Protein AF-0000000082218510 (afdb_homodimer)

InterPro domains:
  IPR004146 DC1 [PF03107] (7-48)
  IPR004146 DC1 [PF03107] (116-158)
  IPR046349 C1-like domain superfamily [SSF57889] (5-49)
  IPR046349 C1-like domain superfamily [SSF57889] (80-171)
  IPR053192 Vacuole Formation Regulator [PTHR32410] (44-247)

Radius of gyration: 34.08 Å; Cα contacts (8 Å, |Δi|>4): 1035; chains: 2; bounding box: 58×159×92 Å

Organism: NCBI:txid1240361

Sequence (516 aa):
MTEKKFPFHDHPLAYEKLDRFSCILCKKKGGFGYFCDKCYFWGHKECIKRSLLHPSPCKHSLKIYTLEALGYAGDHCHFCRDYLLDDFFHCLICNINMDLKCLKDPPPSSIYHPKNHMHMLTLLPRVVTFTCNACGVEGKRNPYVCLECNLMFHKDCIYLPRVISINCHDHRISRIFHLGFGDWKCGICRQKISCSHGAFTCLHCPSLAFHLKCAMKDDVWDGKEFEAEPKEELEDELEDDSEGEIEDDSTEEEIEEPMTEKKFPFHDHPLAYEKLDRFSCILCKKKGGFGYFCDKCYFWGHKECIKRSLLHPSPCKHSLKIYTLEALGYAGDHCHFCRDYLLDDFFHCLICNINMDLKCLKDPPPSSIYHPKNHMHMLTLLPRVVTFTCNACGVEGKRNPYVCLECNLMFHKDCIYLPRVISINCHDHRISRIFHLGFGDWKCGICRQKISCSHGAFTCLHCPSLAFHLKCAMKDDVWDGKEFEAEPKEELEDELEDDSEGEIEDDSTEEEIEEP

Nearest PDB structures (foldseek):
  1v5n-assembly1_A  TM=7.839E-01  e=4.353E-02  Arabidopsis thaliana
  6xi7-assembly1_B  TM=6.692E-01  e=8.159E-01  Homo sapiens
  8gxq-assembly1_HG  TM=3.943E-01  e=1.014E-01  Homo sapiens
  7egb-assembly1_2  TM=3.943E-01  e=1.344E-01  Homo sapiens
  8ebt-assembly1_E  TM=4.459E-01  e=3.706E-01  Homo sapiens

Foldseek 3Di:
DDWDDDPQEDATWDWDWFFPDAAPQPRHGTDTWTADPVQGHTHRPVRCVVQQFQPAPVGAGKHKDFPVVCPPQDQAAQQPGDGDPGIWIAGPVQSGIHDSVCSVPPPDQWDCDCLQPNDIWGKDAHFDWDAALAQRDIDGGIWTADPVVGGTHDPVSSPDAAWFDWDLDDFIKGKDSFDPDDFAAAPAPRDTDHRRHMWIGGPVDRRHIHHPCRCPDVNITVPDHDRDGPPPPPPPVVVDDPPPPPPCPVPPPPPDDD/DDWDDDPQEDATWDWDWFFPDAAPQPRHGTDTWTADPVQGHTHRPVRCVVQQFQPAPVGAGKHKDFPVVCPPQDQAAQQPGDGDPGIWIAGPVQSGIHDSVCSVPNDDQWDCDCLQPNDIWGKDAHFDWDAALAQRDIDGGIWTADPVVGGTHDPVSSPDAAWFDWDLDDFIKGKDSFDPDDFAAAPQPRDTDHRRHMWIDGPVDRRHIHHPCRCPDVNITVPDHDRDGPPPPPPPPPPPVCVPPPVPPPPPPPPDDD

pLDDT: mean 82.69, std 19.83, range [25.19, 97.06]

Secondary structure (DSSP, 8-state):
--EE--TTSSS-EEEEE-SSSB-TTT--B-SEEEE-TTT--EEEHHHHHTTSB-SSTT--BEEEE-GGGTTSS-SB-TTT--B--S-EEEETTTTEEE-HHHHHSPPPSEE--TTT-SSPEEE--S--BEE-TTT--EE-S--EEETTTTEEE-TGGGG--SEEEETT-SS-EEEES-PPSS-EEBTTT-PEEPTTS-EEEESS-TT-EE-HHHHTSTTTEEEEEESS-------GGGGSS-----------------/--EE--TTSSS-EEEEE-SSSB-TTT--B-SEEEE-TTT--EEEHHHHHTTSB-SSTT--BEEEE-GGGTTTT-SB-TTT--B--S-EEEETTTTEEE-HHHHHSPPPSEE--TTT-SSPEEE--S--BEE-TTT--EE-S--EEETTTTEEE-TGGGG--SEEEETT-SS-EEEES-PPSS-EEBTTT-PEEPTTS-EEEESS-TT-EE-HHHHTSTTTEEEEEESS-------GGG--------------------

Solvent-accessible surface area (backbone atoms only — not comparable to full-atom values): 29514 Å² total; per-residue (Å²): 128,75,62,45,78,47,86,39,37,94,56,51,27,29,74,44,74,45,65,88,51,52,16,74,76,82,62,46,59,47,57,59,20,40,34,26,85,88,76,68,44,39,31,35,52,69,57,47,65,72,58,32,45,40,83,53,89,49,50,45,62,28,29,55,39,53,59,86,57,50,81,71,66,62,60,39,17,54,82,83,58,44,71,60,84,49,56,31,34,34,29,47,72,37,58,37,30,31,37,63,66,45,58,78,56,53,78,69,58,58,48,81,48,61,91,71,35,84,59,63,26,34,50,42,80,31,55,28,36,36,56,18,31,51,71,50,49,76,40,68,38,49,33,30,33,26,80,68,64,56,43,37,29,47,72,74,56,60,70,54,74,53,24,37,54,38,77,90,47,93,58,60,29,35,56,40,56,54,44,70,83,69,91,40,41,17,77,77,82,62,44,79,46,71,38,41,14,20,31,27,33,28,87,89,43,77,86,43,32,28,46,52,71,64,50,63,28,76,92,36,20,86,81,62,69,49,91,64,75,76,71,69,73,68,70,70,63,74,72,59,76,82,73,71,75,74,73,78,74,74,74,77,74,76,76,70,83,122,130,75,60,43,77,47,86,41,36,95,56,52,27,29,74,44,74,44,66,88,52,51,17,75,76,80,63,46,59,48,55,58,20,39,36,26,85,88,77,67,44,40,31,34,52,70,56,49,65,70,59,32,44,40,84,53,90,49,50,44,63,29,31,53,36,52,58,85,58,48,81,72,64,60,58,40,18,54,82,83,60,44,70,60,83,50,58,31,36,34,30,4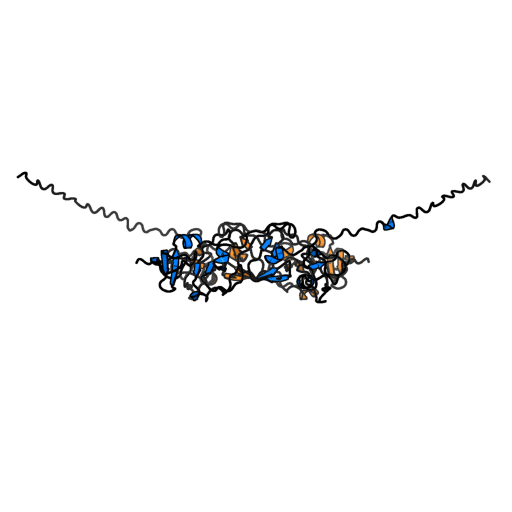5,74,36,58,38,30,32,37,61,67,45,59,78,57,53,79,70,59,58,47,81,49,61,93,71,36,84,58,64,27,33,50,43,78,29,55,29,36,36,55,18,32,51,73,51,49,75,39,69,37,50,34,30,34,27,80,65,66,55,42,37,28,47,70,76,57,60,69,55,71,53,25,35,54,37,77,90,46,91,59,58,28,36,58,41,56,52,44,69,84,70,91,42,42,17,76,79,81,61,44,78,46,69,39,42,13,20,30,29,34,28,88,89,42,77,88,42,36,28,45,50,72,64,50,64,29,76,93,35,19,84,82,60,69,48,92,65,75,75,72,69,74,70,70,74,60,74,70,62,75,78,75,72,76,75,75,78,75,74,73,76,74,77,79,72,82,124

Structure (mmCIF, N/CA/C/O backbone):
data_AF-0000000082218510-model_v1
#
loop_
_entity.id
_entity.type
_entity.pdbx_description
1 polymer DC1
#
loop_
_atom_site.group_PDB
_atom_site.id
_atom_site.type_symbol
_atom_site.label_atom_id
_atom_site.label_alt_id
_atom_site.label_comp_id
_atom_site.label_asym_id
_atom_site.label_entity_id
_atom_site.label_seq_id
_atom_site.pdbx_PDB_ins_code
_atom_site.Cartn_x
_atom_site.Cartn_y
_atom_site.Cartn_z
_atom_site.occupancy
_atom_site.B_iso_or_equiv
_atom_site.auth_seq_id
_atom_site.auth_comp_id
_atom_site.auth_asym_id
_atom_site.auth_atom_id
_atom_site.pdbx_PDB_model_num
ATOM 1 N N . MET A 1 1 ? 14.469 -38.969 -23.719 1 59.34 1 MET A N 1
ATOM 2 C CA . MET A 1 1 ? 14.688 -38.219 -22.484 1 59.34 1 MET A CA 1
ATOM 3 C C . MET A 1 1 ? 13.367 -37.75 -21.891 1 59.34 1 MET A C 1
ATOM 5 O O . MET A 1 1 ? 12.5 -37.281 -22.609 1 59.34 1 MET A O 1
ATOM 9 N N . THR A 1 2 ? 12.969 -38.219 -20.734 1 79.56 2 THR A N 1
ATOM 10 C CA . THR A 1 2 ? 11.656 -38 -20.109 1 79.56 2 THR A CA 1
ATOM 11 C C . THR A 1 2 ? 11.484 -36.531 -19.703 1 79.56 2 THR A C 1
ATOM 13 O O . THR A 1 2 ? 12.344 -35.969 -19.031 1 79.56 2 THR A O 1
ATOM 16 N N . GLU A 1 3 ? 10.664 -35.906 -20.531 1 88.62 3 GLU A N 1
ATOM 17 C CA . GLU A 1 3 ? 10.328 -34.531 -20.219 1 88.62 3 GLU A CA 1
ATOM 18 C C . GLU A 1 3 ? 9.203 -34.438 -19.188 1 88.62 3 GLU A C 1
ATOM 20 O O . GLU A 1 3 ? 8.305 -35.281 -19.172 1 88.62 3 GLU A O 1
ATOM 25 N N . LYS A 1 4 ? 9.43 -33.594 -18.266 1 91.69 4 LYS A N 1
ATOM 26 C CA . LYS A 1 4 ? 8.438 -33.375 -17.219 1 91.69 4 LYS A CA 1
ATOM 27 C C . LYS A 1 4 ? 8.047 -31.906 -17.141 1 91.69 4 LYS A C 1
ATOM 29 O O . LYS A 1 4 ? 8.875 -31.016 -17.375 1 91.69 4 LYS A O 1
ATOM 34 N N . LYS A 1 5 ? 6.785 -31.703 -16.875 1 89.19 5 LYS A N 1
ATOM 35 C CA . LYS A 1 5 ? 6.277 -30.344 -16.688 1 89.19 5 LYS A CA 1
ATOM 36 C C . LYS A 1 5 ? 6.449 -29.891 -15.234 1 89.19 5 LYS A C 1
ATOM 38 O O . LYS A 1 5 ? 6.188 -30.641 -14.305 1 89.19 5 LYS A O 1
ATOM 43 N N . PHE A 1 6 ? 7.004 -28.703 -15.102 1 88.62 6 PHE A N 1
ATOM 44 C CA . PHE A 1 6 ? 7.172 -28.094 -13.781 1 88.62 6 PHE A CA 1
ATOM 45 C C . PHE A 1 6 ? 6.387 -26.797 -13.672 1 88.62 6 PHE A C 1
ATOM 47 O O . PHE A 1 6 ? 6.227 -26.078 -14.656 1 88.62 6 PHE A O 1
ATOM 54 N N . PRO A 1 7 ? 5.953 -26.438 -12.469 1 82.25 7 PRO A N 1
ATOM 55 C CA . PRO A 1 7 ? 5.176 -25.219 -12.281 1 82.25 7 PRO A CA 1
ATOM 56 C C . PRO A 1 7 ? 5.996 -23.953 -12.523 1 82.25 7 PRO A C 1
ATOM 58 O O . PRO A 1 7 ? 5.438 -22.906 -12.875 1 82.25 7 PRO A O 1
ATOM 61 N N . PHE A 1 8 ? 7.332 -24.047 -12.477 1 88.69 8 PHE A N 1
ATOM 62 C CA . PHE A 1 8 ? 8.156 -22.844 -12.523 1 88.69 8 PHE A CA 1
ATOM 63 C C . PHE A 1 8 ? 8.516 -22.5 -13.969 1 88.69 8 PHE A C 1
ATOM 65 O O . PHE A 1 8 ? 9.164 -21.484 -14.227 1 88.69 8 PHE A O 1
ATOM 72 N N . HIS A 1 9 ? 8.094 -23.281 -14.875 1 87.75 9 HIS A N 1
ATOM 73 C CA . HIS A 1 9 ? 8.383 -23.031 -16.281 1 87.75 9 HIS A CA 1
ATOM 74 C C . HIS A 1 9 ? 7.215 -23.469 -17.172 1 87.75 9 HIS A C 1
ATOM 76 O O . HIS A 1 9 ? 6.57 -24.484 -16.906 1 87.75 9 HIS A O 1
ATOM 82 N N . ASP A 1 10 ? 7.008 -22.859 -18.25 1 81.62 10 ASP A N 1
ATOM 83 C CA . ASP A 1 10 ? 5.816 -23.062 -19.078 1 81.62 10 ASP A CA 1
ATOM 84 C C . ASP A 1 10 ? 5.973 -24.297 -19.953 1 81.62 10 ASP A C 1
ATOM 86 O O . ASP A 1 10 ? 4.984 -24.938 -20.312 1 81.62 10 ASP A O 1
ATOM 90 N N . HIS A 1 11 ? 7.168 -24.688 -20.297 1 86.75 11 HIS A N 1
ATOM 91 C CA . HIS A 1 11 ? 7.422 -25.812 -21.188 1 86.75 11 HIS A CA 1
ATOM 92 C C . HIS A 1 11 ? 7.949 -27.016 -20.422 1 86.75 11 HIS A C 1
ATOM 94 O O . HIS A 1 11 ? 8.578 -26.859 -19.375 1 86.75 11 HIS A O 1
ATOM 100 N N . PRO A 1 12 ? 7.668 -28.156 -20.938 1 92 12 PRO A N 1
ATOM 101 C CA . PRO A 1 12 ? 8.289 -29.328 -20.312 1 92 12 PRO A CA 1
ATOM 102 C C . PRO A 1 12 ? 9.812 -29.266 -20.344 1 92 12 PRO A C 1
ATOM 104 O O . PRO A 1 12 ? 10.398 -28.781 -21.312 1 92 12 PRO A O 1
ATOM 107 N N . LEU A 1 13 ? 10.391 -29.781 -19.359 1 93.94 13 LEU A N 1
ATOM 108 C CA . LEU A 1 13 ? 11.844 -29.734 -19.219 1 93.94 13 LEU A CA 1
ATOM 109 C C . LEU A 1 13 ? 12.438 -31.141 -19.203 1 93.94 13 LEU A C 1
ATOM 111 O O . LEU A 1 13 ? 11.812 -32.062 -18.703 1 93.94 13 LEU A O 1
ATOM 115 N N . ALA A 1 14 ? 13.57 -31.203 -19.797 1 95.62 14 ALA A N 1
ATOM 116 C CA . ALA A 1 14 ? 14.312 -32.438 -19.781 1 95.62 14 ALA A CA 1
ATOM 117 C C . ALA A 1 14 ? 15.5 -32.375 -18.812 1 95.62 14 ALA A C 1
ATOM 119 O O . ALA A 1 14 ? 16.188 -31.344 -18.766 1 95.62 14 ALA A O 1
ATOM 120 N N . TYR A 1 15 ? 15.602 -33.406 -18 1 95 15 TYR A N 1
ATOM 121 C CA . TYR A 1 15 ? 16.766 -33.5 -17.125 1 95 15 TYR A CA 1
ATOM 122 C C . TYR A 1 15 ? 17.938 -34.156 -17.844 1 95 15 TYR A C 1
ATOM 124 O O . TYR A 1 15 ? 17.891 -35.344 -18.188 1 95 15 TYR A O 1
ATOM 132 N N . GLU A 1 16 ? 18.953 -33.344 -18.094 1 92.88 16 GLU A N 1
ATOM 133 C CA . GLU A 1 16 ? 20.078 -33.875 -18.875 1 92.88 16 GLU A CA 1
ATOM 134 C C . GLU A 1 16 ? 21.375 -33.188 -18.516 1 92.88 16 GLU A C 1
ATOM 136 O O . GLU A 1 16 ? 21.375 -32.125 -17.859 1 92.88 16 GLU A O 1
ATOM 141 N N . LYS A 1 17 ? 22.406 -33.875 -18.859 1 91.94 17 LYS A N 1
ATOM 142 C CA . LYS A 1 17 ? 23.734 -33.281 -18.719 1 91.94 17 LYS A CA 1
ATOM 143 C C . LYS A 1 17 ? 24.125 -32.5 -19.984 1 91.94 17 LYS A C 1
ATOM 145 O O . LYS A 1 17 ? 24.141 -33.094 -21.078 1 91.94 17 LYS A O 1
ATOM 150 N N . LEU A 1 18 ? 24.281 -31.266 -19.828 1 87.75 18 LEU A N 1
ATOM 151 C CA . LEU A 1 18 ? 24.656 -30.453 -20.969 1 87.75 18 LEU A CA 1
ATOM 152 C C . LEU A 1 18 ? 25.922 -29.641 -20.672 1 87.75 18 LEU A C 1
ATOM 154 O O . LEU A 1 18 ? 26.016 -29.016 -19.609 1 87.75 18 LEU A O 1
ATOM 158 N N . ASP A 1 19 ? 26.859 -29.625 -21.578 1 87.69 19 ASP A N 1
ATOM 159 C CA . ASP A 1 19 ? 28.125 -28.953 -21.359 1 87.69 19 ASP A CA 1
ATOM 160 C C . ASP A 1 19 ? 28.203 -27.641 -22.156 1 87.69 19 ASP A C 1
ATOM 162 O O . ASP A 1 19 ? 29.016 -26.766 -21.859 1 87.69 19 ASP A O 1
ATOM 166 N N . ARG A 1 20 ? 27.359 -27.453 -23.094 1 88.5 20 ARG A N 1
ATOM 167 C CA . ARG A 1 20 ? 27.453 -26.328 -24 1 88.5 20 ARG A CA 1
ATOM 168 C C . ARG A 1 20 ? 26.688 -25.125 -23.469 1 88.5 20 ARG A C 1
ATOM 170 O O . ARG A 1 20 ? 26.922 -23.984 -23.891 1 88.5 20 ARG A O 1
ATOM 177 N N . PHE A 1 21 ? 25.781 -25.344 -22.578 1 88.88 21 PHE A N 1
ATOM 178 C CA . PHE A 1 21 ? 24.922 -24.25 -22.125 1 88.88 21 PHE A CA 1
ATOM 179 C C . PHE A 1 21 ? 25.344 -23.781 -20.734 1 88.88 21 PHE A C 1
ATOM 181 O O . PHE A 1 21 ? 25.812 -24.578 -19.922 1 88.88 21 PHE A O 1
ATOM 188 N N . SER A 1 22 ? 25.188 -22.5 -20.531 1 91.62 22 SER A N 1
ATOM 189 C CA . SER A 1 22 ? 25.469 -21.922 -19.219 1 91.62 22 SER A CA 1
ATOM 190 C C . SER A 1 22 ? 24.188 -21.844 -18.391 1 91.62 22 SER A C 1
ATOM 192 O O . SER A 1 22 ? 23.125 -21.5 -18.891 1 91.62 22 SER A O 1
ATOM 194 N N . CYS A 1 23 ? 24.375 -22.234 -17.125 1 93.75 23 CYS A N 1
ATOM 195 C CA . CYS A 1 23 ? 23.266 -22.109 -16.188 1 93.75 23 CYS A CA 1
ATOM 196 C C . CYS A 1 23 ? 22.812 -20.656 -16.062 1 93.75 23 CYS A C 1
ATOM 198 O O . CYS A 1 23 ? 23.641 -19.766 -15.898 1 93.75 23 CYS A O 1
ATOM 200 N N . ILE A 1 24 ? 21.562 -20.438 -16.125 1 88.69 24 ILE A N 1
ATOM 201 C CA . ILE A 1 24 ? 21.062 -19.078 -16.109 1 88.69 24 ILE A CA 1
ATOM 202 C C . ILE A 1 24 ? 21.266 -18.469 -14.727 1 88.69 24 ILE A C 1
ATOM 204 O O . ILE A 1 24 ? 21.203 -17.234 -14.57 1 88.69 24 ILE A O 1
ATOM 208 N N . LEU A 1 25 ? 21.531 -19.281 -13.719 1 91.69 25 LEU A N 1
ATOM 209 C CA . LEU A 1 25 ? 21.594 -18.812 -12.336 1 91.69 25 LEU A CA 1
ATOM 210 C C . LEU A 1 25 ? 23.047 -18.641 -11.891 1 91.69 25 LEU A C 1
ATOM 212 O O . LEU A 1 25 ? 23.422 -17.562 -11.43 1 91.69 25 LEU A O 1
ATOM 216 N N . CYS A 1 26 ? 23.844 -19.656 -12.039 1 93.5 26 CYS A N 1
ATOM 217 C CA . CYS A 1 26 ? 25.219 -19.562 -11.562 1 93.5 26 CYS A CA 1
ATOM 218 C C . CYS A 1 26 ? 26.156 -19.203 -12.695 1 93.5 26 CYS A C 1
ATOM 220 O O . CYS A 1 26 ? 27.328 -18.859 -12.453 1 93.5 26 CYS A O 1
ATOM 222 N N . LYS A 1 27 ? 25.75 -19.281 -13.953 1 91 27 LYS A N 1
ATOM 223 C CA . LYS A 1 27 ? 26.484 -18.891 -15.156 1 91 27 LYS A CA 1
ATOM 224 C C . LYS A 1 27 ? 27.641 -19.844 -15.422 1 91 27 LYS A C 1
ATOM 226 O O . LYS A 1 27 ? 28.531 -19.547 -16.234 1 91 27 LYS A O 1
ATOM 231 N N . LYS A 1 28 ? 27.641 -20.953 -14.781 1 93.38 28 LYS A N 1
ATOM 232 C CA . LYS A 1 28 ? 28.641 -22 -15.023 1 93.38 28 LYS A CA 1
ATOM 233 C C . LYS A 1 28 ? 28.125 -23.031 -16.031 1 93.38 28 LYS A C 1
ATOM 235 O O . LYS A 1 28 ? 26.922 -23.203 -16.188 1 93.38 28 LYS A O 1
ATOM 240 N N . LYS A 1 29 ? 29.078 -23.703 -16.688 1 91.81 29 LYS A N 1
ATOM 241 C CA . LYS A 1 29 ? 28.75 -24.734 -17.656 1 91.81 29 LYS A CA 1
ATOM 242 C C . LYS A 1 29 ? 28.938 -26.125 -17.062 1 91.81 29 LYS A C 1
ATOM 244 O O . LYS A 1 29 ? 29.609 -26.281 -16.031 1 91.81 29 LYS A O 1
ATOM 249 N N . GLY A 1 30 ? 28.25 -27.016 -17.641 1 88.69 30 GLY A N 1
ATOM 250 C CA . GLY A 1 30 ? 28.469 -28.406 -17.281 1 88.69 30 GLY A CA 1
ATOM 251 C C . GLY A 1 30 ? 27.609 -28.859 -16.125 1 88.69 30 GLY A C 1
ATOM 252 O O . GLY A 1 30 ? 27.047 -28.016 -15.398 1 88.69 30 GLY A O 1
ATOM 253 N N . GLY A 1 31 ? 27.391 -30.125 -16.016 1 89.94 31 GLY A N 1
ATOM 254 C CA . GLY A 1 31 ? 26.594 -30.719 -14.953 1 89.94 31 GLY A CA 1
ATOM 255 C C . GLY A 1 31 ? 25.188 -31.109 -15.406 1 89.94 31 GLY A C 1
ATOM 256 O O . GLY A 1 31 ? 24.875 -31.031 -16.594 1 89.94 31 GLY A O 1
ATOM 257 N N . PHE A 1 32 ? 24.422 -31.578 -14.391 1 93.94 32 PHE A N 1
ATOM 258 C CA . PHE A 1 32 ? 23.047 -31.984 -14.664 1 93.94 32 PHE A CA 1
ATOM 259 C C . PHE A 1 32 ? 22.078 -30.859 -14.344 1 93.94 32 PHE A C 1
ATOM 261 O O . PHE A 1 32 ? 22.297 -30.094 -13.398 1 93.94 32 PHE A O 1
ATOM 268 N N . GLY A 1 33 ? 21.125 -30.766 -15.227 1 95 33 GLY A N 1
ATOM 269 C CA . GLY A 1 33 ? 20.109 -29.75 -14.992 1 95 33 GLY A CA 1
ATOM 270 C C . GLY A 1 33 ? 18.906 -29.906 -15.898 1 95 33 GLY A C 1
ATOM 271 O O . GLY A 1 33 ? 18.703 -30.953 -16.516 1 95 33 GLY A O 1
ATOM 272 N N . TYR A 1 34 ? 18.047 -28.906 -15.773 1 95.12 34 TYR A N 1
ATOM 273 C CA . TYR A 1 34 ? 16.828 -28.891 -16.578 1 95.12 34 TYR A CA 1
ATOM 274 C C . TYR A 1 34 ? 17.016 -28.047 -17.828 1 95.12 34 TYR A C 1
ATOM 276 O O . TYR A 1 34 ? 17.547 -26.922 -17.766 1 95.12 34 TYR A O 1
ATOM 284 N N . PHE A 1 35 ? 16.578 -28.609 -18.984 1 94 35 PHE A N 1
ATOM 285 C CA . PHE A 1 35 ? 16.719 -27.938 -20.281 1 94 35 PHE A CA 1
ATOM 286 C C . PHE A 1 35 ? 15.375 -27.844 -20.984 1 94 35 PHE A C 1
ATOM 288 O O . PHE A 1 35 ? 14.594 -28.797 -20.984 1 94 35 PHE A O 1
ATOM 295 N N . CYS A 1 36 ? 15.086 -26.656 -21.422 1 91.5 36 CYS A N 1
ATOM 296 C CA . CYS A 1 36 ? 13.906 -26.453 -22.266 1 91.5 36 CYS A CA 1
ATOM 297 C C . CYS A 1 36 ? 14.281 -26.375 -23.734 1 91.5 36 CYS A C 1
ATOM 299 O O . CYS A 1 36 ? 15.023 -25.484 -24.141 1 91.5 36 CYS A O 1
ATOM 301 N N . ASP A 1 37 ? 13.703 -27.109 -24.516 1 89.56 37 ASP A N 1
ATOM 302 C CA . ASP A 1 37 ? 14.031 -27.188 -25.938 1 89.56 37 ASP A CA 1
ATOM 303 C C . ASP A 1 37 ? 13.367 -26.062 -26.719 1 89.56 37 ASP A C 1
ATOM 305 O O . ASP A 1 37 ? 13.82 -25.703 -27.812 1 89.56 37 ASP A O 1
ATOM 309 N N . LYS A 1 38 ? 12.297 -25.547 -26.172 1 87.19 38 LYS A N 1
ATOM 310 C CA . LYS A 1 38 ? 11.531 -24.531 -26.875 1 87.19 38 LYS A CA 1
ATOM 311 C C . LYS A 1 38 ? 12.141 -23.141 -26.688 1 87.19 38 LYS A C 1
ATOM 313 O O . LYS A 1 38 ? 12.188 -22.344 -27.625 1 87.19 38 LYS A O 1
ATOM 318 N N . CYS A 1 39 ? 12.656 -22.859 -25.453 1 84.5 39 CYS A N 1
ATOM 319 C CA . CYS A 1 39 ? 13.156 -21.516 -25.203 1 84.5 39 CYS A CA 1
ATOM 320 C C . CYS A 1 39 ? 14.641 -21.531 -24.859 1 84.5 39 CYS A C 1
ATOM 322 O O . CYS A 1 39 ? 15.211 -20.516 -24.5 1 84.5 39 CYS A O 1
ATOM 324 N N . TYR A 1 40 ? 15.227 -22.625 -24.875 1 84.94 40 TYR A N 1
ATOM 325 C CA . TYR A 1 40 ? 16.656 -22.828 -24.641 1 84.94 40 TYR A CA 1
ATOM 326 C C . TYR A 1 40 ? 17.031 -22.422 -23.219 1 84.94 40 TYR A C 1
ATOM 328 O O . TYR A 1 40 ? 18.141 -21.906 -23 1 84.94 40 TYR A O 1
ATOM 336 N N . PHE A 1 41 ? 16.109 -22.625 -22.406 1 89.38 41 PHE A N 1
ATOM 337 C CA . PHE A 1 41 ? 16.344 -22.453 -20.984 1 89.38 41 PHE A CA 1
ATOM 338 C C . PHE A 1 41 ? 17.188 -23.609 -20.438 1 89.38 41 PHE A C 1
ATOM 340 O O . PHE A 1 41 ? 16.938 -24.766 -20.766 1 89.38 41 PHE A O 1
ATOM 347 N N . TRP A 1 42 ? 18.234 -23.219 -19.703 1 92.38 42 TRP A N 1
ATOM 348 C CA . TRP A 1 42 ? 19.031 -24.234 -19.047 1 92.38 42 TRP A CA 1
ATOM 349 C C . TRP A 1 42 ? 19.453 -23.781 -17.641 1 92.38 42 TRP A C 1
ATOM 351 O O . TRP A 1 42 ? 19.906 -22.641 -17.469 1 92.38 42 TRP A O 1
ATOM 361 N N . GLY A 1 43 ? 19.297 -24.719 -16.641 1 94.62 43 GLY A N 1
ATOM 362 C CA . GLY A 1 43 ? 19.719 -24.453 -15.281 1 94.62 43 GLY A CA 1
ATOM 363 C C . GLY A 1 43 ? 20 -25.719 -14.484 1 94.62 43 GLY A C 1
ATOM 364 O O . GLY A 1 43 ? 19.344 -26.75 -14.68 1 94.62 43 GLY A O 1
ATOM 365 N N . HIS A 1 44 ? 21.047 -25.609 -13.586 1 96.06 44 HIS A N 1
ATOM 366 C CA . HIS A 1 44 ? 21.297 -26.719 -12.672 1 96.06 44 HIS A CA 1
ATOM 367 C C . HIS A 1 44 ? 20.078 -27 -11.797 1 96.06 44 HIS A C 1
ATOM 369 O O . HIS A 1 44 ? 19.375 -26.062 -11.398 1 96.06 44 HIS A O 1
ATOM 375 N N . LYS A 1 45 ? 19.875 -28.203 -11.508 1 94.38 45 LYS A N 1
ATOM 376 C CA . LYS A 1 45 ? 18.75 -28.594 -10.648 1 94.38 45 LYS A CA 1
ATOM 377 C C . LYS A 1 45 ? 18.812 -27.844 -9.312 1 94.38 45 LYS A C 1
ATOM 379 O O . LYS A 1 45 ? 17.812 -27.266 -8.883 1 94.38 45 LYS A O 1
ATOM 384 N N . GLU A 1 46 ? 19.953 -27.859 -8.68 1 95 46 GLU A N 1
ATOM 385 C CA . GLU A 1 46 ? 20.109 -27.234 -7.371 1 95 46 GLU A CA 1
ATOM 386 C C . GLU A 1 46 ? 19.984 -25.719 -7.469 1 95 46 GLU A C 1
ATOM 388 O O . GLU A 1 46 ? 19.422 -25.078 -6.578 1 95 46 GLU A O 1
ATOM 393 N N . CYS A 1 47 ? 20.5 -25.172 -8.57 1 94.94 47 CYS A N 1
ATOM 394 C CA . CYS A 1 47 ? 20.406 -23.734 -8.766 1 94.94 47 CYS A CA 1
ATOM 395 C C . CYS A 1 47 ? 18.953 -23.297 -8.922 1 94.94 47 CYS A C 1
ATOM 397 O O . CYS A 1 47 ? 18.531 -22.281 -8.359 1 94.94 47 CYS A O 1
ATOM 399 N N . ILE A 1 48 ? 18.188 -24.047 -9.617 1 94.19 48 ILE A N 1
ATOM 400 C CA . ILE A 1 48 ? 16.781 -23.75 -9.828 1 94.19 48 ILE A CA 1
ATOM 401 C C . ILE A 1 48 ? 16.016 -23.875 -8.516 1 94.19 48 ILE A C 1
ATOM 403 O O . ILE A 1 48 ? 15.242 -22.984 -8.148 1 94.19 48 ILE A O 1
ATOM 407 N N . LYS A 1 49 ? 16.25 -24.922 -7.812 1 93.06 49 LYS A N 1
ATOM 408 C CA . LYS A 1 49 ? 15.555 -25.172 -6.555 1 93.06 49 LYS A CA 1
ATOM 409 C C . LYS A 1 49 ? 15.734 -24.016 -5.574 1 93.06 49 LYS A C 1
ATOM 411 O O . LYS A 1 49 ? 14.797 -23.625 -4.883 1 93.06 49 LYS A O 1
ATOM 416 N N . ARG A 1 50 ? 16.828 -23.438 -5.605 1 91.38 50 ARG A N 1
ATOM 417 C CA . ARG A 1 50 ? 17.172 -22.375 -4.672 1 91.38 50 ARG A CA 1
ATOM 418 C C . ARG A 1 50 ? 16.578 -21.047 -5.117 1 91.38 50 ARG A C 1
ATOM 420 O O . ARG A 1 50 ? 16.547 -20.078 -4.348 1 91.38 50 ARG A O 1
ATOM 427 N N . SER A 1 51 ? 16.094 -21.062 -6.34 1 92 51 SER A N 1
ATOM 428 C CA . SER A 1 51 ? 15.656 -19.781 -6.898 1 92 51 SER A CA 1
ATOM 429 C C . SER A 1 51 ? 14.141 -19.75 -7.078 1 92 51 SER A C 1
ATOM 431 O O . SER A 1 51 ? 13.602 -18.844 -7.699 1 92 51 SER A O 1
ATOM 433 N N . LEU A 1 52 ? 13.445 -20.672 -6.453 1 93.25 52 LEU A N 1
ATOM 434 C CA . LEU A 1 52 ? 12.031 -20.828 -6.758 1 93.25 52 LEU A CA 1
ATOM 435 C C . LEU A 1 52 ? 11.164 -20.125 -5.719 1 93.25 52 LEU A C 1
ATOM 437 O O . LEU A 1 52 ? 9.938 -20.141 -5.816 1 93.25 52 LEU A O 1
ATOM 441 N N . LEU A 1 53 ? 11.82 -19.516 -4.781 1 93.62 53 LEU A N 1
ATOM 442 C CA . LEU A 1 53 ? 11.055 -18.859 -3.73 1 93.62 53 LEU A CA 1
ATOM 443 C C . LEU A 1 53 ? 11.359 -17.375 -3.691 1 93.62 53 LEU A C 1
ATOM 445 O O . LEU A 1 53 ? 12.516 -16.969 -3.842 1 93.62 53 LEU A O 1
ATOM 449 N N . HIS A 1 54 ? 10.336 -16.641 -3.492 1 93.31 54 HIS A N 1
ATOM 450 C CA . HIS A 1 54 ? 10.477 -15.203 -3.299 1 93.31 54 HIS A CA 1
ATOM 451 C C . HIS A 1 54 ? 11.453 -14.891 -2.174 1 93.31 54 HIS A C 1
ATOM 453 O O . HIS A 1 54 ? 11.422 -15.531 -1.119 1 93.31 54 HIS A O 1
ATOM 459 N N . PRO A 1 55 ? 12.305 -13.961 -2.428 1 92.56 55 PRO A N 1
ATOM 460 C CA . PRO A 1 55 ? 13.328 -13.703 -1.412 1 92.56 55 PRO A CA 1
ATOM 461 C C . PRO A 1 55 ? 12.766 -13.023 -0.165 1 92.56 55 PRO A C 1
ATOM 463 O O . PRO A 1 55 ? 13.438 -12.977 0.869 1 92.56 55 PRO A O 1
ATOM 466 N N . SER A 1 56 ? 11.586 -12.508 -0.168 1 90.25 56 SER A N 1
ATOM 467 C CA . SER A 1 56 ? 10.945 -11.93 1.009 1 90.25 56 SER A CA 1
ATOM 468 C C . SER A 1 56 ? 10.375 -13.016 1.915 1 90.25 56 SER A C 1
ATOM 470 O O . SER A 1 56 ? 10.281 -14.18 1.518 1 90.25 56 SER A O 1
ATOM 472 N N . PRO A 1 57 ? 9.977 -12.648 3.111 1 88.19 57 PRO A N 1
ATOM 473 C CA . PRO A 1 57 ? 9.484 -13.625 4.086 1 88.19 57 PRO A CA 1
ATOM 474 C C . PRO A 1 57 ? 8.242 -14.375 3.6 1 88.19 57 PRO A C 1
ATOM 476 O O . PRO A 1 57 ? 7.922 -15.445 4.117 1 88.19 57 PRO A O 1
ATOM 479 N N . CYS A 1 58 ? 7.543 -13.891 2.676 1 87.75 58 CYS A N 1
ATOM 480 C CA . CYS A 1 58 ? 6.332 -14.555 2.195 1 87.75 58 CYS A CA 1
ATOM 481 C C . CYS A 1 58 ? 6.668 -15.875 1.51 1 87.75 58 CYS A C 1
ATOM 483 O O . CYS A 1 58 ? 5.852 -16.797 1.499 1 87.75 58 CYS A O 1
ATOM 485 N N . LYS A 1 59 ? 7.805 -15.984 0.876 1 91.25 59 LYS A N 1
ATOM 486 C CA . LYS A 1 59 ? 8.336 -17.203 0.265 1 91.25 59 LYS A CA 1
ATOM 487 C C . LYS A 1 59 ? 7.387 -17.75 -0.79 1 91.25 59 LYS A C 1
ATOM 489 O O . LYS A 1 59 ? 7.238 -18.969 -0.924 1 91.25 59 LYS A O 1
ATOM 494 N N . HIS A 1 60 ? 6.777 -16.875 -1.495 1 90.31 60 HIS A N 1
ATOM 495 C CA . HIS A 1 60 ? 5.938 -17.312 -2.604 1 90.31 60 HIS A CA 1
ATOM 496 C C . HIS A 1 60 ? 6.758 -18.016 -3.676 1 90.31 60 HIS A C 1
ATOM 498 O O . HIS A 1 60 ? 7.941 -17.719 -3.854 1 90.31 60 HIS A O 1
ATOM 504 N N . SER A 1 61 ? 6.113 -18.922 -4.402 1 89.94 61 SER A N 1
ATOM 505 C CA . SER A 1 61 ? 6.777 -19.594 -5.516 1 89.94 61 SER A CA 1
ATOM 506 C C . SER A 1 61 ? 6.98 -18.641 -6.691 1 89.94 61 SER A C 1
ATOM 508 O O . SER A 1 61 ? 6.102 -17.828 -7.004 1 89.94 61 SER A O 1
ATOM 510 N N . LEU A 1 62 ? 8.109 -18.875 -7.371 1 91.88 62 LEU A N 1
ATOM 511 C CA . LEU A 1 62 ? 8.445 -18.016 -8.5 1 91.88 62 LEU A CA 1
ATOM 512 C C . LEU A 1 62 ? 8.398 -18.797 -9.812 1 91.88 62 LEU A C 1
ATOM 514 O O . LEU A 1 62 ? 8.625 -20 -9.828 1 91.88 62 LEU A O 1
ATOM 518 N N . LYS A 1 63 ? 8.117 -18.031 -10.75 1 88.94 63 LYS A N 1
ATOM 519 C CA . LYS A 1 63 ? 8.242 -18.547 -12.117 1 88.94 63 LYS A CA 1
ATOM 520 C C . LYS A 1 63 ? 9.461 -17.953 -12.812 1 88.94 63 LYS A C 1
ATOM 522 O O . LYS A 1 63 ? 9.773 -16.766 -12.633 1 88.94 63 LYS A O 1
ATOM 527 N N . ILE A 1 64 ? 10.023 -18.844 -13.578 1 89.19 64 ILE A N 1
ATOM 528 C CA . ILE A 1 64 ? 11.195 -18.406 -14.32 1 89.19 64 ILE A CA 1
ATOM 529 C C . ILE A 1 64 ? 10.828 -18.172 -15.789 1 89.19 64 ILE A C 1
ATOM 531 O O . ILE A 1 64 ? 10.305 -19.062 -16.453 1 89.19 64 ILE A O 1
ATOM 535 N N . TYR A 1 65 ? 11.062 -16.953 -16.203 1 84.06 65 TYR A N 1
ATOM 536 C CA . TYR A 1 65 ? 10.734 -16.609 -17.578 1 84.06 65 TYR A CA 1
ATOM 537 C C . TYR A 1 65 ? 11.992 -16.281 -18.375 1 84.06 65 TYR A C 1
ATOM 539 O O . TYR A 1 65 ? 12.93 -15.695 -17.828 1 84.06 65 TYR A O 1
ATOM 547 N N . THR A 1 66 ? 11.844 -16.781 -19.531 1 75.12 66 THR A N 1
ATOM 548 C CA . THR A 1 66 ? 12.867 -16.359 -20.484 1 75.12 66 THR A CA 1
ATOM 549 C C . THR A 1 66 ? 12.398 -15.148 -21.281 1 75.12 66 THR A C 1
ATOM 551 O O . THR A 1 66 ? 11.211 -14.805 -21.266 1 75.12 66 THR A O 1
ATOM 554 N N . LEU A 1 67 ? 13.258 -14.242 -21.781 1 62.78 67 LEU A N 1
ATOM 555 C CA . LEU A 1 67 ? 13 -13 -22.484 1 62.78 67 LEU A CA 1
ATOM 556 C C . LEU A 1 67 ? 11.844 -13.172 -23.469 1 62.78 67 LEU A C 1
ATOM 558 O O . LEU A 1 67 ? 11.102 -12.219 -23.719 1 62.78 67 LEU A O 1
ATOM 562 N N . GLU A 1 68 ? 11.703 -14.227 -24.031 1 58 68 GLU A N 1
ATOM 563 C CA . GLU A 1 68 ? 10.656 -14.383 -25.031 1 58 68 GLU A CA 1
ATOM 564 C C . GLU A 1 68 ? 9.273 -14.219 -24.422 1 58 68 GLU A C 1
ATOM 566 O O . GLU A 1 68 ? 8.312 -13.875 -25.109 1 58 68 GLU A O 1
ATOM 571 N N . ALA A 1 69 ? 9.234 -14.445 -23.234 1 54.28 69 ALA A N 1
ATOM 572 C CA . ALA A 1 69 ? 7.945 -14.43 -22.547 1 54.28 69 ALA A CA 1
ATOM 573 C C . ALA A 1 69 ? 7.609 -13.031 -22.031 1 54.28 69 ALA A C 1
ATOM 575 O O . ALA A 1 69 ? 6.598 -12.828 -21.359 1 54.28 69 ALA A O 1
ATOM 576 N N . LEU A 1 70 ? 8.391 -11.992 -22.312 1 53.5 70 LEU A N 1
ATOM 577 C CA . LEU A 1 70 ? 8.25 -10.656 -21.75 1 53.5 70 LEU A CA 1
ATOM 578 C C . LEU A 1 70 ? 6.84 -10.117 -21.984 1 53.5 70 LEU A C 1
ATOM 580 O O . LEU A 1 70 ? 6.504 -9.031 -21.516 1 53.5 70 LEU A O 1
ATOM 584 N N . GLY A 1 71 ? 6.113 -10.711 -22.797 1 51.06 71 GLY A N 1
ATOM 585 C CA . GLY A 1 71 ? 4.797 -10.109 -22.953 1 51.06 71 GLY A CA 1
ATOM 586 C C . GLY A 1 71 ? 4.078 -9.883 -21.641 1 51.06 71 GLY A C 1
ATOM 587 O O . GLY A 1 71 ? 3.08 -9.164 -21.594 1 51.06 71 GLY A O 1
ATOM 588 N N . TYR A 1 72 ? 4.305 -10.594 -20.672 1 51.41 72 TYR A N 1
ATOM 589 C CA . TYR A 1 72 ? 3.287 -10.703 -19.625 1 51.41 72 TYR A CA 1
ATOM 590 C C . TYR A 1 72 ? 3.486 -9.648 -18.547 1 51.41 72 TYR A C 1
ATOM 592 O O . TYR A 1 72 ? 2.516 -9.156 -17.969 1 51.41 72 TYR A O 1
ATOM 600 N N . ALA A 1 73 ? 4.668 -9.469 -18.125 1 57.84 73 ALA A N 1
ATOM 601 C CA . ALA A 1 73 ? 4.551 -8.859 -16.812 1 57.84 73 ALA A CA 1
ATOM 602 C C . ALA A 1 73 ? 5.477 -7.656 -16.672 1 57.84 73 ALA A C 1
ATOM 604 O O . ALA A 1 73 ? 5.992 -7.379 -15.586 1 57.84 73 ALA A O 1
ATOM 605 N N . GLY A 1 74 ? 5.66 -6.836 -17.641 1 66.81 74 GLY A N 1
ATOM 606 C CA . GLY A 1 74 ? 6.473 -5.641 -17.5 1 66.81 74 GLY A CA 1
ATOM 607 C C . GLY A 1 74 ? 7.926 -5.863 -17.875 1 66.81 74 GLY A C 1
ATOM 608 O O . GLY A 1 74 ? 8.414 -6.996 -17.844 1 66.81 74 GLY A O 1
ATOM 609 N N . ASP A 1 75 ? 8.547 -4.852 -18.219 1 79.5 75 ASP A N 1
ATOM 610 C CA . ASP A 1 75 ? 9.875 -4.969 -18.812 1 79.5 75 ASP A CA 1
ATOM 611 C C . ASP A 1 75 ? 10.945 -4.496 -17.828 1 79.5 75 ASP A C 1
ATOM 613 O O . ASP A 1 75 ? 12.117 -4.375 -18.188 1 79.5 75 ASP A O 1
ATOM 617 N N . HIS A 1 76 ? 10.508 -4.281 -16.578 1 86.94 76 HIS A N 1
ATOM 618 C CA . HIS A 1 76 ? 11.492 -3.822 -15.594 1 86.94 76 HIS A CA 1
ATOM 619 C C . HIS A 1 76 ? 11.461 -4.684 -14.336 1 86.94 76 HIS A C 1
ATOM 621 O O . HIS A 1 76 ? 10.414 -5.242 -13.984 1 86.94 76 HIS A O 1
ATOM 627 N N . CYS A 1 77 ? 12.609 -4.777 -13.766 1 91.19 77 CYS A N 1
ATOM 628 C CA . CYS A 1 77 ? 12.672 -5.332 -12.414 1 91.19 77 CYS A CA 1
ATOM 629 C C . CYS A 1 77 ? 11.961 -4.422 -11.422 1 91.19 77 CYS A C 1
ATOM 631 O O . CYS A 1 77 ? 12.117 -3.199 -11.469 1 91.19 77 CYS A O 1
ATOM 633 N N . HIS A 1 78 ? 11.297 -4.965 -10.539 1 88.62 78 HIS A N 1
ATOM 634 C CA . HIS A 1 78 ? 10.492 -4.141 -9.641 1 88.62 78 HIS A CA 1
ATOM 635 C C . HIS A 1 78 ? 11.305 -3.699 -8.43 1 88.62 78 HIS A C 1
ATOM 637 O O . HIS A 1 78 ? 10.852 -2.865 -7.641 1 88.62 78 HIS A O 1
ATOM 643 N N . PHE A 1 79 ? 12.492 -4.223 -8.297 1 90.12 79 PHE A N 1
ATOM 644 C CA . PHE A 1 79 ? 13.344 -3.82 -7.184 1 90.12 79 PHE A CA 1
ATOM 645 C C . PHE A 1 79 ? 14.336 -2.75 -7.617 1 90.12 79 PHE A C 1
ATOM 647 O O . PHE A 1 79 ? 14.344 -1.645 -7.074 1 90.12 79 PHE A O 1
ATOM 654 N N . CYS A 1 80 ? 15.047 -3.037 -8.68 1 88.88 80 CYS A N 1
ATOM 655 C CA . CYS A 1 80 ? 16.094 -2.098 -9.062 1 88.88 80 CYS A CA 1
ATOM 656 C C . CYS A 1 80 ? 15.633 -1.196 -10.203 1 88.88 80 CYS A C 1
ATOM 658 O O . CYS A 1 80 ? 16.25 -0.172 -10.484 1 88.88 80 CYS A O 1
ATOM 660 N N . ARG A 1 81 ? 14.633 -1.561 -10.961 1 85.94 81 ARG A N 1
ATOM 661 C CA . ARG A 1 81 ? 14 -0.789 -12.023 1 85.94 81 ARG A CA 1
ATOM 662 C C . ARG A 1 81 ? 14.797 -0.89 -13.32 1 85.94 81 ARG A C 1
ATOM 664 O O . ARG A 1 81 ? 14.492 -0.204 -14.305 1 85.94 81 ARG A O 1
ATOM 671 N N . ASP A 1 82 ? 15.641 -1.786 -13.359 1 88.94 82 ASP A N 1
ATOM 672 C CA . ASP A 1 82 ? 16.375 -1.994 -14.602 1 88.94 82 ASP A CA 1
ATOM 673 C C . ASP A 1 82 ? 15.539 -2.775 -15.609 1 88.94 82 ASP A C 1
ATOM 675 O O . ASP A 1 82 ? 14.648 -3.529 -15.234 1 88.94 82 ASP A O 1
ATOM 679 N N . TYR A 1 83 ? 15.828 -2.514 -16.828 1 88.5 83 TYR A N 1
ATOM 680 C CA . TYR A 1 83 ? 15.203 -3.309 -17.875 1 88.5 83 TYR A CA 1
ATOM 681 C C . TYR A 1 83 ? 15.586 -4.777 -17.75 1 88.5 83 TYR A C 1
ATOM 683 O O . TYR A 1 83 ? 16.75 -5.105 -17.469 1 88.5 83 TYR A O 1
ATOM 691 N N . LEU A 1 84 ? 14.547 -5.539 -17.891 1 86.88 84 LEU A N 1
ATOM 692 C CA . LEU A 1 84 ? 14.805 -6.973 -17.891 1 86.88 84 LEU A CA 1
ATOM 693 C C . LEU A 1 84 ? 15.383 -7.426 -19.234 1 86.88 84 LEU A C 1
ATOM 695 O O . LEU A 1 84 ? 14.688 -7.406 -20.25 1 86.88 84 LEU A O 1
ATOM 699 N N . LEU A 1 85 ? 16.656 -7.73 -19.266 1 77.56 85 LEU A N 1
ATOM 700 C CA . LEU A 1 85 ? 17.359 -8.078 -20.5 1 77.56 85 LEU A CA 1
ATOM 701 C C . LEU A 1 85 ? 17.531 -9.586 -20.625 1 77.56 85 LEU A C 1
ATOM 703 O O . LEU A 1 85 ? 17.797 -10.102 -21.719 1 77.56 85 LEU A O 1
ATOM 707 N N . ASP A 1 86 ? 17.438 -10.305 -19.531 1 79.5 86 ASP A N 1
ATOM 708 C CA . ASP A 1 86 ? 17.625 -11.75 -19.469 1 79.5 86 ASP A CA 1
ATOM 709 C C . ASP A 1 86 ? 16.469 -12.438 -18.766 1 79.5 86 ASP A C 1
ATOM 711 O O . ASP A 1 86 ? 15.367 -11.883 -18.672 1 79.5 86 ASP A O 1
ATOM 715 N N . ASP A 1 87 ? 16.766 -13.656 -18.422 1 84.75 87 ASP A N 1
ATOM 716 C CA . ASP A 1 87 ? 15.789 -14.422 -17.641 1 84.75 87 ASP A CA 1
ATOM 717 C C . ASP A 1 87 ? 15.422 -13.688 -16.344 1 84.75 87 ASP A C 1
ATOM 719 O O . ASP A 1 87 ? 16.266 -13.008 -15.75 1 84.75 87 ASP A O 1
ATOM 723 N N . PHE A 1 88 ? 14.164 -13.773 -16.078 1 90.25 88 PHE A N 1
ATOM 724 C CA . PHE A 1 88 ? 13.719 -13.094 -14.867 1 90.25 88 PHE A CA 1
ATOM 725 C C . PHE A 1 88 ? 12.727 -13.961 -14.094 1 90.25 88 PHE A C 1
ATOM 727 O O . PHE A 1 88 ? 12.32 -15.023 -14.57 1 90.25 88 PHE A O 1
ATOM 734 N N . PHE A 1 89 ? 12.477 -13.539 -12.969 1 91.56 89 PHE A N 1
ATOM 735 C CA . PHE A 1 89 ? 11.656 -14.281 -12.016 1 91.56 89 PHE A CA 1
ATOM 736 C C . PHE A 1 89 ? 10.383 -13.508 -11.688 1 91.56 89 PHE A C 1
ATOM 738 O O . PHE A 1 89 ? 10.422 -12.297 -11.484 1 91.56 89 PHE A O 1
ATOM 745 N N . HIS A 1 90 ? 9.32 -14.258 -11.68 1 89.44 90 HIS A N 1
ATOM 746 C CA . HIS A 1 90 ? 8.031 -13.602 -11.477 1 89.44 90 HIS A CA 1
ATOM 747 C C . HIS A 1 90 ? 7.27 -14.242 -10.32 1 89.44 90 HIS A C 1
ATOM 749 O O . HIS A 1 90 ? 7.16 -15.469 -10.25 1 89.44 90 HIS A O 1
ATOM 755 N N . CYS A 1 91 ? 6.824 -13.414 -9.43 1 89.5 91 CYS A N 1
ATOM 756 C CA . CYS A 1 91 ? 5.891 -13.875 -8.406 1 89.5 91 CYS A CA 1
ATOM 757 C C . CYS A 1 91 ? 4.453 -13.555 -8.805 1 89.5 91 CYS A C 1
ATOM 759 O O . CYS A 1 91 ? 4.066 -12.391 -8.875 1 89.5 91 CYS A O 1
ATOM 761 N N . LEU A 1 92 ? 3.691 -14.531 -8.953 1 83.81 92 LEU A N 1
ATOM 762 C CA . LEU A 1 92 ? 2.314 -14.359 -9.398 1 83.81 92 LEU A CA 1
ATOM 763 C C . LEU A 1 92 ? 1.478 -13.664 -8.328 1 83.81 92 LEU A C 1
ATOM 765 O O . LEU A 1 92 ? 0.616 -12.844 -8.648 1 83.81 92 LEU A O 1
ATOM 769 N N . ILE A 1 93 ? 1.76 -13.945 -7.133 1 85.44 93 ILE A N 1
ATOM 770 C CA . ILE A 1 93 ? 0.969 -13.43 -6.02 1 85.44 93 ILE A CA 1
ATOM 771 C C . ILE A 1 93 ? 1.296 -11.953 -5.797 1 85.44 93 ILE A C 1
ATOM 773 O O . ILE A 1 93 ? 0.393 -11.117 -5.711 1 85.44 93 ILE A O 1
ATOM 777 N N . CYS A 1 94 ? 2.594 -11.609 -5.77 1 86.06 94 CYS A N 1
ATOM 778 C CA . CYS A 1 94 ? 3.031 -10.234 -5.566 1 86.06 94 CYS A CA 1
ATOM 779 C C . CYS A 1 94 ? 2.939 -9.438 -6.863 1 86.06 94 CYS A C 1
ATOM 781 O O . CYS A 1 94 ? 2.967 -8.203 -6.84 1 86.06 94 CYS A O 1
ATOM 783 N N . ASN A 1 95 ? 2.857 -10.125 -7.902 1 83.38 95 ASN A N 1
ATOM 784 C CA . ASN A 1 95 ? 2.836 -9.547 -9.242 1 83.38 95 ASN A CA 1
ATOM 785 C C . ASN A 1 95 ? 4.066 -8.68 -9.492 1 83.38 95 ASN A C 1
ATOM 787 O O . ASN A 1 95 ? 3.941 -7.523 -9.898 1 83.38 95 ASN A O 1
ATOM 791 N N . ILE A 1 96 ? 5.23 -9.227 -9.211 1 88.69 96 ILE A N 1
ATOM 792 C CA . ILE A 1 96 ? 6.457 -8.477 -9.453 1 88.69 96 ILE A CA 1
ATOM 793 C C . ILE A 1 96 ? 7.438 -9.328 -10.258 1 88.69 96 ILE A C 1
ATOM 795 O O . ILE A 1 96 ? 7.414 -10.562 -10.164 1 88.69 96 ILE A O 1
ATOM 799 N N . ASN A 1 97 ? 8.273 -8.609 -10.992 1 89.44 97 ASN A N 1
ATOM 800 C CA . ASN A 1 97 ? 9.406 -9.195 -11.703 1 89.44 97 ASN A CA 1
ATOM 801 C C . ASN A 1 97 ? 10.727 -8.875 -11 1 89.44 97 ASN A C 1
ATOM 803 O O . ASN A 1 97 ? 10.906 -7.773 -10.484 1 89.44 97 ASN A O 1
ATOM 807 N N . MET A 1 98 ? 11.539 -9.898 -11.062 1 91.88 98 MET A N 1
ATOM 808 C CA . MET A 1 98 ? 12.867 -9.711 -10.477 1 91.88 98 MET A CA 1
ATOM 809 C C . MET A 1 98 ? 13.953 -10.211 -11.422 1 91.88 98 MET A C 1
ATOM 811 O O . MET A 1 98 ? 13.812 -11.273 -12.031 1 91.88 98 MET A O 1
ATOM 815 N N . ASP A 1 99 ? 14.953 -9.398 -11.508 1 92.31 99 ASP A N 1
ATOM 816 C CA . ASP A 1 99 ? 16.125 -9.898 -12.219 1 92.31 99 ASP A CA 1
ATOM 817 C C . ASP A 1 99 ? 17 -10.766 -11.305 1 92.31 99 ASP A C 1
ATOM 819 O O . ASP A 1 99 ? 16.719 -10.891 -10.109 1 92.31 99 ASP A O 1
ATOM 823 N N . LEU A 1 100 ? 17.953 -11.391 -11.938 1 92.38 100 LEU A N 1
ATOM 824 C CA . LEU A 1 100 ? 18.781 -12.336 -11.203 1 92.38 100 LEU A CA 1
ATOM 825 C C . LEU A 1 100 ? 19.562 -11.625 -10.102 1 92.38 100 LEU A C 1
ATOM 827 O O . LEU A 1 100 ? 19.75 -12.172 -9.016 1 92.38 100 LEU A O 1
ATOM 831 N N . LYS A 1 101 ? 20.062 -10.453 -10.359 1 93.69 101 LYS A N 1
ATOM 832 C CA . LYS A 1 101 ? 20.812 -9.688 -9.375 1 93.69 101 LYS A CA 1
ATOM 833 C C . LYS A 1 101 ? 19.984 -9.422 -8.125 1 93.69 101 LYS A C 1
ATOM 835 O O . LYS A 1 101 ? 20.453 -9.633 -7.004 1 93.69 101 LYS A O 1
ATOM 840 N N . CYS A 1 102 ? 18.75 -9.031 -8.297 1 93.5 102 CYS A N 1
ATOM 841 C CA . CYS A 1 102 ? 17.859 -8.688 -7.191 1 93.5 102 CYS A CA 1
ATOM 842 C C . CYS A 1 102 ? 17.359 -9.938 -6.492 1 93.5 102 CYS A C 1
ATOM 844 O O . CYS A 1 102 ? 17.047 -9.906 -5.297 1 93.5 102 CYS A O 1
ATOM 846 N N . LEU A 1 103 ? 17.297 -10.977 -7.246 1 94.06 103 LEU A N 1
ATOM 847 C CA . LEU A 1 103 ? 16.938 -12.242 -6.613 1 94.06 103 LEU A CA 1
ATOM 848 C C . LEU A 1 103 ? 18.031 -12.695 -5.652 1 94.06 103 LEU A C 1
ATOM 850 O O . LEU A 1 103 ? 17.75 -13.148 -4.543 1 94.06 103 LEU A O 1
ATOM 854 N N . LYS A 1 104 ? 19.25 -12.609 -6.074 1 93.06 104 LYS A N 1
ATOM 855 C CA . LYS A 1 104 ? 20.391 -13.062 -5.277 1 93.06 104 LYS A CA 1
ATOM 856 C C . LYS A 1 104 ? 20.672 -12.094 -4.133 1 93.06 104 LYS A C 1
ATOM 858 O O . LYS A 1 104 ? 21.094 -12.508 -3.051 1 93.06 104 LYS A O 1
ATOM 863 N N . ASP A 1 105 ? 20.453 -10.812 -4.461 1 94.62 105 ASP A N 1
ATOM 864 C CA . ASP A 1 105 ? 20.672 -9.75 -3.484 1 94.62 105 ASP A CA 1
ATOM 865 C C . ASP A 1 105 ? 19.484 -8.805 -3.404 1 94.62 105 ASP A C 1
ATOM 867 O O . ASP A 1 105 ? 19.562 -7.648 -3.816 1 94.62 105 ASP A O 1
ATOM 871 N N . PRO A 1 106 ? 18.469 -9.305 -2.76 1 93.81 106 PRO A N 1
ATOM 872 C CA . PRO A 1 106 ? 17.25 -8.477 -2.678 1 93.81 106 PRO A CA 1
ATOM 873 C C . PRO A 1 106 ? 17.391 -7.312 -1.707 1 93.81 106 PRO A C 1
ATOM 875 O O . PRO A 1 106 ? 18.297 -7.32 -0.854 1 93.81 106 PRO A O 1
ATOM 878 N N . PRO A 1 107 ? 16.531 -6.316 -1.891 1 92.69 107 PRO A N 1
ATOM 879 C CA . PRO A 1 107 ? 16.5 -5.285 -0.851 1 92.69 107 PRO A CA 1
ATOM 880 C C . PRO A 1 107 ? 16.094 -5.84 0.513 1 92.69 107 PRO A C 1
ATOM 882 O O . PRO A 1 107 ? 15.398 -6.855 0.588 1 92.69 107 PRO A O 1
ATOM 885 N N . PRO A 1 108 ? 16.578 -5.133 1.526 1 94 108 PRO A N 1
ATOM 886 C CA . PRO A 1 108 ? 16.219 -5.633 2.855 1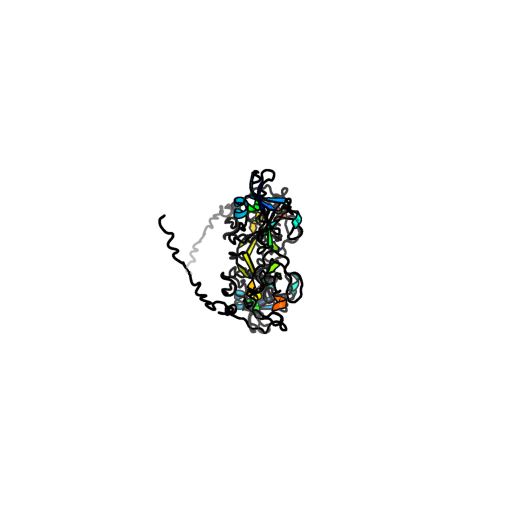 94 108 PRO A CA 1
ATOM 887 C C . PRO A 1 108 ? 14.711 -5.598 3.109 1 94 108 PRO A C 1
ATOM 889 O O . PRO A 1 108 ? 14.031 -4.648 2.705 1 94 108 PRO A O 1
ATOM 892 N N . SER A 1 109 ? 14.211 -6.602 3.775 1 92.94 109 SER A N 1
ATOM 893 C CA . SER A 1 109 ? 12.789 -6.691 4.086 1 92.94 109 SER A CA 1
ATOM 894 C C . SER A 1 109 ? 12.375 -5.641 5.109 1 92.94 109 SER A C 1
ATOM 896 O O . SER A 1 109 ? 11.203 -5.27 5.191 1 92.94 109 SER A O 1
ATOM 898 N N . SER A 1 110 ? 13.367 -5.238 5.898 1 94.69 110 SER A N 1
ATOM 899 C CA . SER A 1 110 ? 13.109 -4.219 6.91 1 94.69 110 SER A CA 1
ATOM 900 C C . SER A 1 110 ? 14.289 -3.256 7.035 1 94.69 110 SER A C 1
ATOM 902 O O . SER A 1 110 ? 15.438 -3.637 6.805 1 94.69 110 SER A O 1
ATOM 904 N N . ILE A 1 111 ? 13.945 -2.094 7.336 1 96.06 111 ILE A N 1
ATOM 905 C CA . ILE A 1 111 ? 14.945 -1.056 7.543 1 96.06 111 ILE A CA 1
ATOM 906 C C . ILE A 1 111 ? 14.672 -0.322 8.852 1 96.06 111 ILE A C 1
ATOM 908 O O . ILE A 1 111 ? 13.547 0.108 9.102 1 96.06 111 ILE A O 1
ATOM 912 N N . TYR A 1 112 ? 15.648 -0.335 9.781 1 96.75 112 TYR A N 1
ATOM 913 C CA . TYR A 1 112 ? 15.586 0.469 11 1 96.75 112 TYR A CA 1
ATOM 914 C C . TYR A 1 112 ? 16.547 1.648 10.922 1 96.75 112 TYR A C 1
ATOM 916 O O . TYR A 1 112 ? 17.766 1.467 10.945 1 96.75 112 TYR A O 1
ATOM 924 N N . HIS A 1 113 ? 15.961 2.812 10.75 1 95 113 HIS A N 1
ATOM 925 C CA . HIS A 1 113 ? 16.719 4.055 10.648 1 95 113 HIS A CA 1
ATOM 926 C C . HIS A 1 113 ? 16.141 5.133 11.555 1 95 113 HIS A C 1
ATOM 928 O O . HIS A 1 113 ? 15.516 6.086 11.078 1 95 113 HIS A O 1
ATOM 934 N N . PRO A 1 114 ? 16.438 5.145 12.852 1 93.12 114 PRO A N 1
ATOM 935 C CA . PRO A 1 114 ? 15.781 5.988 13.852 1 93.12 114 PRO A CA 1
ATOM 936 C C . PRO A 1 114 ? 16.078 7.473 13.656 1 93.12 114 PRO A C 1
ATOM 938 O O . PRO A 1 114 ? 15.344 8.328 14.156 1 93.12 114 PRO A O 1
ATOM 941 N N . LYS A 1 115 ? 17.125 7.797 12.984 1 88.44 115 LYS A N 1
ATOM 942 C CA . LYS A 1 115 ? 17.406 9.203 12.703 1 88.44 115 LYS A CA 1
ATOM 943 C C . LYS A 1 115 ? 16.25 9.852 11.945 1 88.44 115 LYS A C 1
ATOM 945 O O . LYS A 1 115 ? 15.953 11.031 12.156 1 88.44 115 LYS A O 1
ATOM 950 N N . ASN A 1 116 ? 15.594 9.078 11.172 1 89.38 116 ASN A N 1
ATOM 951 C CA . ASN A 1 116 ? 14.555 9.648 10.32 1 89.38 116 ASN A CA 1
ATOM 952 C C . ASN A 1 116 ? 13.172 9.18 10.742 1 89.38 116 ASN A C 1
ATOM 954 O O . ASN A 1 116 ? 12.18 9.891 10.555 1 89.38 116 ASN A O 1
ATOM 958 N N . HIS A 1 117 ? 13.156 8.031 11.203 1 91.88 117 HIS A N 1
ATOM 959 C CA . HIS A 1 117 ? 11.875 7.484 11.648 1 91.88 117 HIS A CA 1
ATOM 960 C C . HIS A 1 117 ? 12.062 6.516 12.805 1 91.88 117 HIS A C 1
ATOM 962 O O . HIS A 1 117 ? 12.867 5.586 12.719 1 91.88 117 HIS A O 1
ATOM 968 N N . MET A 1 118 ? 11.258 6.637 13.766 1 92.44 118 MET A N 1
ATOM 969 C CA . MET A 1 118 ? 11.492 5.941 15.031 1 92.44 118 MET A CA 1
ATOM 970 C C . MET A 1 118 ? 11.094 4.473 14.93 1 92.44 118 MET A C 1
ATOM 972 O O . MET A 1 118 ? 11.57 3.639 15.695 1 92.44 118 MET A O 1
ATOM 976 N N . HIS A 1 119 ? 10.25 4.094 14.008 1 95.31 119 HIS A N 1
ATOM 977 C CA . HIS A 1 119 ? 9.781 2.719 13.898 1 95.31 119 HIS A CA 1
ATOM 978 C C . HIS A 1 119 ? 10.492 1.979 12.773 1 95.31 119 HIS A C 1
ATOM 980 O O . HIS A 1 119 ? 11.055 2.604 11.867 1 95.31 119 HIS A O 1
ATOM 986 N N . MET A 1 120 ? 10.406 0.686 12.844 1 95.81 120 MET A N 1
ATOM 987 C CA . MET A 1 120 ? 10.891 -0.174 11.766 1 95.81 120 MET A CA 1
ATOM 988 C C . MET A 1 120 ? 10.023 -0.035 10.523 1 95.81 120 MET A C 1
ATOM 990 O O . MET A 1 120 ? 8.797 -0.044 10.609 1 95.81 120 MET A O 1
ATOM 994 N N . LEU A 1 121 ? 10.742 0.089 9.422 1 96.25 121 LEU A N 1
ATOM 995 C CA . LEU A 1 121 ? 10.055 0.14 8.141 1 96.25 121 LEU A CA 1
ATOM 996 C C . LEU A 1 121 ? 10.07 -1.225 7.453 1 96.25 121 LEU A C 1
ATOM 998 O O . LEU A 1 121 ? 11.109 -1.892 7.422 1 96.25 121 LEU A O 1
ATOM 1002 N N . THR A 1 122 ? 8.977 -1.603 6.965 1 95.38 122 THR A N 1
ATOM 1003 C CA . THR A 1 122 ? 8.859 -2.912 6.336 1 95.38 122 THR A CA 1
ATOM 1004 C C . THR A 1 122 ? 8.641 -2.771 4.832 1 95.38 122 THR A C 1
ATOM 1006 O O . THR A 1 122 ? 7.836 -1.95 4.391 1 95.38 122 THR A O 1
ATOM 1009 N N . LEU A 1 123 ? 9.375 -3.6 4.141 1 94.69 123 LEU A N 1
ATOM 1010 C CA . LEU A 1 123 ? 9.234 -3.619 2.691 1 94.69 123 LEU A CA 1
ATOM 1011 C C . LEU A 1 123 ? 7.902 -4.246 2.281 1 94.69 123 LEU A C 1
ATOM 1013 O O . LEU A 1 123 ? 7.52 -5.293 2.805 1 94.69 123 LEU A O 1
ATOM 1017 N N . LEU A 1 124 ? 7.191 -3.555 1.475 1 92.69 124 LEU A N 1
ATOM 1018 C CA . LEU A 1 124 ? 6.027 -4.113 0.797 1 92.69 124 LEU A CA 1
ATOM 1019 C C . LEU A 1 124 ? 6.363 -4.488 -0.643 1 92.69 124 LEU A C 1
ATOM 1021 O O . LEU A 1 124 ? 6.25 -3.656 -1.548 1 92.69 124 LEU A O 1
ATOM 1025 N N . PRO A 1 125 ? 6.746 -5.73 -0.854 1 89.94 125 PRO A N 1
ATOM 1026 C CA . PRO A 1 125 ? 7.254 -6.133 -2.168 1 89.94 125 PRO A CA 1
ATOM 1027 C C . PRO A 1 125 ? 6.137 -6.395 -3.178 1 89.94 125 PRO A C 1
ATOM 1029 O O . PRO A 1 125 ? 5.98 -7.523 -3.65 1 89.94 125 PRO A O 1
ATOM 1032 N N . ARG A 1 126 ? 5.438 -5.406 -3.594 1 89.06 126 ARG A N 1
ATOM 1033 C CA . ARG A 1 126 ? 4.363 -5.52 -4.574 1 89.06 126 ARG A CA 1
ATOM 1034 C C . ARG A 1 126 ? 4.168 -4.207 -5.324 1 89.06 126 ARG A C 1
ATOM 1036 O O . ARG A 1 126 ? 4.672 -3.164 -4.902 1 89.06 126 ARG A O 1
ATOM 1043 N N . VAL A 1 127 ? 3.422 -4.391 -6.312 1 86.31 127 VAL A N 1
ATOM 1044 C CA . VAL A 1 127 ? 3.15 -3.211 -7.125 1 86.31 127 VAL A CA 1
ATOM 1045 C C . VAL A 1 127 ? 1.99 -2.422 -6.52 1 86.31 127 VAL A C 1
ATOM 1047 O O . VAL A 1 127 ? 0.857 -2.908 -6.477 1 86.31 127 VAL A O 1
ATOM 1050 N N . VAL A 1 128 ? 2.322 -1.251 -6.035 1 91.5 128 VAL A N 1
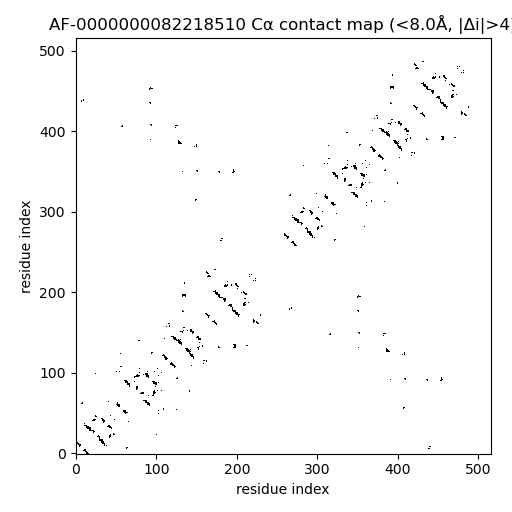ATOM 1051 C CA . VAL A 1 128 ? 1.317 -0.319 -5.531 1 91.5 128 VAL A CA 1
ATOM 1052 C C . VAL A 1 128 ? 1.672 1.104 -5.961 1 91.5 128 VAL A C 1
ATOM 1054 O O . VAL A 1 128 ? 2.848 1.433 -6.129 1 91.5 128 VAL A O 1
ATOM 1057 N N . THR A 1 129 ? 0.66 1.842 -6.262 1 91.94 129 THR A N 1
ATOM 1058 C CA . THR A 1 129 ? 0.863 3.271 -6.461 1 91.94 129 THR A CA 1
ATOM 1059 C C . THR A 1 129 ? 0.604 4.043 -5.168 1 91.94 129 THR A C 1
ATOM 1061 O O . THR A 1 129 ? -0.453 3.893 -4.555 1 91.94 129 THR A O 1
ATOM 1064 N N . PHE A 1 130 ? 1.624 4.824 -4.773 1 92.12 130 PHE A N 1
ATOM 1065 C CA . PHE A 1 130 ? 1.529 5.535 -3.504 1 92.12 130 PHE A CA 1
ATOM 1066 C C . PHE A 1 130 ? 2.219 6.891 -3.59 1 92.12 130 PHE A C 1
ATOM 1068 O O . PHE A 1 130 ? 2.957 7.16 -4.539 1 92.12 130 PHE A O 1
ATOM 1075 N N . THR A 1 131 ? 1.909 7.676 -2.621 1 89.69 131 THR A N 1
ATOM 1076 C CA . THR A 1 131 ? 2.643 8.93 -2.467 1 89.69 131 THR A CA 1
ATOM 1077 C C . THR A 1 131 ? 3.652 8.828 -1.326 1 89.69 131 THR A C 1
ATOM 1079 O O . THR A 1 131 ? 3.291 8.484 -0.198 1 89.69 131 THR A O 1
ATOM 1082 N N . CYS A 1 132 ? 4.82 9.07 -1.658 1 93.38 132 CYS A N 1
ATOM 1083 C CA . CYS A 1 132 ? 5.867 9.016 -0.642 1 93.38 132 CYS A CA 1
ATOM 1084 C C . CYS A 1 132 ? 5.695 10.133 0.377 1 93.38 132 CYS A C 1
ATOM 1086 O O . CYS A 1 132 ? 5.621 11.305 0.01 1 93.38 132 CYS A O 1
ATOM 1088 N N . ASN A 1 133 ? 5.734 9.852 1.632 1 92.38 133 ASN A N 1
ATOM 1089 C CA . ASN A 1 133 ? 5.512 10.844 2.676 1 92.38 133 ASN A CA 1
ATOM 1090 C C . ASN A 1 133 ? 6.734 11.742 2.873 1 92.38 133 ASN A C 1
ATOM 1092 O O . ASN A 1 133 ? 6.641 12.805 3.49 1 92.38 133 ASN A O 1
ATOM 1096 N N . ALA A 1 134 ? 7.805 11.32 2.33 1 91.5 134 ALA A N 1
ATOM 1097 C CA . ALA A 1 134 ? 9.023 12.117 2.477 1 91.5 134 ALA A CA 1
ATOM 1098 C C . ALA A 1 134 ? 9.133 13.156 1.367 1 91.5 134 ALA A C 1
ATOM 1100 O O . ALA A 1 134 ? 9.32 14.344 1.639 1 91.5 134 ALA A O 1
ATOM 1101 N N . CYS A 1 135 ? 8.898 12.734 0.133 1 88.94 135 CYS A N 1
ATOM 1102 C CA . CYS A 1 135 ? 9.195 13.633 -0.971 1 88.94 135 CYS A CA 1
ATOM 1103 C C . CYS A 1 135 ? 7.926 14.062 -1.694 1 88.94 135 CYS A C 1
ATOM 1105 O O . CYS A 1 135 ? 7.941 15 -2.488 1 88.94 135 CYS A O 1
ATOM 1107 N N . GLY A 1 136 ? 6.91 13.305 -1.522 1 88.56 136 GLY A N 1
ATOM 1108 C CA . GLY A 1 136 ? 5.637 13.672 -2.127 1 88.56 136 GLY A CA 1
ATOM 1109 C C . GLY A 1 136 ? 5.492 13.18 -3.553 1 88.56 136 GLY A C 1
ATOM 1110 O O . GLY A 1 136 ? 4.473 13.43 -4.199 1 88.56 136 GLY A O 1
ATOM 1111 N N . VAL A 1 137 ? 6.41 12.484 -3.967 1 89.62 137 VAL A N 1
ATOM 1112 C CA . VAL A 1 137 ? 6.379 11.992 -5.34 1 89.62 137 VAL A CA 1
ATOM 1113 C C . VAL A 1 137 ? 5.668 10.641 -5.383 1 89.62 137 VAL A C 1
ATOM 1115 O O . VAL A 1 137 ? 5.875 9.789 -4.516 1 89.62 137 VAL A O 1
ATOM 1118 N N . GLU A 1 138 ? 4.867 10.531 -6.375 1 89.94 138 GLU A N 1
ATOM 1119 C CA . GLU A 1 138 ? 4.152 9.273 -6.551 1 89.94 138 GLU A CA 1
ATOM 1120 C C . GLU A 1 138 ? 5.102 8.148 -6.957 1 89.94 138 GLU A C 1
ATOM 1122 O O . GLU A 1 138 ? 5.938 8.328 -7.844 1 89.94 138 GLU A O 1
ATOM 1127 N N . GLY A 1 139 ? 4.938 7.074 -6.234 1 88.06 139 GLY A N 1
ATOM 1128 C CA . GLY A 1 139 ? 5.684 5.871 -6.574 1 88.06 139 GLY A CA 1
ATOM 1129 C C . GLY A 1 139 ? 4.801 4.754 -7.102 1 88.06 139 GLY A C 1
ATOM 1130 O O . GLY A 1 139 ? 3.613 4.691 -6.785 1 88.06 139 GLY A O 1
ATOM 1131 N N . LYS A 1 140 ? 5.367 3.898 -7.895 1 82.06 140 LYS A N 1
ATOM 1132 C CA . LYS A 1 140 ? 4.613 2.801 -8.492 1 82.06 140 LYS A CA 1
ATOM 1133 C C . LYS A 1 140 ? 5.234 1.452 -8.141 1 82.06 140 LYS A C 1
ATOM 1135 O O . LYS A 1 140 ? 5.027 0.463 -8.844 1 82.06 140 LYS A O 1
ATOM 1140 N N . ARG A 1 141 ? 5.973 1.49 -7.086 1 77.06 141 ARG A N 1
ATOM 1141 C CA . ARG A 1 141 ? 6.664 0.232 -6.82 1 77.06 141 ARG A CA 1
ATOM 1142 C C . ARG A 1 141 ? 6.57 -0.145 -5.344 1 77.06 141 ARG A C 1
ATOM 1144 O O . ARG A 1 141 ? 5.508 -0.018 -4.734 1 77.06 141 ARG A O 1
ATOM 1151 N N . ASN A 1 142 ? 7.785 -0.696 -4.828 1 88.56 142 ASN A N 1
ATOM 1152 C CA . ASN A 1 142 ? 7.871 -1.359 -3.531 1 88.56 142 ASN A CA 1
ATOM 1153 C C . ASN A 1 142 ? 8.234 -0.376 -2.422 1 88.56 142 ASN A C 1
ATOM 1155 O O . ASN A 1 142 ? 9.414 -0.075 -2.217 1 88.56 142 ASN A O 1
ATOM 1159 N N . PRO A 1 143 ? 7.172 0.11 -1.786 1 94.69 143 PRO A N 1
ATOM 1160 C CA . PRO A 1 143 ? 7.461 1.05 -0.701 1 94.69 143 PRO A CA 1
ATOM 1161 C C . PRO A 1 143 ? 7.879 0.349 0.591 1 94.69 143 PRO A C 1
ATOM 1163 O O . PRO A 1 143 ? 7.668 -0.857 0.738 1 94.69 143 PRO A O 1
ATOM 1166 N N . TYR A 1 144 ? 8.562 1.099 1.389 1 95.81 144 TYR A N 1
ATOM 1167 C CA . TYR A 1 144 ? 8.695 0.749 2.797 1 95.81 144 TYR A CA 1
ATOM 1168 C C . TYR A 1 144 ? 7.605 1.407 3.631 1 95.81 144 TYR A C 1
ATOM 1170 O O . TYR A 1 144 ? 7.34 2.602 3.482 1 95.81 144 TYR A O 1
ATOM 1178 N N . VAL A 1 145 ? 7.012 0.592 4.508 1 95.75 145 VAL A N 1
ATOM 1179 C CA . VAL A 1 145 ? 5.805 1.062 5.18 1 95.75 145 VAL A CA 1
ATOM 1180 C C . VAL A 1 145 ? 6 0.996 6.695 1 95.75 145 VAL A C 1
ATOM 1182 O O . VAL A 1 145 ? 6.621 0.062 7.207 1 95.75 145 VAL A O 1
ATOM 1185 N N . CYS A 1 146 ? 5.508 2.008 7.375 1 94.69 146 CYS A N 1
ATOM 1186 C CA . CYS A 1 146 ? 5.293 1.962 8.812 1 94.69 146 CYS A CA 1
ATOM 1187 C C . CYS A 1 146 ? 3.809 1.862 9.141 1 94.69 146 CYS A C 1
ATOM 1189 O O . CYS A 1 146 ? 3.086 2.857 9.07 1 94.69 146 CYS A O 1
ATOM 1191 N N . LEU A 1 147 ? 3.373 0.736 9.516 1 89.38 147 LEU A N 1
ATOM 1192 C CA . LEU A 1 147 ? 1.952 0.527 9.773 1 89.38 147 LEU A CA 1
ATOM 1193 C C . LEU A 1 147 ? 1.505 1.296 11.008 1 89.38 147 LEU A C 1
ATOM 1195 O O . LEU A 1 147 ? 0.361 1.751 11.086 1 89.38 147 LEU A O 1
ATOM 1199 N N . GLU A 1 148 ? 2.439 1.462 11.953 1 90.69 148 GLU A N 1
ATOM 1200 C CA . GLU A 1 148 ? 2.107 2.17 13.188 1 90.69 148 GLU A CA 1
ATOM 1201 C C . GLU A 1 148 ? 1.81 3.643 12.914 1 90.69 148 GLU A C 1
ATOM 1203 O O . GLU A 1 148 ? 0.884 4.211 13.5 1 90.69 148 GLU A O 1
ATOM 1208 N N . CYS A 1 149 ? 2.52 4.211 11.977 1 91.69 149 CYS A N 1
ATOM 1209 C CA . CYS A 1 149 ? 2.367 5.633 11.688 1 91.69 149 CYS A CA 1
ATOM 1210 C C . CYS A 1 149 ? 1.602 5.844 10.391 1 91.69 149 CYS A C 1
ATOM 1212 O O . CYS A 1 149 ? 1.275 6.977 10.031 1 91.69 149 CYS A O 1
ATOM 1214 N N . ASN A 1 150 ? 1.36 4.789 9.727 1 91.12 150 ASN A N 1
ATOM 1215 C CA . ASN A 1 150 ? 0.701 4.855 8.422 1 91.12 150 ASN A CA 1
ATOM 1216 C C . ASN A 1 150 ? 1.478 5.734 7.445 1 91.12 150 ASN A C 1
ATOM 1218 O O . ASN A 1 150 ? 0.919 6.664 6.863 1 91.12 150 ASN A O 1
ATOM 1222 N N . LEU A 1 151 ? 2.703 5.426 7.289 1 93.25 151 LEU A N 1
ATOM 1223 C CA . LEU A 1 151 ? 3.584 6.145 6.375 1 93.25 151 LEU A CA 1
ATOM 1224 C C . LEU A 1 151 ? 4.16 5.199 5.324 1 93.25 151 LEU A C 1
ATOM 1226 O O . LEU A 1 151 ? 4.344 4.008 5.586 1 93.25 151 LEU A O 1
ATOM 1230 N N . MET A 1 152 ? 4.426 5.703 4.172 1 94.19 152 MET A N 1
ATOM 1231 C CA . MET A 1 152 ? 5.07 4.98 3.078 1 94.19 152 MET A CA 1
ATOM 1232 C C . MET A 1 152 ? 6.211 5.805 2.484 1 94.19 152 MET A C 1
ATOM 1234 O O . MET A 1 152 ? 6.07 7.012 2.281 1 94.19 152 MET A O 1
ATOM 1238 N N . PHE A 1 153 ? 7.332 5.098 2.174 1 95.12 153 PHE A N 1
ATOM 1239 C CA . PHE A 1 153 ? 8.523 5.801 1.706 1 95.12 153 PHE A CA 1
ATOM 1240 C C . PHE A 1 153 ? 9.141 5.078 0.517 1 95.12 153 PHE A C 1
ATOM 1242 O O . PHE A 1 153 ? 9.117 3.846 0.448 1 95.12 153 PHE A O 1
ATOM 1249 N N . HIS A 1 154 ? 9.719 5.891 -0.312 1 93.44 154 HIS A N 1
ATOM 1250 C CA . HIS A 1 154 ? 10.742 5.324 -1.178 1 93.44 154 HIS A CA 1
ATOM 1251 C C . HIS A 1 154 ? 11.945 4.848 -0.369 1 93.44 154 HIS A C 1
ATOM 1253 O O . HIS A 1 154 ? 12.297 5.453 0.647 1 93.44 154 HIS A O 1
ATOM 1259 N N . LYS A 1 155 ? 12.523 3.857 -0.921 1 92.81 155 LYS A N 1
ATOM 1260 C CA . LYS A 1 155 ? 13.703 3.342 -0.236 1 92.81 155 LYS A CA 1
ATOM 1261 C C . LYS A 1 155 ? 14.742 4.441 -0.033 1 92.81 155 LYS A C 1
ATOM 1263 O O . LYS A 1 155 ? 15.234 4.637 1.079 1 92.81 155 LYS A O 1
ATOM 1268 N N . ASP A 1 156 ? 15.016 5.176 -1.055 1 91 156 ASP A N 1
ATOM 1269 C CA . ASP A 1 156 ? 16.062 6.191 -1.001 1 91 156 ASP A CA 1
ATOM 1270 C C . ASP A 1 156 ? 15.648 7.355 -0.104 1 91 156 ASP A C 1
ATOM 1272 O O . ASP A 1 156 ? 16.5 8.023 0.484 1 91 156 ASP A O 1
ATOM 1276 N N . CYS A 1 157 ? 14.406 7.566 0.06 1 93.12 157 CYS A N 1
ATOM 1277 C CA . CYS A 1 157 ? 13.922 8.703 0.836 1 93.12 157 CYS A CA 1
ATOM 1278 C C . CYS A 1 157 ? 14.039 8.43 2.33 1 93.12 157 CYS A C 1
ATOM 1280 O O . CYS A 1 157 ? 13.945 9.352 3.143 1 93.12 157 CYS A O 1
ATOM 1282 N N . ILE A 1 158 ? 14.242 7.223 2.672 1 94.44 158 ILE A N 1
ATOM 1283 C CA . ILE A 1 158 ? 14.406 6.84 4.07 1 94.44 158 ILE A CA 1
ATOM 1284 C C . ILE A 1 158 ? 15.688 7.457 4.625 1 94.44 158 ILE A C 1
ATOM 1286 O O . ILE A 1 158 ? 15.773 7.762 5.816 1 94.44 158 ILE A O 1
ATOM 1290 N N . TYR A 1 159 ? 16.641 7.73 3.723 1 94.06 159 TYR A N 1
ATOM 1291 C CA . TYR A 1 159 ? 17.969 8.125 4.168 1 94.06 159 TYR A CA 1
ATOM 1292 C C . TYR A 1 159 ? 18.219 9.609 3.904 1 94.06 159 TYR A C 1
ATOM 1294 O O . TYR A 1 159 ? 19.359 10.062 3.938 1 94.06 159 TYR A O 1
ATOM 1302 N N . LEU A 1 160 ? 17.25 10.32 3.623 1 93.44 160 LEU A N 1
ATOM 1303 C CA . LEU A 1 160 ? 17.391 11.75 3.387 1 93.44 160 LEU A CA 1
ATOM 1304 C C . LEU A 1 160 ? 17.938 12.453 4.629 1 93.44 160 LEU A C 1
ATOM 1306 O O . LEU A 1 160 ? 17.641 12.047 5.754 1 93.44 160 LEU A O 1
ATOM 1310 N N . PRO A 1 161 ? 18.609 13.492 4.379 1 93.62 161 PRO A N 1
ATOM 1311 C CA . PRO A 1 161 ? 19.156 14.211 5.535 1 93.62 161 PRO A CA 1
ATOM 1312 C C . PRO A 1 161 ? 18.078 14.93 6.34 1 93.62 161 PRO A C 1
ATOM 1314 O O . PRO A 1 161 ? 17.062 15.359 5.781 1 93.62 161 PRO A O 1
ATOM 1317 N N . ARG A 1 162 ? 18.375 15.078 7.605 1 91.94 162 ARG A N 1
ATOM 1318 C CA . ARG A 1 162 ? 17.406 15.688 8.508 1 91.94 162 ARG A CA 1
ATOM 1319 C C . ARG A 1 162 ? 17.609 17.188 8.609 1 91.94 162 ARG A C 1
ATOM 1321 O O . ARG A 1 162 ? 16.656 17.969 8.57 1 91.94 162 ARG A O 1
ATOM 1328 N N . VAL A 1 163 ? 18.859 17.562 8.805 1 94.62 163 VAL A N 1
ATOM 1329 C CA . VAL A 1 163 ? 19.219 18.969 8.953 1 94.62 163 VAL A CA 1
ATOM 1330 C C . VAL A 1 163 ? 20.297 19.328 7.938 1 94.62 163 VAL A C 1
ATOM 1332 O O . VAL A 1 163 ? 21.344 18.672 7.859 1 94.62 163 VAL A O 1
ATOM 1335 N N . ILE A 1 164 ? 20 20.391 7.203 1 95.94 164 ILE A N 1
ATOM 1336 C CA . ILE A 1 164 ? 20.984 20.797 6.199 1 95.94 164 ILE A CA 1
ATOM 1337 C C . ILE A 1 164 ? 21.078 22.312 6.148 1 95.94 164 ILE A C 1
ATOM 1339 O O . ILE A 1 164 ? 20.297 23.016 6.781 1 95.94 164 ILE A O 1
ATOM 1343 N N . SER A 1 165 ? 22.156 22.75 5.535 1 96.19 165 SER A N 1
ATOM 1344 C CA . SER A 1 165 ? 22.344 24.156 5.207 1 96.19 165 SER A CA 1
ATOM 1345 C C . SER A 1 165 ? 22.312 24.391 3.701 1 96.19 165 SER A C 1
ATOM 1347 O O . SER A 1 165 ? 22.875 23.609 2.939 1 96.19 165 SER A O 1
ATOM 1349 N N . ILE A 1 166 ? 21.562 25.391 3.354 1 96.56 166 ILE A N 1
ATOM 1350 C CA . ILE A 1 166 ? 21.5 25.703 1.931 1 96.56 166 ILE A CA 1
ATOM 1351 C C . ILE A 1 166 ? 22.031 27.109 1.683 1 96.56 166 ILE A C 1
ATOM 1353 O O . ILE A 1 166 ? 22.078 27.938 2.6 1 96.56 166 ILE A O 1
ATOM 1357 N N . ASN A 1 167 ? 22.438 27.391 0.465 1 95.62 167 ASN A N 1
ATOM 1358 C CA . ASN A 1 167 ? 23.125 28.641 0.178 1 95.62 167 ASN A CA 1
ATOM 1359 C C . ASN A 1 167 ? 22.156 29.812 0.04 1 95.62 167 ASN A C 1
ATOM 1361 O O . ASN A 1 167 ? 22.562 30.969 0.09 1 95.62 167 ASN A O 1
ATOM 1365 N N . CYS A 1 168 ? 20.891 29.609 -0.114 1 94.19 168 CYS A N 1
ATOM 1366 C CA . CYS A 1 168 ? 19.938 30.688 -0.318 1 94.19 168 CYS A CA 1
ATOM 1367 C C . CYS A 1 168 ? 19.203 31.016 0.979 1 94.19 168 CYS A C 1
ATOM 1369 O O . CYS A 1 168 ? 18.188 31.719 0.962 1 94.19 168 CYS A O 1
ATOM 1371 N N . HIS A 1 169 ? 19.656 30.5 2.031 1 94.56 169 HIS A N 1
ATOM 1372 C CA . HIS A 1 169 ? 19.078 30.766 3.348 1 94.56 169 HIS A CA 1
ATOM 1373 C C . HIS A 1 169 ? 20.156 30.734 4.43 1 94.56 169 HIS A C 1
ATOM 1375 O O . HIS A 1 169 ? 21.047 29.875 4.402 1 94.56 169 HIS A O 1
ATOM 1381 N N . ASP A 1 170 ? 20.031 31.516 5.438 1 93.44 170 ASP A N 1
ATOM 1382 C CA . ASP A 1 170 ? 21.094 31.719 6.41 1 93.44 170 ASP A CA 1
ATOM 1383 C C . ASP A 1 170 ? 21.047 30.672 7.516 1 93.44 170 ASP A C 1
ATOM 1385 O O . ASP A 1 170 ? 22.062 30.328 8.102 1 93.44 170 ASP A O 1
ATOM 1389 N N . HIS A 1 171 ? 19.891 30.188 7.836 1 94.81 171 HIS A N 1
ATOM 1390 C CA . HIS A 1 171 ? 19.734 29.25 8.938 1 94.81 171 HIS A CA 1
ATOM 1391 C C . HIS A 1 171 ? 19.719 27.812 8.438 1 94.81 171 HIS A C 1
ATOM 1393 O O . HIS A 1 171 ? 19.438 27.562 7.266 1 94.81 171 HIS A O 1
ATOM 1399 N N . ARG A 1 172 ? 20.031 26.969 9.352 1 95 172 ARG A N 1
ATOM 1400 C CA . ARG A 1 172 ? 19.828 25.562 9.047 1 95 172 ARG A CA 1
ATOM 1401 C C . ARG A 1 172 ? 18.344 25.219 8.961 1 95 172 ARG A C 1
ATOM 1403 O O . ARG A 1 172 ? 17.531 25.797 9.68 1 95 172 ARG A O 1
ATOM 1410 N N . ILE A 1 173 ? 18.125 24.281 8.07 1 95.19 173 ILE A N 1
ATOM 1411 C CA . ILE A 1 173 ? 16.734 23.891 7.883 1 95.19 173 ILE A CA 1
ATOM 1412 C C . ILE A 1 173 ? 16.578 22.406 8.219 1 95.19 173 ILE A C 1
ATOM 1414 O O . ILE A 1 173 ? 17.531 21.625 8.086 1 95.19 173 ILE A O 1
ATOM 1418 N N . SER A 1 174 ? 15.438 22.078 8.742 1 93.75 174 SER A N 1
ATOM 1419 C CA . SER A 1 174 ? 15.156 20.719 9.172 1 93.75 174 SER A CA 1
ATOM 1420 C C . SER A 1 174 ? 14 20.109 8.391 1 93.75 174 SER A C 1
ATOM 1422 O O . SER A 1 174 ? 13.039 20.812 8.055 1 93.75 174 SER A O 1
ATOM 1424 N N . ARG A 1 175 ? 14.125 18.844 8.25 1 92.56 175 ARG A N 1
ATOM 1425 C CA . ARG A 1 175 ? 13.094 18.125 7.508 1 92.56 175 ARG A CA 1
ATOM 1426 C C . ARG A 1 175 ? 11.898 17.812 8.398 1 92.56 175 ARG A C 1
ATOM 1428 O O . ARG A 1 175 ? 12.07 17.438 9.562 1 92.56 175 ARG A O 1
ATOM 1435 N N . ILE A 1 176 ? 10.688 17.891 7.793 1 87.12 176 ILE A N 1
ATOM 1436 C CA . ILE A 1 176 ? 9.445 17.516 8.461 1 87.12 176 ILE A CA 1
ATOM 1437 C C . ILE A 1 176 ? 8.594 16.672 7.52 1 87.12 176 ILE A C 1
ATOM 1439 O O . ILE A 1 176 ? 8.766 16.719 6.297 1 87.12 176 ILE A O 1
ATOM 1443 N N . PHE A 1 177 ? 7.719 15.844 8.055 1 80.19 177 PHE A N 1
ATOM 1444 C CA . PHE A 1 177 ? 6.938 14.93 7.227 1 80.19 177 PHE A CA 1
ATOM 1445 C C . PHE A 1 177 ? 5.66 15.602 6.734 1 80.19 177 PHE A C 1
ATOM 1447 O O . PHE A 1 177 ? 5.047 15.141 5.77 1 80.19 177 PHE A O 1
ATOM 1454 N N . HIS A 1 178 ? 5.273 16.625 7.402 1 80.44 178 HIS A N 1
ATOM 1455 C CA . HIS A 1 178 ? 4.098 17.359 6.949 1 80.44 178 HIS A CA 1
ATOM 1456 C C . HIS A 1 178 ? 4.129 18.812 7.43 1 80.44 178 HIS A C 1
ATOM 1458 O O . HIS A 1 178 ? 4.668 19.094 8.5 1 80.44 178 HIS A O 1
ATOM 1464 N N . LEU A 1 179 ? 3.648 19.547 6.512 1 81.25 179 LEU A N 1
ATOM 1465 C CA . LEU A 1 179 ? 3.521 20.953 6.855 1 81.25 179 LEU A CA 1
ATOM 1466 C C . LEU A 1 179 ? 2.139 21.25 7.43 1 81.25 179 LEU A C 1
ATOM 1468 O O . LEU A 1 179 ? 1.169 20.562 7.109 1 81.25 179 LEU A O 1
ATOM 1472 N N . GLY A 1 180 ? 2.145 22.047 8.406 1 71.81 180 GLY A N 1
ATOM 1473 C CA . GLY A 1 180 ? 0.832 22.484 8.844 1 71.81 180 GLY A CA 1
ATOM 1474 C C . GLY A 1 180 ? 0.006 23.109 7.738 1 71.81 180 GLY A C 1
ATOM 1475 O O . GLY A 1 180 ? 0.542 23.484 6.688 1 71.81 180 GLY A O 1
ATOM 1476 N N . PHE A 1 181 ? -1.245 23.031 7.914 1 68.19 181 PHE A N 1
ATOM 1477 C CA . PHE A 1 181 ? -2.139 23.594 6.91 1 68.19 181 PHE A CA 1
ATOM 1478 C C . PHE A 1 181 ? -1.781 25.047 6.633 1 68.19 181 PHE A C 1
ATOM 1480 O O . PHE A 1 181 ? -1.438 25.797 7.551 1 68.19 181 PHE A O 1
ATOM 1487 N N . GLY A 1 182 ? -1.74 25.406 5.348 1 71.06 182 GLY A N 1
ATOM 1488 C CA . GLY A 1 182 ? -1.435 26.766 4.941 1 71.06 182 GLY A CA 1
ATOM 1489 C C . GLY A 1 182 ? -0.956 26.859 3.506 1 71.06 182 GLY A C 1
ATOM 1490 O O . GLY A 1 182 ? -0.891 25.859 2.795 1 71.06 182 GLY A O 1
ATOM 1491 N N . ASP A 1 183 ? -0.886 28.078 3.15 1 78.69 183 ASP A N 1
ATOM 1492 C CA . ASP A 1 183 ? -0.337 28.344 1.824 1 78.69 183 ASP A CA 1
ATOM 1493 C C . ASP A 1 183 ? 1.185 28.469 1.875 1 78.69 183 ASP A C 1
ATOM 1495 O O . ASP A 1 183 ? 1.717 29.562 2.113 1 78.69 183 ASP A O 1
ATOM 1499 N N . TRP A 1 184 ? 1.781 27.406 1.667 1 87.69 184 TRP A N 1
ATOM 1500 C CA . TRP A 1 184 ? 3.238 27.375 1.724 1 87.69 184 TRP A CA 1
ATOM 1501 C C . TRP A 1 184 ? 3.842 27.547 0.333 1 87.69 184 TRP A C 1
ATOM 1503 O O . TRP A 1 184 ? 3.338 26.969 -0.64 1 87.69 184 TRP A O 1
ATOM 1513 N N . LYS A 1 185 ? 4.777 28.375 0.318 1 92.38 185 LYS A N 1
ATOM 1514 C CA . LYS A 1 185 ? 5.547 28.547 -0.912 1 92.38 185 LYS A CA 1
ATOM 1515 C C . LYS A 1 185 ? 7.02 28.219 -0.684 1 92.38 185 LYS A C 1
ATOM 1517 O O . LYS A 1 185 ? 7.59 28.578 0.348 1 92.38 185 LYS A O 1
ATOM 1522 N N . CYS A 1 186 ? 7.535 27.578 -1.649 1 95.31 186 CYS A N 1
ATOM 1523 C CA . CYS A 1 186 ? 8.938 27.203 -1.553 1 95.31 186 CYS A CA 1
ATOM 1524 C C . CYS A 1 186 ? 9.836 28.438 -1.596 1 95.31 186 CYS A C 1
ATOM 1526 O O . CYS A 1 186 ? 9.703 29.281 -2.484 1 95.31 186 CYS A O 1
ATOM 1528 N N . GLY A 1 187 ? 10.781 28.578 -0.723 1 95.38 187 GLY A N 1
ATOM 1529 C CA . GLY A 1 187 ? 11.695 29.703 -0.655 1 95.38 187 GLY A CA 1
ATOM 1530 C C . GLY A 1 187 ? 12.68 29.734 -1.812 1 95.38 187 GLY A C 1
ATOM 1531 O O . GLY A 1 187 ? 13.398 30.719 -1.99 1 95.38 187 GLY A O 1
ATOM 1532 N N . ILE A 1 188 ? 12.656 28.688 -2.598 1 95.5 188 ILE A N 1
ATOM 1533 C CA . ILE A 1 188 ? 13.625 28.594 -3.688 1 95.5 188 ILE A CA 1
ATOM 1534 C C . ILE A 1 188 ? 12.906 28.781 -5.027 1 95.5 188 ILE A C 1
ATOM 1536 O O . ILE A 1 188 ? 13.18 29.734 -5.754 1 95.5 188 ILE A O 1
ATOM 1540 N N . CYS A 1 189 ? 11.969 27.984 -5.34 1 95.12 189 CYS A N 1
ATOM 1541 C CA . CYS A 1 189 ? 11.312 28.047 -6.645 1 95.12 189 CYS A CA 1
ATOM 1542 C C . CYS A 1 189 ? 10.055 28.891 -6.582 1 95.12 189 CYS A C 1
ATOM 1544 O O . CYS A 1 189 ? 9.469 29.219 -7.621 1 95.12 189 CYS A O 1
ATOM 1546 N N . ARG A 1 190 ? 9.539 29.156 -5.457 1 94.44 190 ARG A N 1
ATOM 1547 C CA . ARG A 1 190 ? 8.398 30.016 -5.184 1 94.44 190 ARG A CA 1
ATOM 1548 C C . ARG A 1 190 ? 7.09 29.359 -5.621 1 94.44 190 ARG A C 1
ATOM 1550 O O . ARG A 1 190 ? 6.059 30.031 -5.738 1 94.44 190 ARG A O 1
ATOM 1557 N N . GLN A 1 191 ? 7.148 28.109 -5.863 1 93 191 GLN A N 1
ATOM 1558 C CA . GLN A 1 191 ? 5.934 27.344 -6.156 1 93 191 GLN A CA 1
ATOM 1559 C C . GLN A 1 191 ? 5.289 26.828 -4.875 1 93 191 GLN A C 1
ATOM 1561 O O . GLN A 1 191 ? 5.941 26.75 -3.832 1 93 191 GLN A O 1
ATOM 1566 N N . LYS A 1 192 ? 4.039 26.531 -5.047 1 90.69 192 LYS A N 1
ATOM 1567 C CA . LYS A 1 192 ? 3.268 26.031 -3.91 1 90.69 192 LYS A CA 1
ATOM 1568 C C . LYS A 1 192 ? 3.814 24.703 -3.414 1 90.69 192 LYS A C 1
ATOM 1570 O O . LYS A 1 192 ? 4.18 23.844 -4.215 1 90.69 192 LYS A O 1
ATOM 1575 N N . ILE A 1 193 ? 3.939 24.578 -2.047 1 88.44 193 ILE A N 1
ATOM 1576 C CA . ILE A 1 193 ? 4.32 23.328 -1.404 1 88.44 193 ILE A CA 1
ATOM 1577 C C . ILE A 1 193 ? 3.08 22.641 -0.84 1 88.44 193 ILE A C 1
ATOM 1579 O O . ILE A 1 193 ? 2.285 23.266 -0.133 1 88.44 193 ILE A O 1
ATOM 1583 N N . SER A 1 194 ? 2.961 21.359 -1.193 1 82.81 194 SER A N 1
ATOM 1584 C CA . SER A 1 194 ? 1.866 20.594 -0.601 1 82.81 194 SER A CA 1
ATOM 1585 C C . SER A 1 194 ? 2.1 20.359 0.887 1 82.81 194 SER A C 1
ATOM 1587 O O . SER A 1 194 ? 3.229 20.109 1.311 1 82.81 194 SER A O 1
ATOM 1589 N N . CYS A 1 195 ? 1.068 20.359 1.655 1 81.56 195 CYS A N 1
ATOM 1590 C CA . CYS A 1 195 ? 1.177 20.156 3.096 1 81.56 195 CYS A CA 1
ATOM 1591 C C . CYS A 1 195 ? 1.152 18.672 3.438 1 81.56 195 CYS A C 1
ATOM 1593 O O . CYS A 1 195 ? 1.384 18.281 4.586 1 81.56 195 CYS A O 1
ATOM 1595 N N . SER A 1 196 ? 0.995 17.875 2.455 1 78.31 196 SER A N 1
ATOM 1596 C CA . SER A 1 196 ? 0.75 16.453 2.719 1 78.31 196 SER A CA 1
ATOM 1597 C C . SER A 1 196 ? 2.053 15.664 2.727 1 78.31 196 SER A C 1
ATOM 1599 O O . SER A 1 196 ? 2.059 14.469 3.045 1 78.31 196 SER A O 1
ATOM 1601 N N . HIS A 1 197 ? 3.131 16.359 2.383 1 85 197 HIS A N 1
ATOM 1602 C CA . HIS A 1 197 ? 4.379 15.609 2.35 1 85 197 HIS A CA 1
ATOM 1603 C C . HIS A 1 197 ? 5.52 16.406 2.982 1 85 197 HIS A C 1
ATOM 1605 O O . HIS A 1 197 ? 5.297 17.484 3.525 1 85 197 HIS A O 1
ATOM 1611 N N . GLY A 1 198 ? 6.648 15.781 2.908 1 89.25 198 GLY A N 1
ATOM 1612 C CA . GLY A 1 198 ? 7.789 16.328 3.627 1 89.25 198 GLY A CA 1
ATOM 1613 C C . GLY A 1 198 ? 8.344 17.594 2.996 1 89.25 198 GLY A C 1
ATOM 1614 O O . GLY A 1 198 ? 8.195 17.797 1.79 1 89.25 198 GLY A O 1
ATOM 1615 N N . ALA A 1 199 ? 8.875 18.406 3.852 1 93.75 199 ALA A N 1
ATOM 1616 C CA . ALA A 1 199 ? 9.531 19.656 3.477 1 93.75 199 ALA A CA 1
ATOM 1617 C C . ALA A 1 199 ? 10.625 20.031 4.473 1 93.75 199 ALA A C 1
ATOM 1619 O O . ALA A 1 199 ? 10.773 19.375 5.508 1 93.75 199 ALA A O 1
ATOM 1620 N N . PHE A 1 200 ? 11.422 20.984 3.992 1 95.19 200 PHE A N 1
ATOM 1621 C CA . PHE A 1 200 ? 12.352 21.578 4.945 1 95.19 200 PHE A CA 1
ATOM 1622 C C . PHE A 1 200 ? 11.789 22.875 5.516 1 95.19 200 PHE A C 1
ATOM 1624 O O . PHE A 1 200 ? 11.18 23.656 4.789 1 95.19 200 PHE A O 1
ATOM 1631 N N . THR A 1 201 ? 12.023 23.016 6.793 1 95 201 THR A N 1
ATOM 1632 C CA . THR A 1 201 ? 11.586 24.25 7.453 1 95 201 THR A CA 1
ATOM 1633 C C . THR A 1 201 ? 12.703 24.828 8.32 1 95 201 THR A C 1
ATOM 1635 O O . THR A 1 201 ? 13.727 24.172 8.539 1 95 201 THR A O 1
ATOM 1638 N N . CYS A 1 202 ? 12.508 26.109 8.633 1 94.31 202 CYS A N 1
ATOM 1639 C CA . CYS A 1 202 ? 13.477 26.797 9.477 1 94.31 202 CYS A CA 1
ATOM 1640 C C . CYS A 1 202 ? 12.852 27.172 10.82 1 94.31 202 CYS A C 1
ATOM 1642 O O . CYS A 1 202 ? 11.766 27.75 10.867 1 94.31 202 CYS A O 1
ATOM 1644 N N . LEU A 1 203 ? 13.508 26.875 11.859 1 90.56 203 LEU A N 1
ATOM 1645 C CA . LEU A 1 203 ? 13.016 27.172 13.203 1 90.56 203 LEU A CA 1
ATOM 1646 C C . LEU A 1 203 ? 12.945 28.672 13.438 1 90.56 203 LEU A C 1
ATOM 1648 O O . LEU A 1 203 ? 12.062 29.156 14.156 1 90.56 203 LEU A O 1
ATOM 1652 N N . HIS A 1 204 ? 13.82 29.406 12.789 1 92 204 HIS A N 1
ATOM 1653 C CA . HIS A 1 204 ? 13.93 30.859 13 1 92 204 HIS A CA 1
ATOM 1654 C C . HIS A 1 204 ? 13.023 31.625 12.047 1 92 204 HIS A C 1
ATOM 1656 O O . HIS A 1 204 ? 12.711 32.781 12.281 1 92 204 HIS A O 1
ATOM 1662 N N . CYS A 1 205 ? 12.656 31.016 11.016 1 92.56 205 CYS A N 1
ATOM 1663 C CA . CYS A 1 205 ? 11.773 31.609 10.023 1 92.56 205 CYS A CA 1
ATOM 1664 C C . CYS A 1 205 ? 10.547 30.75 9.781 1 92.56 205 CYS A C 1
ATOM 1666 O O . CYS A 1 205 ? 10.445 30.078 8.75 1 92.56 205 CYS A O 1
ATOM 1668 N N . PRO A 1 206 ? 9.594 30.797 10.633 1 85.88 206 PRO A N 1
ATOM 1669 C CA . PRO A 1 206 ? 8.477 29.859 10.625 1 85.88 206 PRO A CA 1
ATOM 1670 C C . PRO A 1 206 ? 7.578 30 9.398 1 85.88 206 PRO A C 1
ATOM 1672 O O . PRO A 1 206 ? 6.793 29.109 9.094 1 85.88 206 PRO A O 1
ATOM 1675 N N . SER A 1 207 ? 7.691 31 8.633 1 86.06 207 SER A N 1
ATOM 1676 C CA . SER A 1 207 ? 6.828 31.219 7.477 1 86.06 207 SER A CA 1
ATOM 1677 C C . SER A 1 207 ? 7.473 30.672 6.207 1 86.06 207 SER A C 1
ATOM 1679 O O . SER A 1 207 ? 6.883 30.75 5.125 1 86.06 207 SER A O 1
ATOM 1681 N N . LEU A 1 208 ? 8.641 30.094 6.422 1 91.62 208 LEU A N 1
ATOM 1682 C CA . LEU A 1 208 ? 9.367 29.656 5.238 1 91.62 208 LEU A CA 1
ATOM 1683 C C . LEU A 1 208 ? 9.484 28.125 5.211 1 91.62 208 LEU A C 1
ATOM 1685 O O . LEU A 1 208 ? 9.648 27.5 6.258 1 91.62 208 LEU A O 1
ATOM 1689 N N . ALA A 1 209 ? 9.312 27.609 4.051 1 95.31 209 ALA A N 1
ATOM 1690 C CA . ALA A 1 209 ? 9.516 26.188 3.807 1 95.31 209 ALA A CA 1
ATOM 1691 C C . ALA A 1 209 ? 10.18 25.953 2.451 1 95.31 209 ALA A C 1
ATOM 1693 O O . ALA A 1 209 ? 10.273 26.875 1.636 1 95.31 209 ALA A O 1
ATOM 1694 N N . PHE A 1 210 ? 10.781 24.781 2.258 1 95.81 210 PHE A N 1
ATOM 1695 C CA . PHE A 1 210 ? 11.5 24.453 1.032 1 95.81 210 PHE A CA 1
ATOM 1696 C C . PHE A 1 210 ? 11.133 23.062 0.544 1 95.81 210 PHE A C 1
ATOM 1698 O O . PHE A 1 210 ? 11.008 22.125 1.344 1 95.81 210 PHE A O 1
ATOM 1705 N N . HIS A 1 211 ? 10.969 22.984 -0.783 1 94.12 211 HIS A N 1
ATOM 1706 C CA . HIS A 1 211 ? 10.852 21.656 -1.354 1 94.12 211 HIS A CA 1
ATOM 1707 C C . HIS A 1 211 ? 12.102 20.812 -1.067 1 94.12 211 HIS A C 1
ATOM 1709 O O . HIS A 1 211 ? 13.219 21.344 -1.075 1 94.12 211 HIS A O 1
ATOM 1715 N N . LEU A 1 212 ? 11.828 19.562 -0.894 1 93.75 212 LEU A N 1
ATOM 1716 C CA . LEU A 1 212 ? 12.969 18.656 -0.737 1 93.75 212 LEU A CA 1
ATOM 1717 C C . LEU A 1 212 ? 13.859 18.688 -1.974 1 93.75 212 LEU A C 1
ATOM 1719 O O . LEU A 1 212 ? 15.078 18.875 -1.863 1 93.75 212 LEU A O 1
ATOM 1723 N N . LYS A 1 213 ? 13.266 18.609 -3.123 1 91.19 213 LYS A N 1
ATOM 1724 C CA . LYS A 1 213 ? 14 18.562 -4.383 1 91.19 213 LYS A CA 1
ATOM 1725 C C . LYS A 1 213 ? 14.766 19.859 -4.613 1 91.19 213 LYS A C 1
ATOM 1727 O O . LYS A 1 213 ? 15.891 19.844 -5.109 1 91.19 213 LYS A O 1
ATOM 1732 N N . CYS A 1 214 ? 14.133 20.969 -4.266 1 95 214 CYS A N 1
ATOM 1733 C CA . CYS A 1 214 ? 14.766 22.266 -4.453 1 95 214 CYS A CA 1
ATOM 1734 C C . CYS A 1 214 ? 15.945 22.438 -3.514 1 95 214 CYS A C 1
ATOM 1736 O O . CYS A 1 214 ? 17.016 22.906 -3.926 1 95 214 CYS A O 1
ATOM 1738 N N . ALA A 1 215 ? 15.75 22 -2.299 1 96.19 215 ALA A N 1
ATOM 1739 C CA . ALA A 1 215 ? 16.766 22.219 -1.271 1 96.19 215 ALA A CA 1
ATOM 1740 C C . ALA A 1 215 ? 17.953 21.266 -1.47 1 96.19 215 ALA A C 1
ATOM 1742 O O . ALA A 1 215 ? 19.078 21.578 -1.06 1 96.19 215 ALA A O 1
ATOM 1743 N N . MET A 1 216 ? 17.734 20.188 -2.1 1 95.31 216 MET A N 1
ATOM 1744 C CA . MET A 1 216 ? 18.781 19.172 -2.17 1 95.31 216 MET A CA 1
ATOM 1745 C C . MET A 1 216 ? 19.453 19.188 -3.533 1 95.31 216 MET A C 1
ATOM 1747 O O . MET A 1 216 ? 20.234 18.281 -3.854 1 95.31 216 MET A O 1
ATOM 1751 N N . LYS A 1 217 ? 19.188 20.141 -4.301 1 95.56 217 LYS A N 1
ATOM 1752 C CA . LYS A 1 217 ? 19.906 20.312 -5.562 1 95.56 217 LYS A CA 1
ATOM 1753 C C . LYS A 1 217 ? 21.391 20.547 -5.324 1 95.56 217 LYS A C 1
ATOM 1755 O O . LYS A 1 217 ? 21.766 21.188 -4.344 1 95.56 217 LYS A O 1
ATOM 1760 N N . ASP A 1 218 ? 22.125 20.172 -6.285 1 94.75 218 ASP A N 1
ATOM 1761 C CA . ASP A 1 218 ? 23.578 20.219 -6.156 1 94.75 218 ASP A CA 1
ATOM 1762 C C . ASP A 1 218 ? 24.062 21.672 -6.047 1 94.75 218 ASP A C 1
ATOM 1764 O O . ASP A 1 218 ? 25.078 21.938 -5.391 1 94.75 218 ASP A O 1
ATOM 1768 N N . ASP A 1 219 ? 23.391 22.547 -6.727 1 95.56 219 ASP A N 1
ATOM 1769 C CA . ASP A 1 219 ? 23.812 23.953 -6.719 1 95.56 219 ASP A CA 1
ATOM 1770 C C . ASP A 1 219 ? 23.297 24.672 -5.484 1 95.56 219 ASP A C 1
ATOM 1772 O O . ASP A 1 219 ? 23.656 25.828 -5.234 1 95.56 219 ASP A O 1
ATOM 1776 N N . VAL A 1 220 ? 22.5 24.016 -4.691 1 97.06 220 VAL A N 1
ATOM 1777 C CA . VAL A 1 220 ? 21.875 24.656 -3.535 1 97.06 220 VAL A CA 1
ATOM 1778 C C . VAL A 1 220 ? 22.453 24.094 -2.248 1 97.06 220 VAL A C 1
ATOM 1780 O O . VAL A 1 220 ? 22.781 24.828 -1.317 1 97.06 220 VAL A O 1
ATOM 1783 N N . TRP A 1 221 ? 22.609 22.844 -2.182 1 96.06 221 TRP A N 1
ATOM 1784 C CA . TRP A 1 221 ? 23.078 22.094 -1.022 1 96.06 221 TRP A CA 1
ATOM 1785 C C . TRP A 1 221 ? 24.453 21.469 -1.298 1 96.06 221 TRP A C 1
ATOM 1787 O O . TRP A 1 221 ? 24.688 20.938 -2.381 1 96.06 221 TRP A O 1
ATOM 1797 N N . ASP A 1 222 ? 25.359 21.516 -0.298 1 93.75 222 ASP A N 1
ATOM 1798 C CA . ASP A 1 222 ? 26.734 21.062 -0.497 1 93.75 222 ASP A CA 1
ATOM 1799 C C . ASP A 1 222 ? 26.875 19.594 -0.15 1 93.75 222 ASP A C 1
ATOM 1801 O O . ASP A 1 222 ? 27.969 19.031 -0.2 1 93.75 222 ASP A O 1
ATOM 1805 N N . GLY A 1 223 ? 25.828 18.969 0.311 1 93.88 223 GLY A N 1
ATOM 1806 C CA . GLY A 1 223 ? 25.891 17.547 0.602 1 93.88 223 GLY A CA 1
ATOM 1807 C C . GLY A 1 223 ? 26.172 17.234 2.062 1 93.88 223 GLY A C 1
ATOM 1808 O O . GLY A 1 223 ? 26.25 16.078 2.459 1 93.88 223 GLY A O 1
ATOM 1809 N N . LYS A 1 224 ? 26.25 18.266 2.84 1 93.75 224 LYS A N 1
ATOM 1810 C CA . LYS A 1 224 ? 26.594 18.062 4.242 1 93.75 224 LYS A CA 1
ATOM 1811 C C . LYS A 1 224 ? 25.359 18.016 5.121 1 93.75 224 LYS A C 1
ATOM 1813 O O . LYS A 1 224 ? 24.469 18.859 4.984 1 93.75 224 LYS A O 1
ATOM 1818 N N . GLU A 1 225 ? 25.234 17.016 5.957 1 94.06 225 GLU A N 1
ATOM 1819 C CA . GLU A 1 225 ? 24.172 16.906 6.949 1 94.06 225 GLU A CA 1
ATOM 1820 C C . GLU A 1 225 ? 24.672 17.266 8.344 1 94.06 225 GLU A C 1
ATOM 1822 O O . GLU A 1 225 ? 25.812 16.969 8.695 1 94.06 225 GLU A O 1
ATOM 1827 N N . PHE A 1 226 ? 23.766 17.906 9.133 1 91.19 226 PHE A N 1
ATOM 1828 C CA . PHE A 1 226 ? 24.125 18.312 10.484 1 91.19 226 PHE A CA 1
ATOM 1829 C C . PHE A 1 226 ? 23.312 17.562 11.523 1 91.19 226 PHE A C 1
ATOM 1831 O O . PHE A 1 226 ? 22.203 17.109 11.227 1 91.19 226 PHE A O 1
ATOM 1838 N N . GLU A 1 227 ? 23.797 17.234 12.695 1 76.38 227 GLU A N 1
ATOM 1839 C CA . GLU A 1 227 ? 23.094 16.516 13.75 1 76.38 227 GLU A CA 1
ATOM 1840 C C . GLU A 1 227 ? 22.047 17.406 14.414 1 76.38 227 GLU A C 1
ATOM 1842 O O . GLU A 1 227 ? 20.953 16.938 14.742 1 76.38 227 GLU A O 1
ATOM 1847 N N . ALA A 1 228 ? 22.469 18.5 15.016 1 65.81 228 ALA A N 1
ATOM 1848 C CA . ALA A 1 228 ? 21.531 19.328 15.773 1 65.81 228 ALA A CA 1
ATOM 1849 C C . ALA A 1 228 ? 21.391 20.703 15.148 1 65.81 228 ALA A C 1
ATOM 1851 O O . ALA A 1 228 ? 22.25 21.156 14.383 1 65.81 228 ALA A O 1
ATOM 1852 N N . GLU A 1 229 ? 20.156 21.219 15.086 1 58.5 229 GLU A N 1
ATOM 1853 C CA . GLU A 1 229 ? 20 22.641 14.781 1 58.5 229 GLU A CA 1
ATOM 1854 C C . GLU A 1 229 ? 20.984 23.484 15.586 1 58.5 229 GLU A C 1
ATOM 1856 O O . GLU A 1 229 ? 21.25 23.188 16.75 1 58.5 229 GLU A O 1
ATOM 1861 N N . PRO A 1 230 ? 21.828 24.203 14.945 1 51.22 230 PRO A N 1
ATOM 1862 C CA . PRO A 1 230 ? 22.719 25 15.789 1 51.22 230 PRO A CA 1
ATOM 1863 C C . PRO A 1 230 ? 22 25.656 16.953 1 51.22 230 PRO A C 1
ATOM 1865 O O . PRO A 1 230 ? 20.875 26.125 16.812 1 51.22 230 PRO A O 1
ATOM 1868 N N . LYS A 1 231 ? 22.156 25.203 18.234 1 47.88 231 LYS A N 1
ATOM 1869 C CA . LYS A 1 231 ? 21.719 26 19.375 1 47.88 231 LYS A CA 1
ATOM 1870 C C . LYS A 1 231 ? 21.922 27.484 19.125 1 47.88 231 LYS A C 1
ATOM 1872 O O . LYS A 1 231 ? 23.031 27.906 18.797 1 47.88 231 LYS A O 1
ATOM 1877 N N . GLU A 1 232 ? 21.062 28.094 18.422 1 44.53 232 GLU A N 1
ATOM 1878 C CA . GLU A 1 232 ? 21.344 29.516 18.516 1 44.53 232 GLU A CA 1
ATOM 1879 C C . GLU A 1 232 ? 21.969 29.875 19.859 1 44.53 232 GLU A C 1
ATOM 1881 O O . GLU A 1 232 ? 21.469 29.469 20.906 1 44.53 232 GLU A O 1
ATOM 1886 N N . GLU A 1 233 ? 23.188 30.125 19.969 1 39.31 233 GLU A N 1
ATOM 1887 C CA . GLU A 1 233 ? 23.672 30.938 21.094 1 39.31 233 GLU A CA 1
ATOM 1888 C C . GLU A 1 233 ? 22.656 32.031 21.469 1 39.31 233 GLU A C 1
ATOM 1890 O O . GLU A 1 233 ? 22.422 32.938 20.688 1 39.31 233 GLU A O 1
ATOM 1895 N N . LEU A 1 234 ? 21.438 31.703 21.984 1 37.75 234 LEU A N 1
ATOM 1896 C CA . LEU A 1 234 ? 20.859 32.844 22.688 1 37.75 234 LEU A CA 1
ATOM 1897 C C . LEU A 1 234 ? 21.938 33.812 23.156 1 37.75 234 LEU A C 1
ATOM 1899 O O . LEU A 1 234 ? 22.891 33.406 23.844 1 37.75 234 LEU A O 1
ATOM 1903 N N . GLU A 1 235 ? 22.281 34.75 22.406 1 36.16 235 GLU A N 1
ATOM 1904 C CA . GLU A 1 235 ? 23.047 35.875 22.953 1 36.16 235 GLU A CA 1
ATOM 1905 C C . GLU A 1 235 ? 22.672 36.125 24.406 1 36.16 235 GLU A C 1
ATOM 1907 O O . GLU A 1 235 ? 21.516 36.375 24.734 1 36.16 235 GLU A O 1
ATOM 1912 N N . ASP A 1 236 ? 23.312 35.469 25.328 1 37.78 236 ASP A N 1
ATOM 1913 C CA . ASP A 1 236 ? 23.469 35.906 26.703 1 37.78 236 ASP A CA 1
ATOM 1914 C C . ASP A 1 236 ? 23.484 37.438 26.797 1 37.78 236 ASP A C 1
ATOM 1916 O O . ASP A 1 236 ? 23.969 38 27.766 1 37.78 236 ASP A O 1
ATOM 1920 N N . GLU A 1 237 ? 23.172 38.062 25.609 1 35.78 237 GLU A N 1
ATOM 1921 C CA . GLU A 1 237 ? 23.375 39.5 25.781 1 35.78 237 GLU A CA 1
ATOM 1922 C C . GLU A 1 237 ? 22.422 40.062 26.844 1 35.78 237 GLU A C 1
ATOM 1924 O O . GLU A 1 237 ? 22.438 41.25 27.125 1 35.78 237 GLU A O 1
ATOM 1929 N N . LEU A 1 238 ? 21.203 39.469 26.969 1 34.22 238 LEU A N 1
ATOM 1930 C CA . LEU A 1 238 ? 20.391 40.375 27.766 1 34.22 238 LEU A CA 1
ATOM 1931 C C . LEU A 1 238 ? 20.859 40.406 29.203 1 34.22 238 LEU A C 1
ATOM 1933 O O . LEU A 1 238 ? 20.234 41.062 30.062 1 34.22 238 LEU A O 1
ATOM 1937 N N . GLU A 1 239 ? 21.531 39.281 29.531 1 35 239 GLU A N 1
ATOM 1938 C CA . GLU A 1 239 ? 21.656 39.406 30.969 1 35 239 GLU A CA 1
ATOM 1939 C C . GLU A 1 239 ? 22.625 40.5 31.359 1 35 239 GLU A C 1
ATOM 1941 O O . GLU A 1 239 ? 23.094 40.562 32.5 1 35 239 GLU A O 1
ATOM 1946 N N . ASP A 1 240 ? 23.25 41.094 30.297 1 29.88 240 ASP A N 1
ATOM 1947 C CA . ASP A 1 240 ? 24.281 41.938 30.891 1 29.88 240 ASP A CA 1
ATOM 1948 C C . ASP A 1 240 ? 23.719 42.812 32 1 29.88 240 ASP A C 1
ATOM 1950 O O . ASP A 1 240 ? 22.5 42.938 32.156 1 29.88 240 ASP A O 1
ATOM 1954 N N . ASP A 1 241 ? 24.156 44.156 32.156 1 30.19 241 ASP A N 1
ATOM 1955 C CA . ASP A 1 241 ? 24.828 44.938 33.188 1 30.19 241 ASP A CA 1
ATOM 1956 C C . ASP A 1 241 ? 23.828 45.688 34.062 1 30.19 241 ASP A C 1
ATOM 1958 O O . ASP A 1 241 ? 24.203 46.406 34.969 1 30.19 241 ASP A O 1
ATOM 1962 N N . SER A 1 242 ? 22.672 46.281 33.406 1 30.84 242 SER A N 1
ATOM 1963 C CA . SER A 1 242 ? 22.422 47.562 34.094 1 30.84 242 SER A CA 1
ATOM 1964 C C . SER A 1 242 ? 21.797 47.344 35.469 1 30.84 242 SER A C 1
ATOM 1966 O O . SER A 1 242 ? 20.609 47.031 35.562 1 30.84 242 SER A O 1
ATOM 1968 N N . GLU A 1 243 ? 22.422 46.625 36.344 1 30.97 243 GLU A N 1
ATOM 1969 C CA . GLU A 1 243 ? 22.156 46.719 37.781 1 30.97 243 GLU A CA 1
ATOM 1970 C C . GLU A 1 243 ? 21.891 48.156 38.219 1 30.97 243 GLU A C 1
ATOM 1972 O O . GLU A 1 243 ? 22.828 48.906 38.5 1 30.97 243 GLU A O 1
ATOM 1977 N N . GLY A 1 244 ? 21.094 48.938 37.406 1 28.3 244 GLY A N 1
ATOM 1978 C CA . GLY A 1 244 ? 20.875 50.281 37.969 1 28.3 244 GLY A CA 1
ATOM 1979 C C . GLY A 1 244 ? 20.406 50.219 39.438 1 28.3 244 GLY A C 1
ATOM 1980 O O . GLY A 1 244 ? 19.5 49.469 39.781 1 28.3 244 GLY A O 1
ATOM 1981 N N . GLU A 1 245 ? 21.312 50.469 40.344 1 29.89 245 GLU A N 1
ATOM 1982 C CA . GLU A 1 245 ? 21.234 50.75 41.781 1 29.89 245 GLU A CA 1
ATOM 1983 C C . GLU A 1 245 ? 20.062 51.688 42.094 1 29.89 245 GLU A C 1
ATOM 1985 O O . GLU A 1 245 ? 20.094 52.875 41.75 1 29.89 245 GLU A O 1
ATOM 1990 N N . ILE A 1 246 ? 18.844 51.312 41.781 1 29.28 246 ILE A N 1
ATOM 1991 C CA . ILE A 1 246 ? 17.781 52.156 42.281 1 29.28 246 ILE A CA 1
ATOM 1992 C C . ILE A 1 246 ? 18 52.469 43.75 1 29.28 246 ILE A C 1
ATOM 1994 O O . ILE A 1 246 ? 18.141 51.531 44.562 1 29.28 246 ILE A O 1
ATOM 1998 N N . GLU A 1 247 ? 18.734 53.562 44 1 28.17 247 GLU A N 1
ATOM 1999 C CA . GLU A 1 247 ? 18.891 54.219 45.281 1 28.17 247 GLU A CA 1
ATOM 2000 C C . GLU A 1 247 ? 17.562 54.406 46 1 28.17 247 GLU A C 1
ATOM 2002 O O . GLU A 1 247 ? 16.625 55 45.469 1 28.17 247 GLU A O 1
ATOM 2007 N N . ASP A 1 248 ? 17.047 53.344 46.625 1 25.19 248 ASP A N 1
ATOM 2008 C CA . ASP A 1 248 ? 15.93 53.438 47.562 1 25.19 248 ASP A CA 1
ATOM 2009 C C . ASP A 1 248 ? 16.078 54.625 48.5 1 25.19 248 ASP A C 1
ATOM 2011 O O . ASP A 1 248 ? 16.938 54.594 49.406 1 25.19 248 ASP A O 1
ATOM 2015 N N . ASP A 1 249 ? 16.172 55.844 47.969 1 26.97 249 ASP A N 1
ATOM 2016 C CA . ASP A 1 249 ? 16.172 57 48.875 1 26.97 249 ASP A CA 1
ATOM 2017 C C . ASP A 1 249 ? 14.922 57 49.75 1 26.97 249 ASP A C 1
ATOM 2019 O O . ASP A 1 249 ? 13.828 57.344 49.281 1 26.97 249 ASP A O 1
ATOM 2023 N N . SER A 1 250 ? 14.562 55.969 50.406 1 26.72 250 SER A N 1
ATOM 2024 C CA . SER A 1 250 ? 13.516 55.969 51.438 1 26.72 250 SER A CA 1
ATOM 2025 C C . SER A 1 250 ? 13.727 57.125 52.406 1 26.72 250 SER A C 1
ATOM 2027 O O . SER A 1 250 ? 14.625 57.062 53.281 1 26.72 250 SER A O 1
ATOM 2029 N N . THR A 1 251 ? 13.758 58.375 51.938 1 26.27 251 THR A N 1
ATOM 2030 C CA . THR A 1 251 ? 13.727 59.469 52.906 1 26.27 251 THR A CA 1
ATOM 2031 C C . THR A 1 251 ? 12.57 59.281 53.875 1 26.27 251 THR A C 1
ATOM 2033 O O . THR A 1 251 ? 11.414 59.125 53.469 1 26.27 251 THR A O 1
ATOM 2036 N N . GLU A 1 252 ? 12.852 58.688 54.969 1 26.3 252 GLU A N 1
ATOM 2037 C CA . GLU A 1 252 ? 12.102 58.594 56.219 1 26.3 252 GLU A CA 1
ATOM 2038 C C . GLU A 1 252 ? 11.602 59.969 56.656 1 26.3 252 GLU A C 1
ATOM 2040 O O . GLU A 1 252 ? 12.383 60.812 57.062 1 26.3 252 GLU A O 1
ATOM 2045 N N . GLU A 1 253 ? 10.844 60.656 55.781 1 26.62 253 GLU A N 1
ATOM 2046 C CA . GLU A 1 253 ? 10.32 61.906 56.312 1 26.62 253 GLU A CA 1
ATOM 2047 C C . GLU A 1 253 ? 9.602 61.719 57.625 1 26.62 253 GLU A C 1
ATOM 2049 O O . GLU A 1 253 ? 8.766 60.812 57.781 1 26.62 253 GLU A O 1
ATOM 2054 N N . GLU A 1 254 ? 10.273 62.125 58.688 1 28.86 254 GLU A N 1
ATOM 2055 C CA . GLU A 1 254 ? 9.891 62.375 60.062 1 28.86 254 GLU A CA 1
ATOM 2056 C C . GLU A 1 254 ? 8.602 63.188 60.156 1 28.86 254 GLU A C 1
ATOM 2058 O O . GLU A 1 254 ? 8.609 64.375 59.906 1 28.86 254 GLU A O 1
ATOM 2063 N N . ILE A 1 255 ? 7.586 62.812 59.375 1 27.38 255 ILE A N 1
ATOM 2064 C CA . ILE A 1 255 ? 6.406 63.656 59.531 1 27.38 255 ILE A CA 1
ATOM 2065 C C . ILE A 1 255 ? 6.035 63.781 61 1 27.38 255 ILE A C 1
ATOM 2067 O O . ILE A 1 255 ? 5.875 62.781 61.688 1 27.38 255 ILE A O 1
ATOM 2071 N N . GLU A 1 256 ? 6.457 64.938 61.562 1 26.39 256 GLU A N 1
ATOM 2072 C CA . GLU A 1 256 ? 6.184 65.562 62.844 1 26.39 256 GLU A CA 1
ATOM 2073 C C . GLU A 1 256 ? 4.703 65.438 63.219 1 26.39 256 GLU A C 1
ATOM 2075 O O . GLU A 1 256 ? 3.84 65.5 62.344 1 26.39 256 GLU A O 1
ATOM 2080 N N . GLU A 1 257 ? 4.484 64.875 64.312 1 29.12 257 GLU A N 1
ATOM 2081 C CA . GLU A 1 257 ? 3.285 64.812 65.125 1 29.12 257 GLU A CA 1
ATOM 2082 C C . GLU A 1 257 ? 2.682 66.25 65.312 1 29.12 257 GLU A C 1
ATOM 2084 O O . GLU A 1 257 ? 3.336 67.125 65.812 1 29.12 257 GLU A O 1
ATOM 2089 N N . PRO A 1 258 ? 2.014 66.75 64.188 1 27.77 258 PRO A N 1
ATOM 2090 C CA . PRO A 1 258 ? 1.299 67.938 64.688 1 27.77 258 PRO A CA 1
ATOM 2091 C C . PRO A 1 258 ? 0.329 67.562 65.812 1 27.77 258 PRO A C 1
ATOM 2093 O O . PRO A 1 258 ? -0.133 66.438 65.875 1 27.77 258 PRO A O 1
ATOM 2096 N N . MET B 1 1 ? -14.945 40.031 20.312 1 59.41 1 MET B N 1
ATOM 2097 C CA . MET B 1 1 ? -14.773 38.625 20.594 1 59.41 1 MET B CA 1
ATOM 2098 C C . MET B 1 1 ? -13.445 38.125 20.031 1 59.41 1 MET B C 1
ATOM 2100 O O . MET B 1 1 ? -13.07 38.438 18.906 1 59.41 1 MET B O 1
ATOM 2104 N N . THR B 1 2 ? -12.516 37.656 20.859 1 79.88 2 THR B N 1
ATOM 2105 C CA . THR B 1 2 ? -11.141 37.312 20.516 1 79.88 2 THR B CA 1
ATOM 2106 C C . THR B 1 2 ? -11.102 36.062 19.625 1 79.88 2 THR B C 1
ATOM 2108 O O . THR B 1 2 ? -11.703 35.062 19.953 1 79.88 2 THR B O 1
ATOM 2111 N N . GLU B 1 3 ? -10.844 36.375 18.359 1 88.81 3 GLU B N 1
ATOM 2112 C CA . GLU B 1 3 ? -10.688 35.281 17.422 1 88.81 3 GLU B CA 1
ATOM 2113 C C . GLU B 1 3 ? -9.273 34.719 17.469 1 88.81 3 GLU B C 1
ATOM 2115 O O . GLU B 1 3 ? -8.305 35.438 17.672 1 88.81 3 GLU B O 1
ATOM 2120 N N . LYS B 1 4 ? -9.242 33.438 17.484 1 91.75 4 LYS B N 1
ATOM 2121 C CA . LYS B 1 4 ? -7.965 32.719 17.484 1 91.75 4 LYS B CA 1
ATOM 2122 C C . LYS B 1 4 ? -7.871 31.75 16.312 1 91.75 4 LYS B C 1
ATOM 2124 O O . LYS B 1 4 ? -8.875 31.156 15.914 1 91.75 4 LYS B O 1
ATOM 2129 N N . LYS B 1 5 ? -6.684 31.656 15.797 1 89 5 LYS B N 1
ATOM 2130 C CA . LYS B 1 5 ? -6.414 30.703 14.727 1 89 5 LYS B CA 1
ATOM 2131 C C . LYS B 1 5 ? -6.051 29.328 15.289 1 89 5 LYS B C 1
ATOM 2133 O O . LYS B 1 5 ? -5.285 29.234 16.25 1 89 5 LYS B O 1
ATOM 2138 N N . PHE B 1 6 ? -6.707 28.328 14.742 1 88.56 6 PHE B N 1
ATOM 2139 C CA . PHE B 1 6 ? -6.418 26.953 15.133 1 88.56 6 PHE B CA 1
ATOM 2140 C C . PHE B 1 6 ? -5.922 26.156 13.945 1 88.56 6 PHE B C 1
ATOM 2142 O O . PHE B 1 6 ? -6.328 26.406 12.805 1 88.56 6 PHE B O 1
ATOM 2149 N N . PRO B 1 7 ? -5.121 25.125 14.188 1 82.12 7 PRO B N 1
ATOM 2150 C CA . PRO B 1 7 ? -4.582 24.312 13.094 1 82.12 7 PRO B CA 1
ATOM 2151 C C . PRO B 1 7 ? -5.656 23.484 12.391 1 82.12 7 PRO B C 1
ATOM 2153 O O . PRO B 1 7 ? -5.504 23.141 11.219 1 82.12 7 PRO B O 1
ATOM 2156 N N . PHE B 1 8 ? -6.801 23.25 13.055 1 88.62 8 PHE B N 1
ATOM 2157 C CA . PHE B 1 8 ? -7.785 22.328 12.5 1 88.62 8 PHE B CA 1
ATOM 2158 C C . PHE B 1 8 ? -8.773 23.062 11.602 1 88.62 8 PHE B C 1
ATOM 2160 O O . PHE B 1 8 ? -9.641 22.438 10.984 1 88.62 8 PHE B O 1
ATOM 2167 N N . HIS B 1 9 ? -8.609 24.312 11.469 1 87.88 9 HIS B N 1
ATOM 2168 C CA . HIS B 1 9 ? -9.5 25.109 10.633 1 87.88 9 HIS B CA 1
ATOM 2169 C C . HIS B 1 9 ? -8.742 26.25 9.953 1 87.88 9 HIS B C 1
ATOM 2171 O O . HIS B 1 9 ? -7.859 26.859 10.555 1 87.88 9 HIS B O 1
ATOM 2177 N N . ASP B 1 10 ? -9.148 26.672 8.82 1 81.56 10 ASP B N 1
ATOM 2178 C CA . ASP B 1 10 ? -8.391 27.625 8.016 1 81.56 10 ASP B CA 1
ATOM 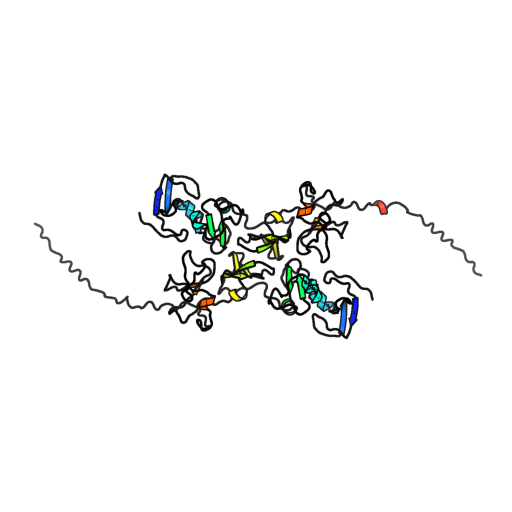2179 C C . ASP B 1 10 ? -8.672 29.062 8.453 1 81.56 10 ASP B C 1
ATOM 2181 O O . ASP B 1 10 ? -7.82 29.938 8.297 1 81.56 10 ASP B O 1
ATOM 2185 N N . HIS B 1 11 ? -9.797 29.312 9.047 1 86.5 11 HIS B N 1
ATOM 2186 C CA . HIS B 1 11 ? -10.18 30.656 9.453 1 86.5 11 HIS B CA 1
ATOM 2187 C C . HIS B 1 11 ? -10.094 30.828 10.961 1 86.5 11 HIS B C 1
ATOM 2189 O O . HIS B 1 11 ? -10.227 29.859 11.711 1 86.5 11 HIS B O 1
ATOM 2195 N N . PRO B 1 12 ? -9.852 32.031 11.359 1 91.88 12 PRO B N 1
ATOM 2196 C CA . PRO B 1 12 ? -9.922 32.25 12.805 1 91.88 12 PRO B CA 1
ATOM 2197 C C . PRO B 1 12 ? -11.297 31.953 13.391 1 91.88 12 PRO B C 1
ATOM 2199 O O . PRO B 1 12 ? -12.312 32.188 12.742 1 91.88 12 PRO B O 1
ATOM 2202 N N . LEU B 1 13 ? -11.281 31.469 14.562 1 94.06 13 LEU B N 1
ATOM 2203 C CA . LEU B 1 13 ? -12.523 31.062 15.219 1 94.06 13 LEU B CA 1
ATOM 2204 C C . LEU B 1 13 ? -12.766 31.891 16.484 1 94.06 13 LEU B C 1
ATOM 2206 O O . LEU B 1 13 ? -11.82 32.281 17.172 1 94.06 13 LEU B O 1
ATOM 2210 N N . ALA B 1 14 ? -13.992 32.125 16.688 1 95.69 14 ALA B N 1
ATOM 2211 C CA . ALA B 1 14 ? -14.406 32.812 17.906 1 95.69 14 ALA B CA 1
ATOM 2212 C C . ALA B 1 14 ? -15.07 31.859 18.875 1 95.69 14 ALA B C 1
ATOM 2214 O O . ALA B 1 14 ? -15.859 31 18.469 1 95.69 14 ALA B O 1
ATOM 2215 N N . TYR B 1 15 ? -14.609 31.938 20.125 1 95.12 15 TYR B N 1
ATOM 2216 C CA . TYR B 1 15 ? -15.258 31.141 21.156 1 95.12 15 TYR B CA 1
ATOM 2217 C C . TYR B 1 15 ? -16.484 31.859 21.719 1 95.12 15 TYR B C 1
ATOM 2219 O O . TYR B 1 15 ? -16.344 32.906 22.344 1 95.12 15 TYR B O 1
ATOM 2227 N N . GLU B 1 16 ? -17.656 31.328 21.422 1 93 16 GLU B N 1
ATOM 2228 C CA . GLU B 1 16 ? -18.859 32 21.859 1 93 16 GLU B CA 1
ATOM 2229 C C . GLU B 1 16 ? -20 31.031 22.109 1 93 16 GLU B C 1
ATOM 2231 O O . GLU B 1 16 ? -19.922 29.859 21.719 1 93 16 GLU B O 1
ATOM 2236 N N . LYS B 1 17 ? -20.922 31.547 22.828 1 92.12 17 LYS B N 1
ATOM 2237 C CA . LYS B 1 17 ? -22.156 30.797 23.031 1 92.12 17 LYS B CA 1
ATOM 2238 C C . LYS B 1 17 ? -23.172 31.109 21.953 1 92.12 17 LYS B C 1
ATOM 2240 O O . LYS B 1 17 ? -23.547 32.281 21.75 1 92.12 17 LYS B O 1
ATOM 2245 N N . LEU B 1 18 ? -23.5 30.125 21.203 1 87.88 18 LEU B N 1
ATOM 2246 C CA . LEU B 1 18 ? -24.469 30.328 20.141 1 87.88 18 LEU B CA 1
ATOM 2247 C C . LEU B 1 18 ? -25.625 29.328 20.266 1 87.88 18 LEU B C 1
ATOM 2249 O O . LEU B 1 18 ? -25.391 28.125 20.453 1 87.88 18 LEU B O 1
ATOM 2253 N N . ASP B 1 19 ? -26.828 29.781 20.156 1 87.88 19 ASP B N 1
ATOM 2254 C CA . ASP B 1 19 ? -27.984 28.922 20.328 1 87.88 19 ASP B CA 1
ATOM 2255 C C . ASP B 1 19 ? -28.641 28.609 18.984 1 87.88 19 ASP B C 1
ATOM 2257 O O . ASP B 1 19 ? -29.422 27.656 18.875 1 87.88 19 ASP B O 1
ATOM 2261 N N . ARG B 1 20 ? -28.328 29.328 17.953 1 88.5 20 ARG B N 1
ATOM 2262 C CA . ARG B 1 20 ? -29.016 29.203 16.688 1 88.5 20 ARG B CA 1
ATOM 2263 C C . ARG B 1 20 ? -28.344 28.156 15.797 1 88.5 20 ARG B C 1
ATOM 2265 O O . ARG B 1 20 ? -28.953 27.656 14.844 1 88.5 20 ARG B O 1
ATOM 2272 N N . PHE B 1 21 ? -27.109 27.828 16.062 1 89 21 PHE B N 1
ATOM 2273 C CA . PHE B 1 21 ? -26.375 26.938 15.188 1 89 21 PHE B CA 1
ATOM 2274 C C . PHE B 1 21 ? -26.266 25.547 15.805 1 89 21 PHE B C 1
ATOM 2276 O O . PHE B 1 21 ? -26.188 25.406 17.031 1 89 21 PHE B O 1
ATOM 2283 N N . SER B 1 22 ? -26.312 24.578 14.922 1 91.69 22 SER B N 1
ATOM 2284 C CA . SER B 1 22 ? -26.125 23.203 15.359 1 91.69 22 SER B CA 1
ATOM 2285 C C . SER B 1 22 ? -24.656 22.781 15.234 1 91.69 22 SER B C 1
ATOM 2287 O O . SER B 1 22 ? -24 23.125 14.25 1 91.69 22 SER B O 1
ATOM 2289 N N . CYS B 1 23 ? -24.203 22.125 16.312 1 93.81 23 CYS B N 1
ATOM 2290 C CA . CYS B 1 23 ? -22.859 21.594 16.266 1 93.81 23 CYS B CA 1
ATOM 2291 C C . CYS B 1 23 ? -22.703 20.609 15.102 1 93.81 23 CYS B C 1
ATOM 2293 O O . CYS B 1 23 ? -23.531 19.719 14.914 1 93.81 23 CYS B O 1
ATOM 2295 N N . ILE B 1 24 ? -21.656 20.75 14.398 1 88.62 24 ILE B N 1
ATOM 2296 C CA . ILE B 1 24 ? -21.469 19.922 13.211 1 88.62 24 ILE B CA 1
ATOM 2297 C C . ILE B 1 24 ? -21.188 18.469 13.633 1 88.62 24 ILE B C 1
ATOM 2299 O O . ILE B 1 24 ? -21.312 17.547 12.828 1 88.62 24 ILE B O 1
ATOM 2303 N N . LEU B 1 25 ? -20.844 18.25 14.906 1 91.62 25 LEU B N 1
ATOM 2304 C CA . LEU B 1 25 ? -20.406 16.938 15.359 1 91.62 25 LEU B CA 1
ATOM 2305 C C . LEU B 1 25 ? -21.531 16.219 16.094 1 91.62 25 LEU B C 1
ATOM 2307 O O . LEU B 1 25 ? -21.875 15.078 15.75 1 91.62 25 LEU B O 1
ATOM 2311 N N . CYS B 1 26 ? -22.109 16.859 17.078 1 93.5 26 CYS B N 1
ATOM 2312 C CA . CYS B 1 26 ? -23.141 16.188 17.844 1 93.5 26 CYS B CA 1
ATOM 2313 C C . CYS B 1 26 ? -24.531 16.578 17.359 1 93.5 26 CYS B C 1
ATOM 2315 O O . CYS B 1 26 ? -25.531 15.945 17.734 1 93.5 26 CYS B O 1
ATOM 2317 N N . LYS B 1 27 ? -24.688 17.609 16.547 1 91 27 LYS B N 1
ATOM 2318 C CA . LYS B 1 27 ? -25.906 18.062 15.914 1 91 27 LYS B CA 1
ATOM 2319 C C . LYS B 1 27 ? -26.875 18.688 16.938 1 91 27 LYS B C 1
ATOM 2321 O O . LYS B 1 27 ? -28.047 18.906 16.641 1 91 27 LYS B O 1
ATOM 2326 N N . LYS B 1 28 ? -26.375 18.969 18.078 1 93.5 28 LYS B N 1
ATOM 2327 C CA . LYS B 1 28 ? -27.156 19.656 19.109 1 93.5 28 LYS B CA 1
ATOM 2328 C C . LYS B 1 28 ? -26.922 21.156 19.062 1 93.5 28 LYS B C 1
ATOM 2330 O O . LYS B 1 28 ? -25.891 21.625 18.594 1 93.5 28 LYS B O 1
ATOM 2335 N N . LYS B 1 29 ? -27.922 21.906 19.562 1 92 29 LYS B N 1
ATOM 2336 C CA . LYS B 1 29 ? -27.828 23.359 19.625 1 92 29 LYS B CA 1
ATOM 2337 C C . LYS B 1 29 ? -27.469 23.828 21.031 1 92 29 LYS B C 1
ATOM 2339 O O . LYS B 1 29 ? -27.609 23.062 22 1 92 29 LYS B O 1
ATOM 2344 N N . GLY B 1 30 ? -26.938 24.969 21.047 1 88.75 30 GLY B N 1
ATOM 2345 C CA . GLY B 1 30 ? -26.703 25.594 22.328 1 88.75 30 GLY B CA 1
ATOM 2346 C C . GLY B 1 30 ? -25.359 25.234 22.938 1 88.75 30 GLY B C 1
ATOM 2347 O O . GLY B 1 30 ? -24.734 24.266 22.516 1 88.75 30 GLY B O 1
ATOM 2348 N N . GLY B 1 31 ? -24.891 26.062 23.812 1 90.19 31 GLY B N 1
ATOM 2349 C CA . GLY B 1 31 ? -23.625 25.859 24.5 1 90.19 31 GLY B CA 1
ATOM 2350 C C . GLY B 1 31 ? -22.5 26.703 23.938 1 90.19 31 GLY B C 1
ATOM 2351 O O . GLY B 1 31 ? -22.719 27.578 23.094 1 90.19 31 GLY B O 1
ATOM 2352 N N . PHE B 1 32 ? -21.297 26.422 24.531 1 94.19 32 PHE B N 1
ATOM 2353 C CA . PHE B 1 32 ? -20.109 27.156 24.094 1 94.19 32 PHE B CA 1
ATOM 2354 C C . PHE B 1 32 ? -19.344 26.359 23.062 1 94.19 32 PHE B C 1
ATOM 2356 O O . PHE B 1 32 ? -19.281 25.125 23.141 1 94.19 32 PHE B O 1
ATOM 2363 N N . GLY B 1 33 ? -18.875 27.109 22.109 1 95.06 33 GLY B N 1
ATOM 2364 C CA . GLY B 1 33 ? -18.062 26.453 21.078 1 95.06 33 GLY B CA 1
ATOM 2365 C C . GLY B 1 33 ? -17.344 27.438 20.172 1 95.06 33 GLY B C 1
ATOM 2366 O O . GLY B 1 33 ? -17.219 28.625 20.516 1 95.06 33 GLY B O 1
ATOM 2367 N N . TYR B 1 34 ? -16.734 26.844 19.156 1 95.19 34 TYR B N 1
ATOM 2368 C CA . TYR B 1 34 ? -15.992 27.641 18.172 1 95.19 34 TYR B CA 1
ATOM 2369 C C . TYR B 1 34 ? -16.844 27.938 16.953 1 95.19 34 TYR B C 1
ATOM 2371 O O . TYR B 1 34 ? -17.484 27.031 16.406 1 95.19 34 TYR B O 1
ATOM 2379 N N . PHE B 1 35 ? -16.844 29.219 16.516 1 94 35 PHE B N 1
ATOM 2380 C CA . PHE B 1 35 ? -17.641 29.672 15.383 1 94 35 PHE B CA 1
ATOM 2381 C C . PHE B 1 35 ? -16.766 30.375 14.352 1 94 35 PHE B C 1
ATOM 2383 O O . PHE B 1 35 ? -15.875 31.156 14.719 1 94 35 PHE B O 1
ATOM 2390 N N . CYS B 1 36 ? -16.922 29.953 13.133 1 91.56 36 CYS B N 1
ATOM 2391 C CA . CYS B 1 36 ? -16.25 30.641 12.031 1 91.56 36 CYS B CA 1
ATOM 2392 C C . CYS B 1 36 ? -17.219 31.578 11.312 1 91.56 36 CYS B C 1
ATOM 2394 O O . CYS B 1 36 ? -18.219 31.125 10.758 1 91.56 36 CYS B O 1
ATOM 2396 N N . ASP B 1 37 ? -16.875 32.75 11.156 1 89.69 37 ASP B N 1
ATOM 2397 C CA . ASP B 1 37 ? -17.75 33.75 10.547 1 89.69 37 ASP B CA 1
ATOM 2398 C C . ASP B 1 37 ? -17.703 33.688 9.023 1 89.69 37 ASP B C 1
ATOM 2400 O O . ASP B 1 37 ? -18.625 34.125 8.344 1 89.69 37 ASP B O 1
ATOM 2404 N N . LYS B 1 38 ? -16.609 33.125 8.531 1 87.12 38 LYS B N 1
ATOM 2405 C CA . LYS B 1 38 ? -16.422 33.094 7.082 1 87.12 38 LYS B CA 1
ATOM 2406 C C . LYS B 1 38 ? -17.156 31.922 6.449 1 87.12 38 LYS B C 1
ATOM 2408 O O . LYS B 1 38 ? -17.734 32.062 5.363 1 87.12 38 LYS B O 1
ATOM 2413 N N . CYS B 1 39 ? -17.156 30.75 7.16 1 84.62 39 CYS B N 1
ATOM 2414 C CA . CYS B 1 39 ? -17.766 29.578 6.543 1 84.62 39 CYS B CA 1
ATOM 2415 C C . CYS B 1 39 ? -18.922 29.047 7.383 1 84.62 39 CYS B C 1
ATOM 2417 O O . CYS B 1 39 ? -19.469 27.984 7.098 1 84.62 39 CYS B O 1
ATOM 2419 N N . TYR B 1 40 ? -19.234 29.688 8.414 1 85.06 40 TYR B N 1
ATOM 2420 C CA . TYR B 1 40 ? -20.359 29.375 9.297 1 85.06 40 TYR B CA 1
ATOM 2421 C C . TYR B 1 40 ? -20.188 28.016 9.953 1 85.06 40 TYR B C 1
ATOM 2423 O O . TYR B 1 40 ? -21.172 27.312 10.219 1 85.06 40 TYR B O 1
ATOM 2431 N N . PHE B 1 41 ? -18.969 27.734 10.133 1 89.56 41 PHE B N 1
ATOM 2432 C CA . PHE B 1 41 ? -18.609 26.562 10.922 1 89.56 41 PHE B CA 1
ATOM 2433 C C . PHE B 1 41 ? -18.922 26.781 12.398 1 89.56 41 PHE B C 1
ATOM 2435 O O . PHE B 1 41 ? -18.625 27.859 12.938 1 89.56 41 PHE B O 1
ATOM 2442 N N . TRP B 1 42 ? -19.609 25.797 12.961 1 92.5 42 TRP B N 1
ATOM 2443 C CA . TRP B 1 42 ? -19.859 25.859 14.398 1 92.5 42 TRP B CA 1
ATOM 2444 C C . TRP B 1 42 ? -19.75 24.469 15.023 1 92.5 42 TRP B C 1
ATOM 2446 O O . TRP B 1 42 ? -20.281 23.5 14.5 1 92.5 42 TRP B O 1
ATOM 2456 N N . GLY B 1 43 ? -19.016 24.406 16.203 1 94.69 43 GLY B N 1
ATOM 2457 C CA . GLY B 1 43 ? -18.891 23.172 16.953 1 94.69 43 GLY B CA 1
ATOM 2458 C C . GLY B 1 43 ? -18.562 23.406 18.422 1 94.69 43 GLY B C 1
ATOM 2459 O O . GLY B 1 43 ? -17.859 24.359 18.766 1 94.69 43 GLY B O 1
ATOM 2460 N N . HIS B 1 44 ? -19.125 22.484 19.281 1 96.12 44 HIS B N 1
ATOM 2461 C CA . HIS B 1 44 ? -18.766 22.531 20.703 1 96.12 44 HIS B CA 1
ATOM 2462 C C . HIS B 1 44 ? -17.266 22.328 20.875 1 96.12 44 HIS B C 1
ATOM 2464 O O . HIS B 1 44 ? -16.641 21.547 20.156 1 96.12 44 HIS B O 1
ATOM 2470 N N . LYS B 1 45 ? -16.734 22.969 21.812 1 94.44 45 LYS B N 1
ATOM 2471 C CA . LYS B 1 45 ? -15.305 22.828 22.094 1 94.44 45 LYS B CA 1
ATOM 2472 C C . LYS B 1 45 ? -14.938 21.375 22.344 1 94.44 45 LYS B C 1
ATOM 2474 O O . LYS B 1 45 ? -13.992 20.859 21.75 1 94.44 45 LYS B O 1
ATOM 2479 N N . GLU B 1 46 ? -15.688 20.703 23.203 1 95.06 46 GLU B N 1
ATOM 2480 C CA . GLU B 1 46 ? -15.406 19.312 23.547 1 95.06 46 GLU B CA 1
ATOM 2481 C C . GLU B 1 46 ? -15.625 18.391 22.359 1 95.06 46 GLU B C 1
ATOM 2483 O O . GLU B 1 46 ? -14.875 17.438 22.156 1 95.06 46 GLU B O 1
ATOM 2488 N N . CYS B 1 47 ? -16.641 18.719 21.562 1 94.94 47 CYS B N 1
ATOM 2489 C CA . CYS B 1 47 ? -16.922 17.906 20.375 1 94.94 47 CYS B CA 1
ATOM 2490 C C . CYS B 1 47 ? -15.773 18.016 19.375 1 94.94 47 CYS B C 1
ATOM 2492 O O . CYS B 1 47 ? -15.359 17 18.797 1 94.94 47 CYS B O 1
ATOM 2494 N N . ILE B 1 48 ? -15.242 19.141 19.203 1 94.12 48 ILE B N 1
ATOM 2495 C CA . ILE B 1 48 ? -14.133 19.375 18.281 1 94.12 48 ILE B CA 1
ATOM 2496 C C . ILE B 1 48 ? -12.883 18.672 18.781 1 94.12 48 ILE B C 1
ATOM 2498 O O . ILE B 1 48 ? -12.211 17.953 18.031 1 94.12 48 ILE B O 1
ATOM 2502 N N . LYS B 1 49 ? -12.594 18.812 20.016 1 93.12 49 LYS B N 1
ATOM 2503 C CA . LYS B 1 49 ? -11.406 18.219 20.625 1 93.12 49 LYS B CA 1
ATOM 2504 C C . LYS B 1 49 ? -11.391 16.703 20.422 1 93.12 49 LYS B C 1
ATOM 2506 O O . LYS B 1 49 ? -10.336 16.125 20.141 1 93.12 49 LYS B O 1
ATOM 2511 N N . ARG B 1 50 ? -12.492 16.141 20.453 1 91.44 50 ARG B N 1
ATOM 2512 C CA . ARG B 1 50 ? -12.609 14.688 20.344 1 91.44 50 ARG B CA 1
ATOM 2513 C C . ARG B 1 50 ? -12.516 14.227 18.891 1 91.44 50 ARG B C 1
ATOM 2515 O O . ARG B 1 50 ? -12.359 13.031 18.625 1 91.44 50 ARG B O 1
ATOM 2522 N N . SER B 1 51 ? -12.594 15.188 18.016 1 92.12 51 SER B N 1
ATOM 2523 C CA . SER B 1 51 ? -12.68 14.82 16.609 1 92.12 51 SER B CA 1
ATOM 2524 C C . SER B 1 51 ? -11.414 15.211 15.859 1 92.12 51 SER B C 1
ATOM 2526 O O . SER B 1 51 ? -11.367 15.141 14.633 1 92.12 51 SER B O 1
ATOM 2528 N N . LEU B 1 52 ? -10.367 15.523 16.578 1 93.19 52 LEU B N 1
ATOM 2529 C CA . LEU B 1 52 ? -9.203 16.125 15.93 1 93.19 52 LEU B CA 1
ATOM 2530 C C . LEU B 1 52 ? -8.141 15.062 15.641 1 93.19 52 LEU B C 1
ATOM 2532 O O . LEU B 1 52 ? -7.082 15.375 15.086 1 93.19 52 LEU B O 1
ATOM 2536 N N . LEU B 1 53 ? -8.445 13.852 16 1 93.56 53 LEU B N 1
ATOM 2537 C CA . LEU B 1 53 ? -7.453 12.805 15.805 1 93.56 53 LEU B CA 1
ATOM 2538 C C . LEU B 1 53 ? -7.996 11.719 14.883 1 93.56 53 LEU B C 1
ATOM 2540 O O . LEU B 1 53 ? -9.164 11.336 14.984 1 93.56 53 LEU B O 1
ATOM 2544 N N . HIS B 1 54 ? -7.141 11.289 14.055 1 93.38 54 HIS B N 1
ATOM 2545 C CA . HIS B 1 54 ? -7.461 10.156 13.188 1 93.38 54 HIS B CA 1
ATOM 2546 C C . HIS B 1 54 ? -7.926 8.953 14 1 93.38 54 HIS B C 1
ATOM 2548 O O . HIS B 1 54 ? -7.336 8.633 15.039 1 93.38 54 HIS B O 1
ATOM 2554 N N . PRO B 1 55 ? -8.961 8.352 13.547 1 92.69 55 PRO B N 1
ATOM 2555 C CA . PRO B 1 55 ? -9.5 7.254 14.359 1 92.69 55 PRO B CA 1
ATOM 2556 C C . PRO B 1 55 ? -8.609 6.012 14.336 1 92.69 55 PRO B C 1
ATOM 2558 O O . PRO B 1 55 ? -8.789 5.109 15.156 1 92.69 55 PRO B O 1
ATOM 2561 N N . SER B 1 56 ? -7.668 5.887 13.477 1 90.25 56 SER B N 1
ATOM 2562 C CA . SER B 1 56 ? -6.719 4.777 13.453 1 90.25 56 SER B CA 1
ATOM 2563 C C . SER B 1 56 ? -5.629 4.965 14.5 1 90.25 56 SER B C 1
ATOM 2565 O O . SER B 1 56 ? -5.484 6.047 15.07 1 90.25 56 SER B O 1
ATOM 2567 N N . PRO B 1 57 ? -4.84 3.949 14.742 1 88.25 57 PRO B N 1
ATOM 2568 C CA . PRO B 1 57 ? -3.812 3.996 15.781 1 88.25 57 PRO B CA 1
ATOM 2569 C C . PRO B 1 57 ? -2.77 5.082 15.531 1 88.25 57 PRO B C 1
ATOM 2571 O O . PRO B 1 57 ? -2.068 5.496 16.469 1 88.25 57 PRO B O 1
ATOM 2574 N N . CYS B 1 58 ? -2.617 5.559 14.383 1 88 58 CYS B N 1
ATOM 2575 C CA . CYS B 1 58 ? -1.615 6.574 14.086 1 88 58 CYS B CA 1
ATOM 2576 C C . CYS B 1 58 ? -1.947 7.891 14.781 1 88 58 CYS B C 1
ATOM 2578 O O . CYS B 1 58 ? -1.05 8.672 15.102 1 88 58 CYS B O 1
ATOM 2580 N N . LYS B 1 59 ? -3.197 8.195 14.969 1 91.19 59 LYS B N 1
ATOM 2581 C CA . LYS B 1 59 ? -3.699 9.344 15.719 1 91.19 59 LYS B CA 1
ATOM 2582 C C . LYS B 1 59 ? -3.184 10.656 15.125 1 91.19 59 LYS B C 1
ATOM 2584 O O . LYS B 1 59 ? -2.871 11.594 15.859 1 91.19 59 LYS B O 1
ATOM 2589 N N . HIS B 1 60 ? -3.109 10.688 13.844 1 90.44 60 HIS B N 1
ATOM 2590 C CA . HIS B 1 60 ? -2.734 11.93 13.188 1 90.44 60 HIS B CA 1
ATOM 2591 C C . HIS B 1 60 ? -3.775 13.016 13.43 1 90.44 60 HIS B C 1
ATOM 2593 O O . HIS B 1 60 ? -4.961 12.727 13.602 1 90.44 60 HIS B O 1
ATOM 2599 N N . SER B 1 61 ? -3.324 14.273 13.422 1 89.88 61 SER B N 1
ATOM 2600 C CA . SER B 1 61 ? -4.25 15.391 13.555 1 89.88 61 SER B CA 1
ATOM 2601 C C . SER B 1 61 ? -5.098 15.562 12.297 1 89.88 61 SER B C 1
ATOM 2603 O O . SER B 1 61 ? -4.602 15.406 11.18 1 89.88 61 SER B O 1
ATOM 2605 N N . LEU B 1 62 ? -6.352 15.992 12.547 1 91.88 62 LEU B N 1
ATOM 2606 C CA . LEU B 1 62 ? -7.285 16.156 11.445 1 91.88 62 LEU B CA 1
ATOM 2607 C C . LEU B 1 62 ? -7.637 17.625 11.242 1 91.88 62 LEU B C 1
ATOM 2609 O O . LEU B 1 62 ? -7.602 18.422 12.195 1 91.88 62 LEU B O 1
ATOM 2613 N N . LYS B 1 63 ? -7.91 17.859 10.047 1 89 63 LYS B N 1
ATOM 2614 C CA . LYS B 1 63 ? -8.5 19.141 9.695 1 89 63 LYS B CA 1
ATOM 2615 C C . LYS B 1 63 ? -9.984 19 9.398 1 89 63 LYS B C 1
ATOM 2617 O O . LYS B 1 63 ? -10.414 18.031 8.789 1 89 63 LYS B O 1
ATOM 2622 N N . ILE B 1 64 ? -10.633 20.047 9.836 1 89.25 64 ILE B N 1
ATOM 2623 C CA . ILE B 1 64 ? -12.078 20.047 9.594 1 89.25 64 ILE B CA 1
ATOM 2624 C C . ILE B 1 64 ? -12.406 21.016 8.461 1 89.25 64 ILE B C 1
ATOM 2626 O O . ILE B 1 64 ? -12.055 22.203 8.523 1 89.25 64 ILE B O 1
ATOM 2630 N N . TYR B 1 65 ? -13 20.453 7.461 1 84 65 TYR B N 1
ATOM 2631 C CA . TYR B 1 65 ? -13.352 21.281 6.312 1 84 65 TYR B CA 1
ATOM 2632 C C . TYR B 1 65 ? -14.859 21.375 6.152 1 84 65 TYR B C 1
ATOM 2634 O O . TYR B 1 65 ? -15.586 20.406 6.414 1 84 65 TYR B O 1
ATOM 2642 N N . THR B 1 66 ? -15.109 22.578 5.805 1 75.06 66 THR B N 1
ATOM 2643 C CA . THR B 1 66 ? -16.5 22.766 5.391 1 75.06 66 THR B CA 1
ATOM 2644 C C . THR B 1 66 ? -16.641 22.609 3.879 1 75.06 66 THR B C 1
ATOM 2646 O O . THR B 1 66 ? -15.641 22.562 3.158 1 75.06 66 THR B O 1
ATOM 2649 N N . LEU B 1 67 ? -17.766 22.219 3.324 1 62.5 67 LEU B N 1
ATOM 2650 C CA . LEU B 1 67 ? -18.078 21.922 1.927 1 62.5 67 LEU B CA 1
ATOM 2651 C C . LEU B 1 67 ? -17.406 22.938 1.002 1 62.5 67 LEU B C 1
ATOM 2653 O O . LEU B 1 67 ? -17.031 22.609 -0.125 1 62.5 67 LEU B O 1
ATOM 2657 N N . GLU B 1 68 ? -17.297 24.078 1.377 1 58 68 GLU B N 1
ATOM 2658 C CA . GLU B 1 68 ? -16.734 25.094 0.485 1 58 68 GLU B CA 1
ATOM 2659 C C . GLU B 1 68 ? -15.281 24.781 0.146 1 58 68 GLU B C 1
ATOM 2661 O O . GLU B 1 68 ? -14.773 25.219 -0.889 1 58 68 GLU B O 1
ATOM 2666 N N . ALA B 1 69 ? -14.703 24.078 0.973 1 53.66 69 ALA B N 1
ATOM 2667 C CA . ALA B 1 69 ? -13.273 23.797 0.822 1 53.66 69 ALA B CA 1
ATOM 2668 C C . ALA B 1 69 ? -13.047 22.547 -0.025 1 53.66 69 ALA B C 1
ATOM 2670 O O . ALA B 1 69 ? -11.906 22.125 -0.208 1 53.66 69 ALA B O 1
ATOM 2671 N N . LEU B 1 70 ? -14.086 21.922 -0.595 1 53.62 70 LEU B N 1
ATOM 2672 C CA . LEU B 1 70 ? -14 20.641 -1.299 1 53.62 70 LEU B CA 1
ATOM 2673 C C . LEU B 1 70 ? -12.961 20.703 -2.418 1 53.62 70 LEU B C 1
ATOM 2675 O O . LEU B 1 70 ? -12.664 19.688 -3.051 1 53.62 70 LEU B O 1
ATOM 2679 N N . GLY B 1 71 ? -12.531 21.812 -2.75 1 51.31 71 GLY B N 1
ATOM 2680 C CA . GLY B 1 71 ? -11.547 21.781 -3.82 1 51.31 71 GLY B CA 1
ATOM 2681 C C . GLY B 1 71 ? -10.391 20.844 -3.533 1 51.31 71 GLY B C 1
ATOM 2682 O O . GLY B 1 71 ? -9.609 20.516 -4.43 1 51.31 71 GLY B O 1
ATOM 2683 N N . TYR B 1 72 ? -10.039 20.594 -2.383 1 51.5 72 TYR B N 1
ATOM 2684 C CA . TYR B 1 72 ? -8.68 20.141 -2.1 1 51.5 72 TYR B CA 1
ATOM 2685 C C . TYR B 1 72 ? -8.578 18.625 -2.178 1 51.5 72 TYR B C 1
ATOM 2687 O O . TYR B 1 72 ? -7.543 18.078 -2.561 1 51.5 72 TYR B O 1
ATOM 2695 N N . ALA B 1 73 ? -9.547 17.984 -1.651 1 57.94 73 ALA B N 1
ATOM 2696 C CA . ALA B 1 73 ? -9.016 16.656 -1.403 1 57.94 73 ALA B CA 1
ATOM 2697 C C . ALA B 1 73 ? -10.008 15.578 -1.833 1 57.94 73 ALA B C 1
ATOM 2699 O O . ALA B 1 73 ? -10.039 14.484 -1.255 1 57.94 73 ALA B O 1
ATOM 2700 N N . GLY B 1 74 ? -10.75 15.727 -2.865 1 66.88 74 GLY B N 1
ATOM 2701 C CA . GLY B 1 74 ? -11.664 14.688 -3.311 1 66.88 74 GLY B CA 1
ATOM 2702 C C . GLY B 1 74 ? -13.062 14.836 -2.74 1 66.88 74 GLY B C 1
ATOM 2703 O O . GLY B 1 74 ? -13.25 15.477 -1.701 1 66.88 74 GLY B O 1
ATOM 2704 N N . ASP B 1 75 ? -13.953 14.266 -3.379 1 79.69 75 ASP B N 1
ATOM 2705 C CA . ASP B 1 75 ? -15.352 14.516 -3.057 1 79.69 75 ASP B CA 1
ATOM 2706 C C . ASP B 1 75 ? -15.992 13.305 -2.393 1 79.69 75 ASP B C 1
ATOM 2708 O O . ASP B 1 75 ? -17.203 13.266 -2.184 1 79.69 75 ASP B O 1
ATOM 2712 N N . HIS B 1 76 ? -15.133 12.336 -2.037 1 86.88 76 HIS B N 1
ATOM 2713 C CA . HIS B 1 76 ? -15.68 11.141 -1.409 1 86.88 76 HIS B CA 1
ATOM 2714 C C . HIS B 1 76 ? -14.961 10.82 -0.1 1 86.88 76 HIS B C 1
ATOM 2716 O O . HIS B 1 76 ? -13.789 11.156 0.063 1 86.88 76 HIS B O 1
ATOM 2722 N N . CYS B 1 77 ? -15.734 10.258 0.761 1 91.12 77 CYS B N 1
ATOM 2723 C CA . CYS B 1 77 ? -15.117 9.648 1.936 1 91.12 77 CYS B CA 1
ATOM 2724 C C . CYS B 1 77 ? -14.242 8.461 1.542 1 91.12 77 CYS B C 1
ATOM 2726 O O . CYS B 1 77 ? -14.633 7.652 0.7 1 91.12 77 CYS B O 1
ATOM 2728 N N . HIS B 1 78 ? -13.18 8.32 2.156 1 88.62 78 HIS B N 1
ATOM 2729 C CA . HIS B 1 78 ? -12.25 7.273 1.736 1 88.62 78 HIS B CA 1
ATOM 2730 C C . HIS B 1 78 ? -12.555 5.953 2.438 1 88.62 78 HIS B C 1
ATOM 2732 O O . HIS B 1 78 ? -11.977 4.918 2.092 1 88.62 78 HIS B O 1
ATOM 2738 N N . PHE B 1 79 ? -13.453 5.98 3.373 1 90.06 79 PHE B N 1
ATOM 2739 C CA . PHE B 1 79 ? -13.82 4.75 4.059 1 90.06 79 PHE B CA 1
ATOM 2740 C C . PHE B 1 79 ? -15.094 4.156 3.459 1 90.06 79 PHE B C 1
ATOM 2742 O O . PHE B 1 79 ? -15.078 3.025 2.967 1 90.06 79 PHE B O 1
ATOM 2749 N N . CYS B 1 80 ? -16.125 4.973 3.381 1 88.75 80 CYS B N 1
ATOM 2750 C CA . CYS B 1 80 ? -17.391 4.422 2.93 1 88.75 80 CYS B CA 1
ATOM 2751 C C . CYS B 1 80 ? -17.625 4.719 1.452 1 88.75 80 CYS B C 1
ATOM 2753 O O . CYS B 1 80 ? -18.484 4.113 0.821 1 88.75 80 CYS B O 1
ATOM 2755 N N . ARG B 1 81 ? -16.984 5.695 0.87 1 85.81 81 ARG B N 1
ATOM 2756 C CA . ARG B 1 81 ? -17.016 6.062 -0.542 1 85.81 81 ARG B CA 1
ATOM 2757 C C . ARG B 1 81 ? -18.234 6.91 -0.863 1 85.81 81 ARG B C 1
ATOM 2759 O O . ARG B 1 81 ? -18.5 7.215 -2.027 1 85.81 81 ARG B O 1
ATOM 2766 N N . ASP B 1 82 ? -18.828 7.375 0.114 1 88.88 82 ASP B N 1
ATOM 2767 C CA . ASP B 1 82 ? -19.953 8.266 -0.121 1 88.88 82 ASP B CA 1
ATOM 2768 C C . ASP B 1 82 ? -19.484 9.672 -0.477 1 88.88 82 ASP B C 1
ATOM 2770 O O . ASP B 1 82 ? -18.391 10.078 -0.102 1 88.88 82 ASP B O 1
ATOM 2774 N N . TYR B 1 83 ? -20.297 10.312 -1.224 1 88.38 83 TYR B N 1
ATOM 2775 C CA . TYR B 1 83 ? -20.031 11.719 -1.504 1 88.38 83 TYR B CA 1
ATOM 2776 C C . TYR B 1 83 ? -20.031 12.539 -0.22 1 88.38 83 TYR B C 1
ATOM 2778 O O . TYR B 1 83 ? -20.875 12.336 0.654 1 88.38 83 TYR B O 1
ATOM 2786 N N . LEU B 1 84 ? -19 13.359 -0.188 1 86.94 84 LEU B N 1
ATOM 2787 C CA . LEU B 1 84 ? -18.953 14.273 0.948 1 86.94 84 LEU B CA 1
ATOM 2788 C C . LEU B 1 84 ? -19.938 15.422 0.764 1 86.94 84 LEU B C 1
ATOM 2790 O O . LEU B 1 84 ? -19.75 16.281 -0.104 1 86.94 84 LEU B O 1
ATOM 2794 N N . LEU B 1 85 ? -21.031 15.414 1.478 1 77.69 85 LEU B N 1
ATOM 2795 C CA . LEU B 1 85 ? -22.109 16.406 1.333 1 77.69 85 LEU B CA 1
ATOM 2796 C C . LEU B 1 85 ? -22.016 17.469 2.418 1 77.69 85 LEU B C 1
ATOM 2798 O O . LEU B 1 85 ? -22.609 18.547 2.291 1 77.69 85 LEU B O 1
ATOM 2802 N N . ASP B 1 86 ? -21.328 17.188 3.504 1 79.5 86 ASP B N 1
ATOM 2803 C CA . ASP B 1 86 ? -21.203 18.078 4.652 1 79.5 86 ASP B CA 1
ATOM 2804 C C . ASP B 1 86 ? -19.75 18.25 5.059 1 79.5 86 ASP B C 1
ATOM 2806 O O . ASP B 1 86 ? -18.844 18.047 4.246 1 79.5 86 ASP B O 1
ATOM 2810 N N . ASP B 1 87 ? -19.625 18.75 6.238 1 84.88 87 ASP B N 1
ATOM 2811 C CA . ASP B 1 87 ? -18.281 18.891 6.812 1 84.88 87 ASP B CA 1
ATOM 2812 C C . ASP B 1 87 ? -17.562 17.547 6.859 1 84.88 87 ASP B C 1
ATOM 2814 O O . ASP B 1 87 ? -18.203 16.5 7.055 1 84.88 87 ASP B O 1
ATOM 2818 N N . PHE B 1 88 ? -16.328 17.656 6.547 1 90.25 88 PHE B N 1
ATOM 2819 C CA . PHE B 1 88 ? -15.547 16.422 6.543 1 90.25 88 PHE B CA 1
ATOM 2820 C C . PHE B 1 88 ? -14.188 16.625 7.191 1 90.25 88 PHE B C 1
ATOM 2822 O O . PHE B 1 88 ? -13.812 17.766 7.516 1 90.25 88 PHE B O 1
ATOM 2829 N N . PHE B 1 89 ? -13.578 15.594 7.418 1 91.75 89 PHE B N 1
ATOM 2830 C CA . PHE B 1 89 ? -12.312 15.562 8.141 1 91.75 89 PHE B CA 1
ATOM 2831 C C . PHE B 1 89 ? -11.188 15.047 7.246 1 91.75 89 PHE B C 1
ATOM 2833 O O . PHE B 1 89 ? -11.375 14.078 6.512 1 91.75 89 PHE B O 1
ATOM 2840 N N . HIS B 1 90 ? -10.117 15.742 7.34 1 89.44 90 HIS B N 1
ATOM 2841 C CA . HIS B 1 90 ? -9.008 15.398 6.453 1 89.44 90 HIS B CA 1
ATOM 2842 C C . HIS B 1 90 ? -7.727 15.148 7.238 1 89.44 90 HIS B C 1
ATOM 2844 O O . HIS B 1 90 ? -7.359 15.945 8.109 1 89.44 90 HIS B O 1
ATOM 2850 N N . CYS B 1 91 ? -7.121 14.039 6.965 1 89.5 91 CYS B N 1
ATOM 2851 C CA . CYS B 1 91 ? -5.781 13.789 7.477 1 89.5 91 CYS B CA 1
ATOM 2852 C C . CYS B 1 91 ? -4.727 14.133 6.43 1 89.5 91 CYS B C 1
ATOM 2854 O O . CYS B 1 91 ? -4.637 13.469 5.391 1 89.5 91 CYS B O 1
ATOM 2856 N N . LEU B 1 92 ? -3.924 15.031 6.723 1 83.56 92 LEU B N 1
ATOM 2857 C CA . LEU B 1 92 ? -2.92 15.5 5.773 1 83.56 92 LEU B CA 1
ATOM 2858 C C . LEU B 1 92 ? -1.867 14.43 5.523 1 83.56 92 LEU B C 1
ATOM 2860 O O . LEU B 1 92 ? -1.401 14.258 4.395 1 83.56 92 LEU B O 1
ATOM 2864 N N . ILE B 1 93 ? -1.551 13.711 6.516 1 85.38 93 ILE B N 1
ATOM 2865 C CA . ILE B 1 93 ? -0.483 12.719 6.441 1 85.38 93 ILE B CA 1
ATOM 2866 C C . ILE B 1 93 ? -0.961 11.508 5.645 1 85.38 93 ILE B C 1
ATOM 2868 O O . ILE B 1 93 ? -0.278 11.055 4.723 1 85.38 93 ILE B O 1
ATOM 2872 N N . CYS B 1 94 ? -2.178 11.016 5.949 1 86.12 94 CYS B N 1
ATOM 2873 C CA . CYS B 1 94 ? -2.744 9.859 5.262 1 86.12 94 CYS B CA 1
ATOM 2874 C C . CYS B 1 94 ? -3.357 10.273 3.928 1 86.12 94 CYS B C 1
ATOM 2876 O O . CYS B 1 94 ? -3.615 9.422 3.07 1 86.12 94 CYS B O 1
ATOM 2878 N N . ASN B 1 95 ? -3.584 11.492 3.803 1 83.31 95 ASN B N 1
ATOM 2879 C CA . ASN B 1 95 ? -4.234 12.07 2.629 1 83.31 95 ASN B CA 1
ATOM 2880 C C . ASN B 1 95 ? -5.602 11.43 2.381 1 83.31 95 ASN B C 1
ATOM 2882 O O . ASN B 1 95 ? -5.883 10.969 1.272 1 83.31 95 ASN B O 1
ATOM 2886 N N . ILE B 1 96 ? -6.41 11.375 3.41 1 88.56 96 ILE B N 1
ATOM 2887 C CA . ILE B 1 96 ? -7.746 10.812 3.252 1 88.56 96 ILE B CA 1
ATOM 2888 C C . ILE B 1 96 ? -8.781 11.773 3.824 1 88.56 96 ILE B C 1
ATOM 2890 O O . ILE B 1 96 ? -8.492 12.539 4.75 1 88.56 96 ILE B O 1
ATOM 2894 N N . ASN B 1 97 ? -9.977 11.672 3.246 1 89.44 97 ASN B N 1
ATOM 2895 C CA . ASN B 1 97 ? -11.172 12.352 3.74 1 89.44 97 ASN B CA 1
ATOM 2896 C C . ASN B 1 97 ? -12.109 11.391 4.457 1 89.44 97 ASN B C 1
ATOM 2898 O O . ASN B 1 97 ? -12.266 10.242 4.035 1 89.44 97 ASN B O 1
ATOM 2902 N N . MET B 1 98 ? -12.664 11.961 5.492 1 91.88 98 MET B N 1
ATOM 2903 C CA . MET B 1 98 ? -13.641 11.164 6.234 1 91.88 98 MET B CA 1
ATOM 2904 C C . MET B 1 98 ? -14.898 11.969 6.523 1 91.88 98 MET B C 1
ATOM 2906 O O . MET B 1 98 ? -14.82 13.148 6.875 1 91.88 98 MET B O 1
ATOM 2910 N N . ASP B 1 99 ? -15.984 11.289 6.309 1 92.31 99 ASP B N 1
ATOM 2911 C CA . ASP B 1 99 ? -17.219 11.906 6.758 1 92.31 99 ASP B CA 1
ATOM 2912 C C . ASP B 1 99 ? -17.453 11.672 8.25 1 92.31 99 ASP B C 1
ATOM 2914 O O . ASP B 1 99 ? -16.672 10.945 8.891 1 92.31 99 ASP B O 1
ATOM 2918 N N . LEU B 1 100 ? -18.422 12.367 8.734 1 92.38 100 LEU B N 1
ATOM 2919 C CA . LEU B 1 100 ? -18.688 12.32 10.172 1 92.38 100 LEU B CA 1
ATOM 2920 C C . LEU B 1 100 ? -19.062 10.906 10.609 1 92.38 100 LEU B C 1
ATOM 2922 O O . LEU B 1 100 ? -18.656 10.461 11.688 1 92.38 100 LEU B O 1
ATOM 2926 N N . LYS B 1 101 ? -19.812 10.211 9.836 1 93.62 101 LYS B N 1
ATOM 2927 C CA . LYS B 1 101 ? -20.234 8.852 10.164 1 93.62 101 LYS B CA 1
ATOM 2928 C C . LYS B 1 101 ? -19.031 7.93 10.32 1 93.62 101 LYS B C 1
ATOM 2930 O O . LYS B 1 101 ? -18.938 7.184 11.297 1 93.62 101 LYS B O 1
ATOM 2935 N N . CYS B 1 102 ? -18.094 8.023 9.422 1 93.38 102 CYS B N 1
ATOM 2936 C CA . CYS B 1 102 ? -16.906 7.164 9.422 1 93.38 102 CYS B CA 1
ATOM 2937 C C . CYS B 1 102 ? -15.922 7.598 10.5 1 93.38 102 CYS B C 1
ATOM 2939 O O . CYS B 1 102 ? -15.164 6.773 11.023 1 93.38 102 CYS B O 1
ATOM 2941 N N . LEU B 1 103 ? -15.977 8.852 10.797 1 94.06 103 LEU B N 1
ATOM 2942 C CA . LEU B 1 103 ? -15.148 9.312 11.906 1 94.06 103 LEU B CA 1
ATOM 2943 C C . LEU B 1 103 ? -15.633 8.719 13.227 1 94.06 103 LEU B C 1
ATOM 2945 O O . LEU B 1 103 ? -14.82 8.289 14.055 1 94.06 103 LEU B O 1
ATOM 2949 N N . LYS B 1 104 ? -16.906 8.734 13.438 1 93.06 104 LYS B N 1
ATOM 2950 C CA . LYS B 1 104 ? -17.5 8.25 14.68 1 93.06 104 LYS B CA 1
ATOM 2951 C C . LYS B 1 104 ? -17.469 6.727 14.75 1 93.06 104 LYS B C 1
ATOM 2953 O O . LYS B 1 104 ? -17.312 6.148 15.828 1 93.06 104 LYS B O 1
ATOM 2958 N N . ASP B 1 105 ? -17.656 6.145 13.555 1 94.69 105 ASP B N 1
ATOM 2959 C CA . ASP B 1 105 ? -17.656 4.691 13.445 1 94.69 105 ASP B CA 1
ATOM 2960 C C . ASP B 1 105 ? -16.734 4.227 12.312 1 94.69 105 ASP B C 1
ATOM 2962 O O . ASP B 1 105 ? -17.203 3.725 11.289 1 94.69 105 ASP B O 1
ATOM 2966 N N . PRO B 1 106 ? -15.477 4.277 12.602 1 93.81 106 PRO B N 1
ATOM 2967 C CA . PRO B 1 106 ? -14.523 3.902 11.547 1 93.81 106 PRO B CA 1
ATOM 2968 C C . PRO B 1 106 ? -14.469 2.395 11.312 1 93.81 106 PRO B C 1
ATOM 2970 O O . PRO B 1 106 ? -14.914 1.617 12.164 1 93.81 106 PRO B O 1
ATOM 2973 N N . PRO B 1 107 ? -13.969 2.029 10.141 1 92.69 107 PRO B N 1
ATOM 2974 C CA . PRO B 1 107 ? -13.703 0.6 9.961 1 92.69 107 PRO B CA 1
ATOM 2975 C C . PRO B 1 107 ? -12.672 0.066 10.953 1 92.69 107 PRO B C 1
ATOM 2977 O O . PRO B 1 107 ? -11.828 0.825 11.438 1 92.69 107 PRO B O 1
ATOM 2980 N N . PRO B 1 108 ? -12.812 -1.227 11.195 1 94.06 108 PRO B N 1
ATOM 2981 C CA . PRO B 1 108 ? -11.844 -1.782 12.141 1 94.06 108 PRO B CA 1
ATOM 2982 C C . PRO B 1 108 ? -10.406 -1.698 11.633 1 94.06 108 PRO B C 1
ATOM 2984 O O . PRO B 1 108 ? -10.156 -1.907 10.445 1 94.06 108 PRO B O 1
ATOM 2987 N N . SER B 1 109 ? -9.5 -1.415 12.516 1 92.94 109 SER B N 1
ATOM 2988 C CA . SER B 1 109 ? -8.094 -1.302 12.156 1 92.94 109 SER B CA 1
ATOM 2989 C C . SER B 1 109 ? -7.5 -2.66 11.797 1 92.94 109 SER B C 1
ATOM 2991 O O . SER B 1 109 ? -6.492 -2.738 11.094 1 92.94 109 SER B O 1
ATOM 2993 N N . SER B 1 110 ? -8.125 -3.684 12.359 1 94.75 110 SER B N 1
ATOM 2994 C CA . SER B 1 110 ? -7.672 -5.043 12.078 1 94.75 110 SER B CA 1
ATOM 2995 C C . SER B 1 110 ? -8.852 -6.004 11.953 1 94.75 110 SER B C 1
ATOM 2997 O O . SER B 1 110 ? -9.891 -5.801 12.578 1 94.75 110 SER B O 1
ATOM 2999 N N . ILE B 1 111 ? -8.633 -6.934 11.133 1 96.06 111 ILE B N 1
ATOM 3000 C CA . ILE B 1 111 ? -9.641 -7.965 10.914 1 96.06 111 ILE B CA 1
ATOM 3001 C C . ILE B 1 111 ? -8.992 -9.344 11 1 96.06 111 ILE B C 1
ATOM 3003 O O . ILE B 1 111 ? -7.961 -9.594 10.367 1 96.06 111 ILE B O 1
ATOM 3007 N N . TYR B 1 112 ? -9.477 -10.195 11.938 1 96.75 112 TYR B N 1
ATOM 3008 C CA . TYR B 1 112 ? -9.07 -11.594 12.008 1 96.75 112 TYR B CA 1
ATOM 3009 C C . TYR B 1 112 ? -10.18 -12.508 11.508 1 96.75 112 TYR B C 1
ATOM 3011 O O . TYR B 1 112 ? -11.219 -12.648 12.156 1 96.75 112 TYR B O 1
ATOM 3019 N N . HIS B 1 113 ? -9.945 -13.055 10.336 1 95 113 HIS B N 1
ATOM 3020 C CA . HIS B 1 113 ? -10.898 -13.9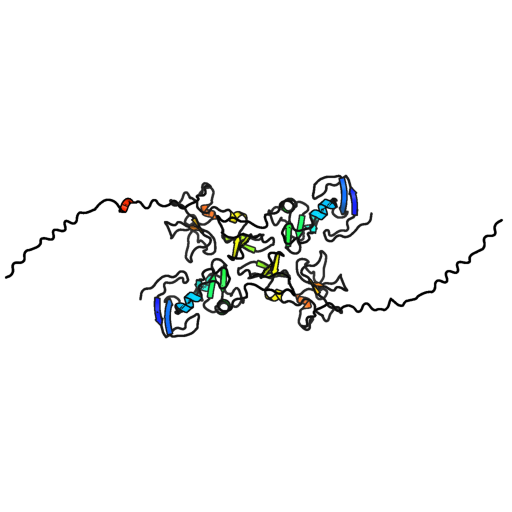53 9.688 1 95 113 HIS B CA 1
ATOM 3021 C C . HIS B 1 113 ? -10.203 -15.211 9.18 1 95 113 HIS B C 1
ATOM 3023 O O . HIS B 1 113 ? -10.031 -15.383 7.969 1 95 113 HIS B O 1
ATOM 3029 N N . PRO B 1 114 ? -9.93 -16.219 10.016 1 93.06 114 PRO B N 1
ATOM 3030 C CA . PRO B 1 114 ? -9.102 -17.375 9.695 1 93.06 114 PRO B CA 1
ATOM 3031 C C . PRO B 1 114 ? -9.727 -18.281 8.641 1 93.06 114 PRO B C 1
ATOM 3033 O O . PRO B 1 114 ? -9.031 -19.062 7.992 1 93.06 114 PRO B O 1
ATOM 3036 N N . LYS B 1 115 ? -11 -18.219 8.469 1 88.5 115 LYS B N 1
ATOM 3037 C CA . LYS B 1 115 ? -11.641 -19 7.418 1 88.5 115 LYS B CA 1
ATOM 3038 C C . LYS B 1 115 ? -11.055 -18.672 6.047 1 88.5 115 LYS B C 1
ATOM 3040 O O . LYS B 1 115 ? -10.93 -19.562 5.195 1 88.5 115 LYS B O 1
ATOM 3045 N N . ASN B 1 116 ? -10.648 -17.469 5.895 1 89.5 116 ASN B N 1
ATOM 3046 C CA . ASN B 1 116 ? -10.188 -17.031 4.578 1 89.5 116 ASN B CA 1
ATOM 3047 C C . ASN B 1 116 ? -8.688 -16.75 4.574 1 89.5 116 ASN B C 1
ATOM 3049 O O . ASN B 1 116 ? -8.023 -16.906 3.547 1 89.5 116 ASN B O 1
ATOM 3053 N N . HIS B 1 117 ? -8.266 -16.312 5.645 1 91.94 117 HIS B N 1
ATOM 3054 C CA . HIS B 1 117 ? -6.844 -16.016 5.754 1 91.94 117 HIS B CA 1
ATOM 3055 C C . HIS B 1 117 ? -6.344 -16.25 7.176 1 91.94 117 HIS B C 1
ATOM 3057 O O . HIS B 1 117 ? -6.914 -15.711 8.133 1 91.94 117 HIS B O 1
ATOM 3063 N N . MET B 1 118 ? -5.25 -16.859 7.289 1 92.38 118 MET B N 1
ATOM 3064 C CA . MET B 1 118 ? -4.801 -17.359 8.586 1 92.38 118 MET B CA 1
ATOM 3065 C C . MET B 1 118 ? -4.207 -16.219 9.422 1 92.38 118 MET B C 1
ATOM 3067 O O . MET B 1 118 ? -4.156 -16.312 10.648 1 92.38 118 MET B O 1
ATOM 3071 N N . HIS B 1 119 ? -3.768 -15.148 8.836 1 95.31 119 HIS B N 1
ATOM 3072 C CA . HIS B 1 119 ? -3.127 -14.062 9.57 1 95.31 119 HIS B CA 1
ATOM 3073 C C . HIS B 1 119 ? -4.086 -12.891 9.773 1 95.31 119 HIS B C 1
ATOM 3075 O O . HIS B 1 119 ? -5.074 -12.758 9.047 1 95.31 119 HIS B O 1
ATOM 3081 N N . MET B 1 120 ? -3.74 -12.078 10.719 1 95.81 120 MET B N 1
ATOM 3082 C CA . MET B 1 120 ? -4.457 -10.828 10.945 1 95.81 120 MET B CA 1
ATOM 3083 C C . MET B 1 120 ? -4.227 -9.852 9.789 1 95.81 120 MET B C 1
ATOM 3085 O O . MET B 1 120 ? -3.096 -9.68 9.336 1 95.81 120 MET B O 1
ATOM 3089 N N . LEU B 1 121 ? -5.352 -9.281 9.391 1 96.25 121 LEU B N 1
ATOM 3090 C CA . LEU B 1 121 ? -5.277 -8.258 8.352 1 96.25 121 LEU B CA 1
ATOM 3091 C C . LEU B 1 121 ? -5.32 -6.859 8.961 1 96.25 121 LEU B C 1
ATOM 3093 O O . LEU B 1 121 ? -6.129 -6.594 9.859 1 96.25 121 LEU B O 1
ATOM 3097 N N . THR B 1 122 ? -4.477 -6.035 8.5 1 95.38 122 THR B N 1
ATOM 3098 C CA . THR B 1 122 ? -4.387 -4.688 9.047 1 95.38 122 THR B CA 1
ATOM 3099 C C . THR B 1 122 ? -4.844 -3.654 8.023 1 95.38 122 THR B C 1
ATOM 3101 O O . THR B 1 122 ? -4.473 -3.732 6.848 1 95.38 122 THR B O 1
ATOM 3104 N N . LEU B 1 123 ? -5.613 -2.746 8.539 1 94.62 123 LEU B N 1
ATOM 3105 C CA . LEU B 1 123 ? -6.086 -1.66 7.688 1 94.62 123 LEU B CA 1
ATOM 3106 C C . LEU B 1 123 ? -4.957 -0.693 7.359 1 94.62 123 LEU B C 1
ATOM 3108 O O . LEU B 1 123 ? -4.195 -0.298 8.242 1 94.62 123 LEU B O 1
ATOM 3112 N N . LEU B 1 124 ? -4.793 -0.431 6.117 1 92.75 124 LEU B N 1
ATOM 3113 C CA . LEU B 1 124 ? -3.934 0.655 5.66 1 92.75 124 LEU B CA 1
ATOM 3114 C C . LEU B 1 124 ? -4.762 1.872 5.262 1 92.75 124 LEU B C 1
ATOM 3116 O O . LEU B 1 124 ? -5.195 1.985 4.113 1 92.75 124 LEU B O 1
ATOM 3120 N N . PRO B 1 125 ? -4.953 2.787 6.199 1 90.06 125 PRO B N 1
ATOM 3121 C CA . PRO B 1 125 ? -5.875 3.9 5.965 1 90.06 125 PRO B CA 1
ATOM 3122 C C . PRO B 1 125 ? -5.254 5.02 5.133 1 90.06 125 PRO B C 1
ATOM 3124 O O . PRO B 1 125 ? -5.109 6.145 5.617 1 90.06 125 PRO B O 1
ATOM 3127 N N . ARG B 1 126 ? -4.98 4.789 3.902 1 89.12 126 ARG B N 1
ATOM 3128 C CA . ARG B 1 126 ? -4.41 5.777 2.994 1 89.12 126 ARG B CA 1
ATOM 3129 C C . ARG B 1 126 ? -4.797 5.48 1.55 1 89.12 126 ARG B C 1
ATOM 3131 O O . ARG B 1 126 ? -5.27 4.387 1.238 1 89.12 126 ARG B O 1
ATOM 3138 N N . VAL B 1 127 ? -4.512 6.465 0.831 1 86.25 127 VAL B N 1
ATOM 3139 C CA . VAL B 1 127 ? -4.832 6.312 -0.585 1 86.25 127 VAL B CA 1
ATOM 3140 C C . VAL B 1 127 ? -3.699 5.578 -1.297 1 86.25 127 VAL B C 1
ATOM 3142 O O . VAL B 1 127 ? -2.584 6.094 -1.4 1 86.25 127 VAL B O 1
ATOM 3145 N N . VAL B 1 128 ? -4.016 4.375 -1.724 1 91.5 128 VAL B N 1
ATOM 3146 C CA . VAL B 1 128 ? -3.092 3.582 -2.529 1 91.5 128 VAL B CA 1
ATOM 3147 C C . VAL B 1 128 ? -3.857 2.875 -3.646 1 91.5 128 VAL B C 1
ATOM 3149 O O . VAL B 1 128 ? -5.035 2.543 -3.488 1 91.5 128 VAL B O 1
ATOM 3152 N N . THR B 1 129 ? -3.225 2.807 -4.766 1 91.94 129 THR B N 1
ATOM 3153 C CA . THR B 1 129 ? -3.764 1.96 -5.824 1 91.94 129 THR B CA 1
ATOM 3154 C C . THR B 1 129 ? -3.146 0.565 -5.77 1 91.94 129 THR B C 1
ATOM 3156 O O . THR B 1 129 ? -1.923 0.422 -5.754 1 91.94 129 THR B O 1
ATOM 3159 N N . PHE B 1 130 ? -4.039 -0.435 -5.699 1 92.19 130 PHE B N 1
ATOM 3160 C CA . PHE B 1 130 ? -3.57 -1.807 -5.547 1 92.19 130 PHE B CA 1
ATOM 3161 C C . PHE B 1 130 ? -4.488 -2.777 -6.281 1 92.19 130 PHE B C 1
ATOM 3163 O O . PHE B 1 130 ? -5.59 -2.41 -6.688 1 92.19 130 PHE B O 1
ATOM 3170 N N . THR B 1 131 ? -3.965 -3.932 -6.445 1 89.75 131 THR B N 1
ATOM 3171 C CA . THR B 1 131 ? -4.797 -5.016 -6.953 1 89.75 131 THR B CA 1
ATOM 3172 C C . THR B 1 131 ? -5.195 -5.969 -5.828 1 89.75 131 THR B C 1
ATOM 3174 O O . THR B 1 131 ? -4.336 -6.488 -5.117 1 89.75 131 THR B O 1
ATOM 3177 N N . CYS B 1 132 ? -6.422 -6.121 -5.703 1 93.5 132 CYS B N 1
ATOM 3178 C CA . CYS B 1 132 ? -6.91 -7.02 -4.664 1 93.5 132 CYS B CA 1
ATOM 3179 C C . CYS B 1 132 ? -6.547 -8.469 -4.98 1 93.5 132 CYS B C 1
ATOM 3181 O O . CYS B 1 132 ? -6.863 -8.969 -6.062 1 93.5 132 CYS B O 1
ATOM 3183 N N . ASN B 1 133 ? -6.008 -9.188 -4.062 1 92.44 133 ASN B N 1
ATOM 3184 C CA . ASN B 1 133 ? -5.566 -10.562 -4.297 1 92.44 133 ASN B CA 1
ATOM 3185 C C . ASN B 1 133 ? -6.742 -11.531 -4.328 1 92.44 133 ASN B C 1
ATOM 3187 O O . ASN B 1 133 ? -6.605 -12.664 -4.797 1 92.44 133 ASN B O 1
ATOM 3191 N N . ALA B 1 134 ? -7.84 -11.078 -3.879 1 91.62 134 ALA B N 1
ATOM 3192 C CA . ALA B 1 134 ? -9.008 -11.953 -3.869 1 91.62 134 ALA B CA 1
ATOM 3193 C C . ALA B 1 134 ? -9.773 -11.859 -5.188 1 91.62 134 ALA B C 1
ATOM 3195 O O . ALA B 1 134 ? -10.047 -12.883 -5.824 1 91.62 134 ALA B O 1
ATOM 3196 N N . CYS B 1 135 ? -10.008 -10.633 -5.656 1 88.94 135 CYS B N 1
ATOM 3197 C CA . CYS B 1 135 ? -10.906 -10.492 -6.789 1 88.94 135 CYS B CA 1
ATOM 3198 C C . CYS B 1 135 ? -10.164 -10.008 -8.023 1 88.94 135 CYS B C 1
ATOM 3200 O O . CYS B 1 135 ? -10.688 -10.07 -9.141 1 88.94 135 CYS B O 1
ATOM 3202 N N . GLY B 1 136 ? -9.039 -9.438 -7.816 1 88.75 136 GLY B N 1
ATOM 3203 C CA . GLY B 1 136 ? -8.234 -9 -8.945 1 88.75 136 GLY B CA 1
ATOM 3204 C C . GLY B 1 136 ? -8.602 -7.613 -9.445 1 88.75 136 GLY B C 1
ATOM 3205 O O . GLY B 1 136 ? -8.016 -7.121 -10.406 1 88.75 136 GLY B O 1
ATOM 3206 N N . VAL B 1 137 ? -9.461 -7.035 -8.789 1 89.75 137 VAL B N 1
ATOM 3207 C CA . VAL B 1 137 ? -9.906 -5.711 -9.211 1 89.75 137 VAL B CA 1
ATOM 3208 C C . 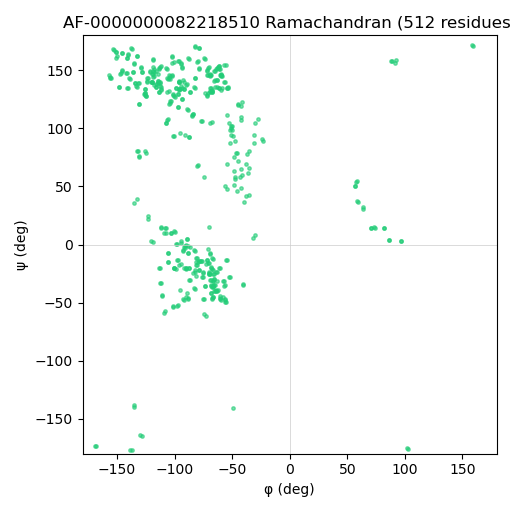VAL B 1 137 ? -9.031 -4.641 -8.555 1 89.75 137 VAL B C 1
ATOM 3210 O O . VAL B 1 137 ? -8.695 -4.742 -7.371 1 89.75 137 VAL B O 1
ATOM 3213 N N . GLU B 1 138 ? -8.711 -3.703 -9.352 1 90 138 GLU B N 1
ATOM 3214 C CA . GLU B 1 138 ? -7.902 -2.602 -8.836 1 90 138 GLU B CA 1
ATOM 3215 C C . GLU B 1 138 ? -8.695 -1.74 -7.859 1 90 138 GLU B C 1
ATOM 3217 O O . GLU B 1 138 ? -9.844 -1.384 -8.133 1 90 138 GLU B O 1
ATOM 3222 N N . GLY B 1 139 ? -8.039 -1.494 -6.758 1 87.94 139 GLY B N 1
ATOM 3223 C CA . GLY B 1 139 ? -8.609 -0.591 -5.77 1 87.94 139 GLY B CA 1
ATOM 3224 C C . GLY B 1 139 ? -7.828 0.699 -5.617 1 87.94 139 GLY B C 1
ATOM 3225 O O . GLY B 1 139 ? -6.625 0.736 -5.883 1 87.94 139 GLY B O 1
ATOM 3226 N N . LYS B 1 140 ? -8.492 1.746 -5.219 1 81.5 140 LYS B N 1
ATOM 3227 C CA . LYS B 1 140 ? -7.855 3.049 -5.059 1 81.5 140 LYS B CA 1
ATOM 3228 C C . LYS B 1 140 ? -8.031 3.578 -3.641 1 81.5 140 LYS B C 1
ATOM 3230 O O . LYS B 1 140 ? -8 4.789 -3.414 1 81.5 140 LYS B O 1
ATOM 3235 N N . ARG B 1 141 ? -8.219 2.646 -2.754 1 77.25 141 ARG B N 1
ATOM 3236 C CA . ARG B 1 141 ? -8.516 3.154 -1.418 1 77.25 141 ARG B CA 1
ATOM 3237 C C . ARG B 1 141 ? -7.711 2.408 -0.358 1 77.25 141 ARG B C 1
ATOM 3239 O O . ARG B 1 141 ? -6.504 2.197 -0.518 1 77.25 141 ARG B O 1
ATOM 3246 N N . ASN B 1 142 ? -8.484 2.098 0.796 1 88.56 142 ASN B N 1
ATOM 3247 C CA . ASN B 1 142 ? -7.891 1.587 2.027 1 88.56 142 ASN B CA 1
ATOM 3248 C C . ASN B 1 142 ? -7.945 0.063 2.084 1 88.56 142 ASN B C 1
ATOM 3250 O O . ASN B 1 142 ? -8.961 -0.513 2.467 1 88.56 142 ASN B O 1
ATOM 3254 N N . PRO B 1 143 ? -6.828 -0.514 1.665 1 94.62 143 PRO B N 1
ATOM 3255 C CA . PRO B 1 143 ? -6.816 -1.978 1.709 1 94.62 143 PRO B CA 1
ATOM 3256 C C . PRO B 1 143 ? -6.52 -2.523 3.104 1 94.62 143 PRO B C 1
ATOM 3258 O O . PRO B 1 143 ? -6.047 -1.786 3.971 1 94.62 143 PRO B O 1
ATOM 3261 N N . TYR B 1 144 ? -6.945 -3.727 3.289 1 95.75 144 TYR B N 1
ATOM 3262 C CA . TYR B 1 144 ? -6.414 -4.535 4.379 1 95.75 144 TYR B CA 1
ATOM 3263 C C . TYR B 1 144 ? -5.223 -5.367 3.91 1 95.75 144 TYR B C 1
ATOM 3265 O O . TYR B 1 144 ? -5.281 -6 2.855 1 95.75 144 TYR B O 1
ATOM 3273 N N . VAL B 1 145 ? -4.172 -5.344 4.742 1 95.69 145 VAL B N 1
ATOM 3274 C CA . VAL B 1 145 ? -2.914 -5.914 4.273 1 95.69 145 VAL B CA 1
ATOM 3275 C C . VAL B 1 145 ? -2.445 -6.996 5.246 1 95.69 145 VAL B C 1
ATOM 3277 O O . VAL B 1 145 ? -2.6 -6.859 6.461 1 95.69 145 VAL B O 1
ATOM 3280 N N . CYS B 1 146 ? -1.916 -8.062 4.695 1 94.69 146 CYS B N 1
ATOM 3281 C CA . CYS B 1 146 ? -1.115 -9.023 5.441 1 94.69 146 CYS B CA 1
ATOM 3282 C C . CYS B 1 146 ? 0.36 -8.906 5.078 1 94.69 146 CYS B C 1
ATOM 3284 O O . CYS B 1 146 ? 0.785 -9.375 4.023 1 94.69 146 CYS B O 1
ATOM 3286 N N . LEU B 1 147 ? 1.114 -8.344 5.918 1 89.25 147 LEU B N 1
ATOM 3287 C CA . LEU B 1 147 ? 2.523 -8.109 5.621 1 89.25 147 LEU B CA 1
ATOM 3288 C C . LEU B 1 147 ? 3.291 -9.43 5.574 1 89.25 147 LEU B C 1
ATOM 3290 O O . LEU B 1 147 ? 4.258 -9.562 4.82 1 89.25 147 LEU B O 1
ATOM 3294 N N . GLU B 1 148 ? 2.826 -10.398 6.363 1 90.69 148 GLU B N 1
ATOM 3295 C CA . GLU B 1 148 ? 3.502 -11.688 6.402 1 90.69 148 GLU B CA 1
ATOM 3296 C C . GLU B 1 148 ? 3.373 -12.422 5.07 1 90.69 148 GLU B C 1
ATOM 3298 O O . GLU B 1 148 ? 4.332 -13.031 4.598 1 90.69 148 GLU B O 1
ATOM 3303 N N . CYS B 1 149 ? 2.24 -12.266 4.434 1 91.62 149 CYS B N 1
ATOM 3304 C CA . CYS B 1 149 ? 1.983 -12.977 3.186 1 91.62 149 CYS B CA 1
ATOM 3305 C C . CYS B 1 149 ? 2.082 -12.039 1.989 1 91.62 149 CYS B C 1
ATOM 3307 O O . CYS B 1 149 ? 2.006 -12.477 0.841 1 91.62 149 CYS B O 1
ATOM 3309 N N . ASN B 1 150 ? 2.215 -10.812 2.275 1 91.06 150 ASN B N 1
ATOM 3310 C CA . ASN B 1 150 ? 2.25 -9.797 1.227 1 91.06 150 ASN B CA 1
ATOM 3311 C C . ASN B 1 150 ? 0.984 -9.828 0.374 1 91.06 150 ASN B C 1
ATOM 3313 O O . ASN B 1 150 ? 1.059 -9.922 -0.852 1 91.06 150 ASN B O 1
ATOM 3317 N N . LEU B 1 151 ? -0.113 -9.734 1.026 1 93.25 151 LEU B N 1
ATOM 3318 C CA . LEU B 1 151 ? -1.414 -9.727 0.367 1 93.25 151 LEU B CA 1
ATOM 3319 C C . LEU B 1 151 ? -2.184 -8.453 0.701 1 93.25 151 LEU B C 1
ATOM 3321 O O . LEU B 1 151 ? -2.008 -7.883 1.779 1 93.25 151 LEU B O 1
ATOM 3325 N N . MET B 1 152 ? -2.984 -8.008 -0.201 1 94.12 152 MET B N 1
ATOM 3326 C CA . MET B 1 152 ? -3.875 -6.863 -0.023 1 94.12 152 MET B CA 1
ATOM 3327 C C . MET B 1 152 ? -5.293 -7.199 -0.475 1 94.12 152 MET B C 1
ATOM 3329 O O . MET B 1 152 ? -5.484 -7.828 -1.517 1 94.12 152 MET B O 1
ATOM 3333 N N . PHE B 1 153 ? -6.285 -6.727 0.325 1 95.06 153 PHE B N 1
ATOM 3334 C CA . PHE B 1 153 ? -7.672 -7.082 0.05 1 95.06 153 PHE B CA 1
ATOM 3335 C C . PHE B 1 153 ? -8.578 -5.867 0.171 1 95.06 153 PHE B C 1
ATOM 3337 O O . PHE B 1 153 ? -8.344 -4.992 1.008 1 95.06 153 PHE B O 1
ATOM 3344 N N . HIS B 1 154 ? -9.594 -5.922 -0.635 1 93.38 154 HIS B N 1
ATOM 3345 C CA . HIS B 1 154 ? -10.758 -5.125 -0.282 1 93.38 154 HIS B CA 1
ATOM 3346 C C . HIS B 1 154 ? -11.398 -5.621 1.009 1 93.38 154 HIS B C 1
ATOM 3348 O O . HIS B 1 154 ? -11.398 -6.824 1.284 1 93.38 154 HIS B O 1
ATOM 3354 N N . LYS B 1 155 ? -11.945 -4.68 1.654 1 92.75 155 LYS B N 1
ATOM 3355 C CA . LYS B 1 155 ? -12.609 -5.059 2.896 1 92.75 155 LYS B CA 1
ATOM 3356 C C . LYS B 1 155 ? -13.664 -6.141 2.648 1 92.75 155 LYS B C 1
ATOM 3358 O O . LYS B 1 155 ? -13.672 -7.168 3.33 1 92.75 155 LYS B O 1
ATOM 3363 N N . ASP B 1 156 ? -14.469 -5.945 1.665 1 90.88 156 ASP B N 1
ATOM 3364 C CA . ASP B 1 156 ? -15.57 -6.863 1.396 1 90.88 156 ASP B CA 1
ATOM 3365 C C . ASP B 1 156 ? -15.055 -8.203 0.884 1 90.88 156 ASP B C 1
ATOM 3367 O O . ASP B 1 156 ? -15.695 -9.242 1.083 1 90.88 156 ASP B O 1
ATOM 3371 N N . CYS B 1 157 ? -13.922 -8.234 0.315 1 93.12 157 CYS B N 1
ATOM 3372 C CA . CYS B 1 157 ? -13.391 -9.453 -0.275 1 93.12 157 CYS B CA 1
ATOM 3373 C C . CYS B 1 157 ? -12.812 -10.367 0.797 1 93.12 157 CYS B C 1
ATOM 3375 O O . CYS B 1 157 ? -12.562 -11.547 0.544 1 93.12 157 CYS B O 1
ATOM 3377 N N . ILE B 1 158 ? -12.625 -9.844 1.938 1 94.44 158 ILE B N 1
ATOM 3378 C CA . ILE B 1 158 ? -12.109 -10.633 3.057 1 94.44 158 ILE B CA 1
ATOM 3379 C C . ILE B 1 158 ? -13.141 -11.688 3.455 1 94.44 158 ILE B C 1
ATOM 3381 O O . ILE B 1 158 ? -12.773 -12.766 3.932 1 94.44 158 ILE B O 1
ATOM 3385 N N . TYR B 1 159 ? -14.414 -11.406 3.16 1 94.06 159 TYR B N 1
ATOM 3386 C CA . TYR B 1 159 ? -15.484 -12.25 3.676 1 94.06 159 TYR B CA 1
ATOM 3387 C C . TYR B 1 159 ? -16.094 -13.094 2.566 1 94.06 159 TYR B C 1
ATOM 3389 O O . TYR B 1 159 ? -17.188 -13.641 2.725 1 94.06 159 TYR B O 1
ATOM 3397 N N . LEU B 1 160 ? -15.5 -13.188 1.484 1 93.44 160 LEU B N 1
ATOM 3398 C CA . LEU B 1 160 ? -16 -14 0.383 1 93.44 160 LEU B CA 1
ATOM 3399 C C . LEU B 1 160 ? -16.094 -15.469 0.788 1 93.44 160 LEU B C 1
ATOM 3401 O O . LEU B 1 160 ? -15.289 -15.953 1.587 1 93.44 160 LEU B O 1
ATOM 3405 N N . PRO B 1 161 ? -17 -16.109 0.185 1 93.5 161 PRO B N 1
ATOM 3406 C CA . PRO B 1 161 ? -17.141 -17.531 0.53 1 93.5 161 PRO B CA 1
ATOM 3407 C C . PRO B 1 161 ? -15.977 -18.375 0.013 1 93.5 161 PRO B C 1
ATOM 3409 O O . PRO B 1 161 ? -15.391 -18.047 -1.023 1 93.5 161 PRO B O 1
ATOM 3412 N N . ARG B 1 162 ? -15.75 -19.453 0.73 1 92 162 ARG B N 1
ATOM 3413 C CA . ARG B 1 162 ? -14.625 -20.312 0.387 1 92 162 ARG B CA 1
ATOM 3414 C C . ARG B 1 162 ? -15.062 -21.438 -0.557 1 92 162 ARG B C 1
ATOM 3416 O O . ARG B 1 162 ? -14.367 -21.734 -1.532 1 92 162 ARG B O 1
ATOM 3423 N N . VAL B 1 163 ? -16.156 -22.047 -0.179 1 94.75 163 VAL B N 1
ATOM 3424 C CA . VAL B 1 163 ? -16.688 -23.156 -0.966 1 94.75 163 VAL B CA 1
ATOM 3425 C C . VAL B 1 163 ? -18.141 -22.891 -1.35 1 94.75 163 VAL B C 1
ATOM 3427 O O . VAL B 1 163 ? -18.969 -22.594 -0.486 1 94.75 163 VAL B O 1
ATOM 3430 N N . ILE B 1 164 ? -18.375 -23.016 -2.646 1 96 164 ILE B N 1
ATOM 3431 C CA . ILE B 1 164 ? -19.75 -22.734 -3.082 1 96 164 ILE B CA 1
ATOM 3432 C C . ILE B 1 164 ? -20.156 -23.734 -4.164 1 96 164 ILE B C 1
ATOM 3434 O O . ILE B 1 164 ? -19.312 -24.5 -4.656 1 96 164 ILE B O 1
ATOM 3438 N N . SER B 1 165 ? -21.453 -23.797 -4.371 1 96.19 165 SER B N 1
ATOM 3439 C CA . SER B 1 165 ? -22.016 -24.531 -5.492 1 96.19 165 SER B CA 1
ATOM 3440 C C . SER B 1 165 ? -22.656 -23.594 -6.504 1 96.19 165 SER B C 1
ATOM 3442 O O . SER B 1 165 ? -23.328 -22.625 -6.121 1 96.19 165 SER B O 1
ATOM 3444 N N . ILE B 1 166 ? -22.344 -23.859 -7.73 1 96.56 166 ILE B N 1
ATOM 3445 C CA . ILE B 1 166 ? -22.938 -23.031 -8.773 1 96.56 166 ILE B CA 1
ATOM 3446 C C . ILE B 1 166 ? -23.781 -23.891 -9.703 1 96.56 166 ILE B C 1
ATOM 3448 O O . ILE B 1 166 ? -23.594 -25.109 -9.773 1 96.56 166 ILE B O 1
ATOM 3452 N N . ASN B 1 167 ? -24.703 -23.281 -10.43 1 95.69 167 ASN B N 1
ATOM 3453 C CA . ASN B 1 167 ? -25.672 -24.047 -11.195 1 95.69 167 ASN B CA 1
ATOM 3454 C C . ASN B 1 167 ? -25.094 -24.531 -12.516 1 95.69 167 ASN B C 1
ATOM 3456 O O . ASN B 1 167 ? -25.656 -25.422 -13.156 1 95.69 167 ASN B O 1
ATOM 3460 N N . CYS B 1 168 ? -24 -24.031 -12.984 1 94.31 168 CYS B N 1
ATOM 3461 C CA . CYS B 1 168 ? -23.438 -24.422 -14.273 1 94.31 168 CYS B CA 1
ATOM 3462 C C . CYS B 1 168 ? -22.312 -25.438 -14.102 1 94.31 168 CYS B C 1
ATOM 3464 O O . CYS B 1 168 ? -21.547 -25.672 -15.031 1 94.31 168 CYS B O 1
ATOM 3466 N N . HIS B 1 169 ? -22.172 -25.938 -12.945 1 94.56 169 HIS B N 1
ATOM 3467 C CA . HIS B 1 169 ? -21.172 -26.953 -12.656 1 94.56 169 HIS B CA 1
ATOM 3468 C C . HIS B 1 169 ? -21.672 -27.922 -11.586 1 94.56 169 HIS B C 1
ATOM 3470 O O . HIS B 1 169 ? -22.297 -27.5 -10.617 1 94.56 169 HIS B O 1
ATOM 3476 N N . ASP B 1 170 ? -21.281 -29.125 -11.648 1 93.5 170 ASP B N 1
ATOM 3477 C CA . ASP B 1 170 ? -21.875 -30.172 -10.82 1 93.5 170 ASP B CA 1
ATOM 3478 C C . ASP B 1 170 ? -21.172 -30.266 -9.469 1 93.5 170 ASP B C 1
ATOM 3480 O O . ASP B 1 170 ? -21.781 -30.625 -8.461 1 93.5 170 ASP B O 1
ATOM 3484 N N . HIS B 1 171 ? -19.922 -29.953 -9.406 1 94.88 171 HIS B N 1
ATOM 3485 C CA . HIS B 1 171 ? -19.141 -30.094 -8.18 1 94.88 171 HIS B CA 1
ATOM 3486 C C . HIS B 1 171 ? -19.062 -28.781 -7.426 1 94.88 171 HIS B C 1
ATOM 3488 O O . HIS B 1 171 ? -19.234 -27.703 -8.016 1 94.88 171 HIS B O 1
ATOM 3494 N N . ARG B 1 172 ? -18.797 -28.938 -6.176 1 95.06 172 ARG B N 1
ATOM 3495 C CA . ARG B 1 172 ? -18.469 -27.75 -5.41 1 95.06 172 ARG B CA 1
ATOM 3496 C C . ARG B 1 172 ? -17.125 -27.172 -5.832 1 95.06 172 ARG B C 1
ATOM 3498 O O . ARG B 1 172 ? -16.219 -27.922 -6.191 1 95.06 172 ARG B O 1
ATOM 3505 N N . ILE B 1 173 ? -17.109 -25.859 -5.75 1 95.25 173 ILE B N 1
ATOM 3506 C CA . ILE B 1 173 ? -15.875 -25.188 -6.145 1 95.25 173 ILE B CA 1
ATOM 3507 C C . ILE B 1 173 ? -15.305 -24.422 -4.957 1 95.25 173 ILE B C 1
ATOM 3509 O O . ILE B 1 173 ? -16.047 -23.984 -4.078 1 95.25 173 ILE B O 1
ATOM 3513 N N . SER B 1 174 ? -14.016 -24.359 -4.91 1 93.88 174 SER B N 1
ATOM 3514 C CA . SER B 1 174 ? -13.328 -23.703 -3.801 1 93.88 174 SER B CA 1
ATOM 3515 C C . SER B 1 174 ? -12.5 -22.516 -4.285 1 93.88 174 SER B C 1
ATOM 3517 O O . SER B 1 174 ? -11.93 -22.547 -5.375 1 93.88 174 SER B O 1
ATOM 3519 N N . ARG B 1 175 ? -12.422 -21.594 -3.406 1 92.62 175 ARG B N 1
ATOM 3520 C CA . ARG B 1 175 ? -11.68 -20.391 -3.727 1 92.62 175 ARG B CA 1
ATOM 3521 C C . ARG B 1 175 ? -10.188 -20.594 -3.504 1 92.62 175 ARG B C 1
ATOM 3523 O O . ARG B 1 175 ? -9.773 -21.219 -2.521 1 92.62 175 ARG B O 1
ATOM 3530 N N . ILE B 1 176 ? -9.375 -19.969 -4.402 1 87.25 176 ILE B N 1
ATOM 3531 C CA . ILE B 1 176 ? -7.922 -19.953 -4.273 1 87.25 176 ILE B CA 1
ATOM 3532 C C . ILE B 1 176 ? -7.391 -18.547 -4.543 1 87.25 176 ILE B C 1
ATOM 3534 O O . ILE B 1 176 ? -8.062 -17.734 -5.184 1 87.25 176 ILE B O 1
ATOM 3538 N N . PHE B 1 177 ? -6.234 -18.219 -4.023 1 80.44 177 PHE B N 1
ATOM 3539 C CA . PHE B 1 177 ? -5.711 -16.859 -4.145 1 80.44 177 PHE B CA 1
ATOM 3540 C C . PHE B 1 177 ? -4.918 -16.688 -5.434 1 80.44 177 PHE B C 1
ATOM 3542 O O . PHE B 1 177 ? -4.688 -15.57 -5.891 1 80.44 177 PHE B O 1
ATOM 3549 N N . HIS B 1 178 ? -4.504 -17.797 -5.953 1 80.69 178 HIS B N 1
ATOM 3550 C CA . HIS B 1 178 ? -3.791 -17.719 -7.223 1 80.69 178 HIS B CA 1
ATOM 3551 C C . HIS B 1 178 ? -3.887 -19.031 -7.984 1 80.69 178 HIS B C 1
ATOM 3553 O O . HIS B 1 178 ? -3.992 -20.109 -7.375 1 80.69 178 HIS B O 1
ATOM 3559 N N . LEU B 1 179 ? -3.979 -18.797 -9.242 1 81.75 179 LEU B N 1
ATOM 3560 C CA . LEU B 1 179 ? -3.984 -19.953 -10.117 1 81.75 179 LEU B CA 1
ATOM 3561 C C . LEU B 1 179 ? -2.572 -20.281 -10.594 1 81.75 179 LEU B C 1
ATOM 3563 O O . LEU B 1 179 ? -1.714 -19.406 -10.664 1 81.75 179 LEU B O 1
ATOM 3567 N N . GLY B 1 180 ? -2.361 -21.531 -10.656 1 72.5 180 GLY B N 1
ATOM 3568 C CA . GLY B 1 180 ? -1.098 -21.875 -11.281 1 72.5 180 GLY B CA 1
ATOM 3569 C C . GLY B 1 180 ? -0.95 -21.312 -12.688 1 72.5 180 GLY B C 1
ATOM 3570 O O . GLY B 1 180 ? -1.936 -20.906 -13.305 1 72.5 180 GLY B O 1
ATOM 3571 N N . PHE B 1 181 ? 0.257 -21.141 -13.039 1 68.44 181 PHE B N 1
ATOM 3572 C CA . PHE B 1 181 ? 0.516 -20.609 -14.375 1 68.44 181 PHE B CA 1
ATOM 3573 C C . PHE B 1 181 ? -0.188 -21.453 -15.438 1 68.44 181 PHE B C 1
ATOM 3575 O O . PHE B 1 181 ? -0.244 -22.672 -15.336 1 68.44 181 PHE B O 1
ATOM 3582 N N . GLY B 1 182 ? -0.81 -20.766 -16.375 1 71.44 182 GLY B N 1
ATOM 3583 C CA . GLY B 1 182 ? -1.51 -21.438 -17.469 1 71.44 182 GLY B CA 1
ATOM 3584 C C . GLY B 1 182 ? -2.559 -20.562 -18.125 1 71.44 182 GLY B C 1
ATOM 3585 O O . GLY B 1 182 ? -2.717 -19.391 -17.766 1 71.44 182 GLY B O 1
ATOM 3586 N N . ASP B 1 183 ? -3.012 -21.125 -19.172 1 79 183 ASP B N 1
ATOM 3587 C CA . ASP B 1 183 ? -4.105 -20.453 -19.859 1 79 183 ASP B CA 1
ATOM 3588 C C . ASP B 1 183 ? -5.457 -20.875 -19.281 1 79 183 ASP B C 1
ATOM 3590 O O . ASP B 1 183 ? -6.043 -21.875 -19.719 1 79 183 ASP B O 1
ATOM 3594 N N . TRP B 1 184 ? -5.859 -20.141 -18.391 1 88.06 184 TRP B N 1
ATOM 3595 C CA . TRP B 1 184 ? -7.125 -20.453 -17.734 1 88.06 184 TRP B CA 1
ATOM 3596 C C . TRP B 1 184 ? -8.273 -19.672 -18.359 1 88.06 184 TRP B C 1
ATOM 3598 O O . TRP B 1 184 ? -8.125 -18.484 -18.688 1 88.06 184 TRP B O 1
ATOM 3608 N N . LYS B 1 185 ? -9.273 -20.391 -18.578 1 92.75 185 LYS B N 1
ATOM 3609 C CA . LYS B 1 185 ? -10.508 -19.766 -19.062 1 92.75 185 LYS B CA 1
ATOM 3610 C C . LYS B 1 185 ? -11.656 -20 -18.078 1 92.75 185 LYS B C 1
ATOM 3612 O O . LYS B 1 185 ? -11.797 -21.094 -17.547 1 92.75 185 LYS B O 1
ATOM 3617 N N . CYS B 1 186 ? -12.375 -18.984 -17.938 1 95.38 186 CYS B N 1
ATOM 3618 C CA . CYS B 1 186 ? -13.516 -19.094 -17.016 1 95.38 186 CYS B CA 1
ATOM 3619 C C . CYS B 1 186 ? -14.57 -20.047 -17.562 1 95.38 186 CYS B C 1
ATOM 3621 O O . CYS B 1 186 ? -14.977 -19.938 -18.719 1 95.38 186 CYS B O 1
ATOM 3623 N N . GLY B 1 187 ? -15.062 -20.938 -16.781 1 95.44 187 GLY B N 1
ATOM 3624 C CA . GLY B 1 187 ? -16.062 -21.906 -17.172 1 95.44 187 GLY B CA 1
ATOM 3625 C C . GLY B 1 187 ? -17.438 -21.297 -17.438 1 95.44 187 GLY B C 1
ATOM 3626 O O . GLY B 1 187 ? -18.328 -21.969 -17.938 1 95.44 187 GLY B O 1
ATOM 3627 N N . ILE B 1 188 ? -17.547 -20.031 -17.109 1 95.56 188 ILE B N 1
ATOM 3628 C CA . ILE B 1 188 ? -18.844 -19.375 -17.25 1 95.56 188 ILE B CA 1
ATOM 3629 C C . ILE B 1 188 ? -18.797 -18.391 -18.422 1 95.56 188 ILE B C 1
ATOM 3631 O O . ILE B 1 188 ? -19.516 -18.547 -19.406 1 95.56 188 ILE B O 1
ATOM 3635 N N . CYS B 1 189 ? -17.938 -17.469 -18.422 1 95.19 189 CYS B N 1
ATOM 3636 C CA . CYS B 1 189 ? -17.922 -16.438 -19.453 1 95.19 189 CYS B CA 1
ATOM 3637 C C . CYS B 1 189 ? -16.938 -16.797 -20.562 1 95.19 189 CYS B C 1
ATOM 3639 O O . CYS B 1 189 ? -16.906 -16.156 -21.609 1 95.19 189 CYS B O 1
ATOM 3641 N N . ARG B 1 190 ? -16.047 -17.688 -20.328 1 94.44 190 ARG B N 1
ATOM 3642 C CA . ARG B 1 190 ? -15.094 -18.234 -21.281 1 94.44 190 ARG B CA 1
ATOM 3643 C C . ARG B 1 190 ? -13.992 -17.219 -21.594 1 94.44 190 ARG B C 1
ATOM 3645 O O . ARG B 1 190 ? -13.25 -17.391 -22.562 1 94.44 190 ARG B O 1
ATOM 3652 N N . GLN B 1 191 ? -13.898 -16.219 -20.812 1 93.12 191 GLN B N 1
ATOM 3653 C CA . GLN B 1 191 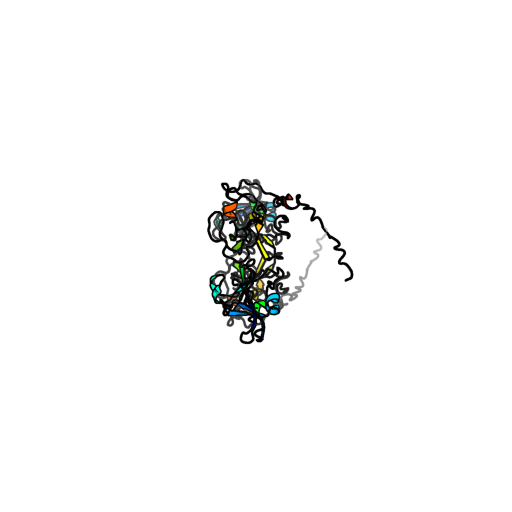? -12.797 -15.273 -20.938 1 93.12 191 GLN B CA 1
ATOM 3654 C C . GLN B 1 191 ? -11.586 -15.727 -20.109 1 93.12 191 GLN B C 1
ATOM 3656 O O . GLN B 1 191 ? -11.711 -16.547 -19.203 1 93.12 191 GLN B O 1
ATOM 3661 N N . LYS B 1 192 ? -10.484 -15.148 -20.5 1 90.81 192 LYS B N 1
ATOM 3662 C CA . LYS B 1 192 ? -9.234 -15.492 -19.844 1 90.81 192 LYS B CA 1
ATOM 3663 C C . LYS B 1 192 ? -9.258 -15.07 -18.375 1 90.81 192 LYS B C 1
ATOM 3665 O O . LYS B 1 192 ? -9.75 -13.992 -18.047 1 90.81 192 LYS B O 1
ATOM 3670 N N . ILE B 1 193 ? -8.766 -16 -17.484 1 88.69 193 ILE B N 1
ATOM 3671 C CA . ILE B 1 193 ? -8.594 -15.711 -16.062 1 88.69 193 ILE B CA 1
ATOM 3672 C C . ILE B 1 193 ? -7.129 -15.414 -15.773 1 88.69 193 ILE B C 1
ATOM 3674 O O . ILE B 1 193 ? -6.242 -16.172 -16.156 1 88.69 193 ILE B O 1
ATOM 3678 N N . SER B 1 194 ? -6.934 -14.281 -15.102 1 83.12 194 SER B N 1
ATOM 3679 C CA . SER B 1 194 ? -5.566 -13.984 -14.68 1 83.12 194 SER B CA 1
ATOM 3680 C C . SER B 1 194 ? -5.113 -14.938 -13.578 1 83.12 194 SER B C 1
ATOM 3682 O O . SER B 1 194 ? -5.891 -15.273 -12.688 1 83.12 194 SER B O 1
ATOM 3684 N N . CYS B 1 195 ? -3.867 -15.273 -13.57 1 82 195 CYS B N 1
ATOM 3685 C CA . CYS B 1 195 ? -3.328 -16.188 -12.57 1 82 195 CYS B CA 1
ATOM 3686 C C . CYS B 1 195 ? -2.873 -15.438 -11.328 1 82 195 CYS B C 1
ATOM 3688 O O . CYS B 1 195 ? -2.521 -16.062 -10.32 1 82 195 CYS B O 1
ATOM 3690 N N . SER B 1 196 ? -3 -14.18 -11.375 1 78.31 196 SER B N 1
ATOM 3691 C CA . SER B 1 196 ? -2.4 -13.383 -10.312 1 78.31 196 SER B CA 1
ATOM 3692 C C . SER B 1 196 ? -3.396 -13.109 -9.188 1 78.31 196 SER B C 1
ATOM 3694 O O . SER B 1 196 ? -3.041 -12.539 -8.156 1 78.31 196 SER B O 1
ATOM 3696 N N . HIS B 1 197 ? -4.633 -13.562 -9.43 1 85.38 197 HIS B N 1
ATOM 3697 C CA . HIS B 1 197 ? -5.613 -13.289 -8.383 1 85.38 197 HIS B CA 1
ATOM 3698 C C . HIS B 1 197 ? -6.512 -14.492 -8.141 1 85.38 197 HIS B C 1
ATOM 3700 O O . HIS B 1 197 ? -6.289 -15.562 -8.711 1 85.38 197 HIS B O 1
ATOM 3706 N N . GLY B 1 198 ? -7.418 -14.25 -7.262 1 89.31 198 GLY B N 1
ATOM 3707 C CA . GLY B 1 198 ? -8.234 -15.352 -6.789 1 89.31 198 GLY B CA 1
ATOM 3708 C C . GLY B 1 198 ? -9.227 -15.852 -7.824 1 89.31 198 GLY B C 1
ATOM 3709 O O . GLY B 1 198 ? -9.641 -15.094 -8.703 1 89.31 198 GLY B O 1
ATOM 3710 N N . ALA B 1 199 ? -9.5 -17.125 -7.711 1 93.94 199 ALA B N 1
ATOM 3711 C CA . ALA B 1 199 ? -10.477 -17.812 -8.555 1 93.94 199 ALA B CA 1
ATOM 3712 C C . ALA B 1 199 ? -11.102 -18.984 -7.812 1 93.94 199 ALA B C 1
ATOM 3714 O O . ALA B 1 199 ? -10.68 -19.328 -6.707 1 93.94 199 ALA B O 1
ATOM 3715 N N . PHE B 1 200 ? -12.195 -19.422 -8.43 1 95.31 200 PHE B N 1
ATOM 3716 C CA . PHE B 1 200 ? -12.742 -20.688 -7.945 1 95.31 200 PHE B CA 1
ATOM 3717 C C . PHE B 1 200 ? -12.258 -21.859 -8.797 1 95.31 200 PHE B C 1
ATOM 3719 O O . PHE B 1 200 ? -12.164 -21.734 -10.023 1 95.31 200 PHE B O 1
ATOM 3726 N N . THR B 1 201 ? -11.969 -22.906 -8.094 1 95.06 201 THR B N 1
ATOM 3727 C CA . THR B 1 201 ? -11.539 -24.125 -8.797 1 95.06 201 THR B CA 1
ATOM 3728 C C . THR B 1 201 ? -12.289 -25.344 -8.266 1 95.06 201 THR B C 1
ATOM 3730 O O . THR B 1 201 ? -12.984 -25.266 -7.246 1 95.06 201 THR B O 1
ATOM 3733 N N . CYS B 1 202 ? -12.234 -26.391 -9.102 1 94.56 202 CYS B N 1
ATOM 3734 C CA . CYS B 1 202 ? -12.867 -27.641 -8.727 1 94.56 202 CYS B CA 1
ATOM 3735 C C . CYS B 1 202 ? -11.828 -28.734 -8.516 1 94.56 202 CYS B C 1
ATOM 3737 O O . CYS B 1 202 ? -10.961 -28.953 -9.359 1 94.56 202 CYS B O 1
ATOM 3739 N N . LEU B 1 203 ? -11.93 -29.406 -7.445 1 90.62 203 LEU B N 1
ATOM 3740 C CA . LEU B 1 203 ? -10.992 -30.484 -7.117 1 90.62 203 LEU B CA 1
ATOM 3741 C C . LEU B 1 203 ? -11.125 -31.641 -8.094 1 90.62 203 LEU B C 1
ATOM 3743 O O . LEU B 1 203 ? -10.133 -32.312 -8.414 1 90.62 203 LEU B O 1
ATOM 3747 N N . HIS B 1 204 ? -12.312 -31.828 -8.633 1 92.19 204 HIS B N 1
ATOM 3748 C CA . HIS B 1 204 ? -12.602 -32.969 -9.508 1 92.19 204 HIS B CA 1
ATOM 3749 C C . HIS B 1 204 ? -12.344 -32.594 -10.969 1 92.19 204 HIS B C 1
ATOM 3751 O O . HIS B 1 204 ? -12.203 -33.5 -11.812 1 92.19 204 HIS B O 1
ATOM 3757 N N . CYS B 1 205 ? -12.328 -31.391 -11.25 1 92.69 205 CYS B N 1
ATOM 3758 C CA . CYS B 1 205 ? -12.078 -30.922 -12.609 1 92.69 205 CYS B CA 1
ATOM 3759 C C . CYS B 1 205 ? -10.914 -29.922 -12.625 1 92.69 205 CYS B C 1
ATOM 3761 O O . CYS B 1 205 ? -11.125 -28.719 -12.766 1 92.69 205 CYS B O 1
ATOM 3763 N N . PRO B 1 206 ? -9.727 -30.406 -12.602 1 86.06 206 PRO B N 1
ATOM 3764 C CA . PRO B 1 206 ? -8.547 -29.547 -12.391 1 86.06 206 PRO B CA 1
ATOM 3765 C C . PRO B 1 206 ? -8.289 -28.594 -13.547 1 86.06 206 PRO B C 1
ATOM 3767 O O . PRO B 1 206 ? -7.547 -27.625 -13.398 1 86.06 206 PRO B O 1
ATOM 3770 N N . SER B 1 207 ? -8.914 -28.734 -14.648 1 86.44 207 SER B N 1
ATOM 3771 C CA . SER B 1 207 ? -8.68 -27.859 -15.797 1 86.44 207 SER B CA 1
ATOM 3772 C C . SER B 1 207 ? -9.672 -26.703 -15.844 1 86.44 207 SER B C 1
ATOM 3774 O O . SER B 1 207 ? -9.625 -25.875 -16.75 1 86.44 207 SER B O 1
ATOM 3776 N N . LEU B 1 208 ? -10.5 -26.703 -14.805 1 91.94 208 LEU B N 1
ATOM 3777 C CA . LEU B 1 208 ? -11.555 -25.688 -14.836 1 91.94 208 LEU B CA 1
ATOM 3778 C C . LEU B 1 208 ? -11.367 -24.688 -13.711 1 91.94 208 LEU B C 1
ATOM 3780 O O . LEU B 1 208 ? -10.953 -25.047 -12.609 1 91.94 208 LEU B O 1
ATOM 3784 N N . ALA B 1 209 ? -11.586 -23.469 -14.047 1 95.44 209 ALA B N 1
ATOM 3785 C CA . ALA B 1 209 ? -11.602 -22.391 -13.07 1 95.44 209 ALA B CA 1
ATOM 3786 C C . ALA B 1 209 ? -12.703 -21.375 -13.383 1 95.44 209 ALA B C 1
ATOM 3788 O O . ALA B 1 209 ? -13.312 -21.422 -14.453 1 95.44 209 ALA B O 1
ATOM 3789 N N . PHE B 1 210 ? -13.102 -20.578 -12.391 1 95.88 210 PHE B N 1
ATOM 3790 C CA . PHE B 1 210 ? -14.188 -19.609 -12.539 1 95.88 210 PHE B CA 1
ATOM 3791 C C . PHE B 1 210 ? -13.797 -18.266 -11.953 1 95.88 210 PHE B C 1
ATOM 3793 O O . PHE B 1 210 ? -13.172 -18.188 -10.891 1 95.88 210 PHE B O 1
ATOM 3800 N N . HIS B 1 211 ? -14.188 -17.219 -12.703 1 94.19 211 HIS B N 1
ATOM 3801 C CA . HIS B 1 211 ? -14.062 -15.898 -12.102 1 94.19 211 HIS B CA 1
ATOM 3802 C C . HIS B 1 211 ? -14.891 -15.789 -10.828 1 94.19 211 HIS B C 1
ATOM 3804 O O . HIS B 1 211 ? -15.977 -16.359 -10.734 1 94.19 211 HIS B O 1
ATOM 3810 N N . LEU B 1 212 ? -14.328 -15.031 -9.938 1 93.75 212 LEU B N 1
ATOM 3811 C CA . LEU B 1 212 ? -15.102 -14.766 -8.727 1 93.75 212 LEU B CA 1
ATOM 3812 C C . LEU B 1 212 ? -16.422 -14.078 -9.07 1 93.75 212 LEU B C 1
ATOM 3814 O O . LEU B 1 212 ? -17.484 -14.508 -8.625 1 93.75 212 LEU B O 1
ATOM 3818 N N . LYS B 1 213 ? -16.359 -13.07 -9.891 1 91.25 213 LYS B N 1
ATOM 3819 C CA . LYS B 1 213 ? -17.531 -12.281 -10.25 1 91.25 213 LYS B CA 1
ATOM 3820 C C . LYS B 1 213 ? -18.547 -13.133 -11 1 91.25 213 LYS B C 1
ATOM 3822 O O . LYS B 1 213 ? -19.75 -12.992 -10.797 1 91.25 213 LYS B O 1
ATOM 3827 N N . CYS B 1 214 ? -18.062 -13.992 -11.852 1 95.06 214 CYS B N 1
ATOM 3828 C CA . CYS B 1 214 ? -18.938 -14.844 -12.633 1 95.06 214 CYS B CA 1
ATOM 3829 C C . CYS B 1 214 ? -19.641 -15.875 -11.742 1 95.06 214 CYS B C 1
ATOM 3831 O O . CYS B 1 214 ? -20.844 -16.094 -11.867 1 95.06 214 CYS B O 1
ATOM 3833 N N . ALA B 1 215 ? -18.859 -16.406 -10.836 1 96.25 215 ALA B N 1
ATOM 3834 C CA . ALA B 1 215 ? -19.375 -17.484 -10 1 96.25 215 ALA B CA 1
ATOM 3835 C C . ALA B 1 215 ? -20.328 -16.953 -8.93 1 96.25 215 ALA B C 1
ATOM 3837 O O . ALA B 1 215 ? -21.219 -17.656 -8.461 1 96.25 215 ALA B O 1
ATOM 3838 N N . MET B 1 216 ? -20.188 -15.734 -8.602 1 95.31 216 MET B N 1
ATOM 3839 C CA . MET B 1 216 ? -20.953 -15.203 -7.469 1 95.31 216 MET B CA 1
ATOM 3840 C C . MET B 1 216 ? -22.125 -14.367 -7.953 1 95.31 216 MET B C 1
ATOM 3842 O O . MET B 1 216 ? -22.781 -13.688 -7.156 1 95.31 216 MET B O 1
ATOM 3846 N N . LYS B 1 217 ? -22.391 -14.406 -9.18 1 95.62 217 LYS B N 1
ATOM 3847 C CA . LYS B 1 217 ? -23.578 -13.75 -9.703 1 95.62 217 LYS B CA 1
ATOM 3848 C C . LYS B 1 217 ? -24.859 -14.359 -9.117 1 95.62 217 LYS B C 1
ATOM 3850 O O . LYS B 1 217 ? -24.906 -15.57 -8.867 1 95.62 217 LYS B O 1
ATOM 3855 N N . ASP B 1 218 ? -25.828 -13.547 -9.062 1 94.81 218 ASP B N 1
ATOM 3856 C CA . ASP B 1 218 ? -27.078 -13.961 -8.422 1 94.81 218 ASP B CA 1
ATOM 3857 C C . ASP B 1 218 ? -27.75 -15.094 -9.195 1 94.81 218 ASP B C 1
ATOM 3859 O O . ASP B 1 218 ? -28.422 -15.938 -8.609 1 94.81 218 ASP B O 1
ATOM 3863 N N . ASP B 1 219 ? -27.609 -15.055 -10.5 1 95.62 219 ASP B N 1
ATOM 3864 C CA . ASP B 1 219 ? -28.25 -16.078 -11.32 1 95.62 219 ASP B CA 1
ATOM 3865 C C . ASP B 1 219 ? -27.406 -17.344 -11.383 1 95.62 219 ASP B C 1
ATOM 3867 O O . ASP B 1 219 ? -27.859 -18.359 -11.922 1 95.62 219 ASP B O 1
ATOM 3871 N N . VAL B 1 220 ? -26.25 -17.328 -10.812 1 97.06 220 VAL B N 1
ATOM 3872 C CA . VAL B 1 220 ? -25.344 -18.469 -10.898 1 97.06 220 VAL B CA 1
ATOM 3873 C C . VAL B 1 220 ? -25.219 -19.125 -9.531 1 97.06 220 VAL B C 1
ATOM 3875 O O . VAL B 1 220 ? -25.25 -20.359 -9.422 1 97.06 220 VAL B O 1
ATOM 3878 N N . TRP B 1 221 ? -25.078 -18.359 -8.539 1 96.06 221 TRP B N 1
ATOM 3879 C CA . TRP B 1 221 ? -24.875 -18.797 -7.16 1 96.06 221 TRP B CA 1
ATOM 3880 C C . TRP B 1 221 ? -26.078 -18.453 -6.297 1 96.06 221 TRP B C 1
ATOM 3882 O O . TRP B 1 221 ? -26.641 -17.359 -6.406 1 96.06 221 TRP B O 1
ATOM 3892 N N . ASP B 1 222 ? -26.469 -19.391 -5.387 1 93.75 222 ASP B N 1
ATOM 3893 C CA . ASP B 1 222 ? -27.688 -19.203 -4.598 1 93.75 222 ASP B CA 1
ATOM 3894 C C . ASP B 1 222 ? -27.391 -18.5 -3.275 1 93.75 222 ASP B C 1
ATOM 3896 O O . ASP B 1 222 ? -28.281 -18.312 -2.445 1 93.75 222 ASP B O 1
ATOM 3900 N N . GLY B 1 223 ? -26.156 -18.219 -3.016 1 93.94 223 GLY B N 1
ATOM 3901 C CA . GLY B 1 223 ? -25.812 -17.5 -1.803 1 93.94 223 GLY B CA 1
ATOM 3902 C C . GLY B 1 223 ? -25.391 -18.406 -0.664 1 93.94 223 GLY B C 1
ATOM 3903 O O . GLY B 1 223 ? -25.062 -17.922 0.427 1 93.94 223 GLY B O 1
ATOM 3904 N N . LYS B 1 224 ? -25.328 -19.656 -0.933 1 93.69 224 LYS B N 1
ATOM 3905 C CA . LYS B 1 224 ? -25.031 -20.609 0.132 1 93.69 224 LYS B CA 1
ATOM 3906 C C . LYS B 1 224 ? -23.547 -20.969 0.126 1 93.69 224 LYS B C 1
ATOM 3908 O O . LYS B 1 224 ? -22.969 -21.25 -0.93 1 93.69 224 LYS B O 1
ATOM 3913 N N . GLU B 1 225 ? -22.906 -20.875 1.262 1 93.88 225 GLU B N 1
ATOM 3914 C CA . GLU B 1 225 ? -21.531 -21.312 1.451 1 93.88 225 GLU B CA 1
ATOM 3915 C C . GLU B 1 225 ? -21.469 -22.656 2.17 1 93.88 225 GLU B C 1
ATOM 3917 O O . GLU B 1 225 ? -22.281 -22.938 3.051 1 93.88 225 GLU B O 1
ATOM 3922 N N . PHE B 1 226 ? -20.438 -23.453 1.771 1 91.06 226 PHE B N 1
ATOM 3923 C CA . PHE B 1 226 ? -20.281 -24.781 2.367 1 91.06 226 PHE B CA 1
ATOM 3924 C C . PHE B 1 226 ? -18.969 -24.859 3.135 1 91.06 226 PHE B C 1
ATOM 3926 O O . PHE B 1 226 ? -18.016 -24.125 2.85 1 91.06 226 PHE B O 1
ATOM 3933 N N . GLU B 1 227 ? -18.844 -25.625 4.203 1 76.19 227 GLU B N 1
ATOM 3934 C CA . GLU B 1 227 ? -17.625 -25.781 5.008 1 76.19 227 GLU B CA 1
ATOM 3935 C C . GLU B 1 227 ? -16.594 -26.641 4.289 1 76.19 227 GLU B C 1
ATOM 3937 O O . GLU B 1 227 ? -15.398 -26.359 4.352 1 76.19 227 GLU B O 1
ATOM 3942 N N . ALA B 1 228 ? -16.969 -27.891 3.979 1 66 228 ALA B N 1
ATOM 3943 C CA . ALA B 1 228 ? -15.992 -28.797 3.414 1 66 228 ALA B CA 1
ATOM 3944 C C . ALA B 1 228 ? -16.391 -29.234 2.004 1 66 228 ALA B C 1
ATOM 3946 O O . ALA B 1 228 ? -17.562 -29.156 1.63 1 66 228 ALA B O 1
ATOM 3947 N N . GLU B 1 229 ? -15.422 -29.281 1.067 1 58.69 229 GLU B N 1
ATOM 3948 C CA . GLU B 1 229 ? -15.695 -29.969 -0.194 1 58.69 229 GLU B CA 1
ATOM 3949 C C . GLU B 1 229 ? -16.391 -31.297 0.04 1 58.69 229 GLU B C 1
ATOM 3951 O O . GLU B 1 229 ? -16.125 -31.984 1.031 1 58.69 229 GLU B O 1
ATOM 3956 N N . PRO B 1 230 ? -17.562 -31.469 -0.517 1 51.16 230 PRO B N 1
ATOM 3957 C CA . PRO B 1 230 ? -18.172 -32.781 -0.268 1 51.16 230 PRO B CA 1
ATOM 3958 C C . PRO B 1 230 ? -17.172 -33.938 -0.371 1 51.16 230 PRO B C 1
ATOM 3960 O O . PRO B 1 230 ? -16.281 -33.906 -1.224 1 51.16 230 PRO B O 1
ATOM 3963 N N . LYS B 1 231 ? -16.781 -34.625 0.712 1 47.88 231 LYS B N 1
ATOM 3964 C CA . LYS B 1 231 ? -16.094 -35.906 0.602 1 47.88 231 LYS B CA 1
ATOM 3965 C C . LYS B 1 231 ? -16.641 -36.75 -0.545 1 47.88 231 LYS B C 1
ATOM 3967 O O . LYS B 1 231 ? -17.844 -37 -0.606 1 47.88 231 LYS B O 1
ATOM 3972 N N . GLU B 1 232 ? -16.281 -36.469 -1.745 1 44.56 232 GLU B N 1
ATOM 3973 C CA . GLU B 1 232 ? -16.75 -37.531 -2.639 1 44.56 232 GLU B CA 1
ATOM 3974 C C . GLU B 1 232 ? -16.875 -38.875 -1.901 1 44.56 232 GLU B C 1
ATOM 3976 O O . GLU B 1 232 ? -15.953 -39.281 -1.186 1 44.56 232 GLU B O 1
ATOM 3981 N N . GLU B 1 233 ? -17.984 -39.375 -1.614 1 39.66 233 GLU B N 1
ATOM 3982 C CA . GLU B 1 233 ? -18.141 -40.812 -1.419 1 39.66 233 GLU B CA 1
ATOM 3983 C C . GLU B 1 233 ? -17.281 -41.594 -2.406 1 39.66 233 GLU B C 1
ATOM 3985 O O . GLU B 1 233 ? -17.516 -41.531 -3.617 1 39.66 233 GLU B O 1
ATOM 3990 N N . LEU B 1 234 ? -15.922 -41.625 -2.344 1 37.69 234 LEU B N 1
ATOM 3991 C CA . LEU B 1 234 ? -15.32 -42.781 -3.027 1 37.69 234 LEU B CA 1
ATOM 3992 C C . LEU B 1 234 ? -16.312 -43.938 -3.135 1 37.69 234 LEU B C 1
ATOM 3994 O O . LEU B 1 234 ? -16.859 -44.375 -2.125 1 37.69 234 LEU B O 1
ATOM 3998 N N . GLU B 1 235 ? -17.078 -44 -4.141 1 36.56 235 GLU B N 1
ATOM 3999 C CA . GLU B 1 235 ? -17.734 -45.281 -4.438 1 36.56 235 GLU B CA 1
ATOM 4000 C C . GLU B 1 235 ? -16.875 -46.469 -4.008 1 36.56 235 GLU B C 1
ATOM 4002 O O . GLU B 1 235 ? -15.727 -46.594 -4.422 1 36.56 235 GLU B O 1
ATOM 4007 N N . ASP B 1 236 ? -17.078 -47 -2.828 1 37.88 236 ASP B N 1
ATOM 4008 C CA . ASP B 1 236 ? -16.75 -48.344 -2.377 1 37.88 236 ASP B CA 1
ATOM 4009 C C . ASP B 1 236 ? -16.859 -49.344 -3.52 1 37.88 236 ASP B C 1
ATOM 4011 O O . ASP B 1 236 ? -16.984 -50.562 -3.285 1 37.88 236 ASP B O 1
ATOM 4015 N N . GLU B 1 237 ? -17.109 -48.844 -4.766 1 35.84 237 GLU B N 1
ATOM 4016 C CA . GLU B 1 237 ? -17.344 -49.938 -5.688 1 35.84 237 GLU B CA 1
ATOM 4017 C C . GLU B 1 237 ? -16.125 -50.844 -5.777 1 35.84 237 GLU B C 1
ATOM 4019 O O . GLU B 1 237 ? -16.219 -51.969 -6.254 1 35.84 237 GLU B O 1
ATOM 4024 N N . LEU B 1 238 ? -14.914 -50.281 -5.91 1 34.62 238 LEU B N 1
ATOM 4025 C CA . LEU B 1 238 ? -14.023 -51.281 -6.523 1 34.62 238 LEU B CA 1
ATOM 4026 C C . LEU B 1 238 ? -13.664 -52.375 -5.535 1 34.62 238 LEU B C 1
ATOM 4028 O O . LEU B 1 238 ? -12.82 -53.219 -5.824 1 34.62 238 LEU B O 1
ATOM 4032 N N . GLU B 1 239 ? -13.93 -52.031 -4.219 1 33.75 239 GLU B N 1
ATOM 4033 C CA . GLU B 1 239 ? -13.312 -53.125 -3.496 1 33.75 239 GLU B CA 1
ATOM 4034 C C . GLU B 1 239 ? -14.094 -54.438 -3.705 1 33.75 239 GLU B C 1
ATOM 4036 O O . GLU B 1 239 ? -14.797 -54.875 -2.801 1 33.75 239 GLU B O 1
ATOM 4041 N N . ASP B 1 240 ? -14.977 -54.469 -4.715 1 31.3 240 ASP B N 1
ATOM 4042 C CA . ASP B 1 240 ? -15.438 -55.844 -4.785 1 31.3 240 ASP B CA 1
ATOM 4043 C C . ASP B 1 240 ? -14.258 -56.812 -4.84 1 31.3 240 ASP B C 1
ATOM 4045 O O . ASP B 1 240 ? -13.352 -56.656 -5.66 1 31.3 240 ASP B O 1
ATOM 4049 N N . ASP B 1 241 ? -13.961 -57.438 -3.68 1 31.59 241 ASP B N 1
ATOM 4050 C CA . ASP B 1 241 ? -13.094 -58.5 -3.215 1 31.59 241 ASP B CA 1
ATOM 4051 C C . ASP B 1 241 ? -13.055 -59.656 -4.227 1 31.59 241 ASP B C 1
ATOM 4053 O O . ASP B 1 241 ? -13.883 -60.562 -4.176 1 31.59 241 ASP B O 1
ATOM 4057 N N . SER B 1 242 ? -13.094 -59.406 -5.598 1 30.53 242 SER B N 1
ATOM 4058 C CA . SER B 1 242 ? -12.961 -60.688 -6.312 1 30.53 242 SER B CA 1
ATOM 4059 C C . SER B 1 242 ? -11.711 -61.438 -5.867 1 30.53 242 SER B C 1
ATOM 4061 O O . SER B 1 242 ? -10.586 -61 -6.16 1 30.53 242 SER B O 1
ATOM 4063 N N . GLU B 1 243 ? -11.688 -61.938 -4.609 1 31.08 243 GLU B N 1
ATOM 4064 C CA . GLU B 1 243 ? -10.883 -63.062 -4.109 1 31.08 243 GLU B CA 1
ATOM 4065 C C . GLU B 1 243 ? -10.742 -64.125 -5.156 1 31.08 243 GLU B C 1
ATOM 4067 O O . GLU B 1 243 ? -11.609 -65 -5.281 1 31.08 243 GLU B O 1
ATOM 4072 N N . GLY B 1 244 ? -10.492 -63.812 -6.465 1 27.52 244 GLY B N 1
ATOM 4073 C CA . GLY B 1 244 ? -10.227 -65 -7.305 1 27.52 244 GLY B CA 1
ATOM 4074 C C . GLY B 1 244 ? -9.164 -65.875 -6.734 1 27.52 244 GLY B C 1
ATOM 4075 O O . GLY B 1 244 ? -8.078 -65.438 -6.359 1 27.52 244 GLY B O 1
ATOM 4076 N N . GLU B 1 245 ? -9.57 -66.938 -6.039 1 30.41 245 GLU B N 1
ATOM 4077 C CA . GLU B 1 245 ? -8.914 -68.188 -5.602 1 30.41 245 GLU B CA 1
ATOM 4078 C C . GLU B 1 245 ? -7.941 -68.688 -6.66 1 30.41 245 GLU B C 1
ATOM 4080 O O . GLU B 1 245 ? -8.359 -69.125 -7.727 1 30.41 245 GLU B O 1
ATOM 4085 N N . ILE B 1 246 ? -6.898 -67.938 -7.012 1 27.67 246 ILE B N 1
ATOM 4086 C CA . ILE B 1 246 ? -5.891 -68.562 -7.852 1 27.67 246 ILE B CA 1
ATOM 4087 C C . ILE B 1 246 ? -5.445 -69.875 -7.215 1 27.67 246 ILE B C 1
ATOM 4089 O O . ILE B 1 246 ? -4.984 -69.875 -6.07 1 27.67 246 ILE B O 1
ATOM 4093 N N . GLU B 1 247 ? -6.172 -70.938 -7.523 1 28.16 247 GLU B N 1
ATOM 4094 C CA . GLU B 1 247 ? -5.82 -72.312 -7.289 1 28.16 247 GLU B CA 1
ATOM 4095 C C . GLU B 1 247 ? -4.371 -72.625 -7.688 1 28.16 247 GLU B C 1
ATOM 4097 O O . GLU B 1 247 ? -3.998 -72.438 -8.852 1 28.16 247 GLU B O 1
ATOM 4102 N N . ASP B 1 248 ? -3.396 -72.125 -6.898 1 25.64 248 ASP B N 1
ATOM 4103 C CA . ASP B 1 248 ? -2.008 -72.562 -7.023 1 25.64 248 ASP B CA 1
ATOM 4104 C C . ASP B 1 248 ? -1.92 -74.062 -7.199 1 25.64 248 ASP B C 1
ATOM 4106 O O . ASP B 1 248 ? -2.207 -74.812 -6.266 1 25.64 248 ASP B O 1
ATOM 4110 N N . ASP B 1 249 ? -2.416 -74.625 -8.289 1 27.09 249 ASP B N 1
ATOM 4111 C CA . ASP B 1 249 ? -2.178 -76 -8.617 1 27.09 249 ASP B CA 1
ATOM 4112 C C . ASP B 1 249 ? -0.685 -76.312 -8.648 1 27.09 249 ASP B C 1
ATOM 4114 O O . ASP B 1 249 ? 0.004 -76 -9.617 1 27.09 249 ASP B O 1
ATOM 4118 N N . SER B 1 250 ? 0.122 -75.938 -7.688 1 26.39 250 SER B N 1
ATOM 4119 C CA . SER B 1 250 ? 1.496 -76.438 -7.566 1 26.39 250 SER B CA 1
ATOM 4120 C C . SER B 1 250 ? 1.565 -77.938 -7.68 1 26.39 250 SER B C 1
ATOM 4122 O O . SER B 1 250 ? 1.157 -78.688 -6.762 1 26.39 250 SER B O 1
ATOM 4124 N N . THR B 1 251 ? 1.187 -78.5 -8.844 1 26.05 251 THR B N 1
ATOM 4125 C CA . THR B 1 251 ? 1.498 -79.875 -9.086 1 26.05 251 THR B CA 1
ATOM 4126 C C . THR B 1 251 ? 2.971 -80.188 -8.805 1 26.05 251 THR B C 1
ATOM 4128 O O . THR B 1 251 ? 3.852 -79.5 -9.305 1 26.05 251 THR B O 1
ATOM 4131 N N . GLU B 1 252 ? 3.273 -80.625 -7.621 1 26.06 252 GLU B N 1
ATOM 4132 C CA . GLU B 1 252 ? 4.473 -81.312 -7.094 1 26.06 252 GLU B CA 1
ATOM 4133 C C . GLU B 1 252 ? 4.984 -82.375 -8.047 1 26.06 252 GLU B C 1
ATOM 4135 O O . GLU B 1 252 ? 4.379 -83.438 -8.172 1 26.06 252 GLU B O 1
ATOM 4140 N N . GLU B 1 253 ? 5.141 -82.062 -9.359 1 26.58 253 GLU B N 1
ATOM 4141 C CA . GLU B 1 253 ? 5.684 -83.188 -10.133 1 26.58 253 GLU B CA 1
ATOM 4142 C C . GLU B 1 253 ? 6.977 -83.688 -9.516 1 26.58 253 GLU B C 1
ATOM 4144 O O . GLU B 1 253 ? 7.863 -82.875 -9.172 1 26.58 253 GLU B O 1
ATOM 4149 N N . GLU B 1 254 ? 6.906 -84.875 -8.977 1 28.48 254 GLU B N 1
ATOM 4150 C CA . GLU B 1 254 ? 7.84 -85.875 -8.453 1 28.48 254 GLU B CA 1
ATOM 4151 C C . GLU B 1 254 ? 8.977 -86.125 -9.438 1 28.48 254 GLU B C 1
ATOM 4153 O O . GLU B 1 254 ? 8.781 -86.75 -10.484 1 28.48 254 GLU B O 1
ATOM 4158 N N . ILE B 1 255 ? 9.648 -85.062 -9.906 1 27.39 255 ILE B N 1
ATOM 4159 C CA . ILE B 1 255 ? 10.766 -85.438 -10.781 1 27.39 255 ILE B CA 1
ATOM 4160 C C . ILE B 1 255 ? 11.625 -86.5 -10.117 1 27.39 255 ILE B C 1
ATOM 4162 O O . ILE B 1 255 ? 12.102 -86.312 -8.992 1 27.39 255 ILE B O 1
ATOM 4166 N N . GLU B 1 256 ? 11.367 -87.75 -10.508 1 25.91 256 GLU B N 1
ATOM 4167 C CA . GLU B 1 256 ? 12.023 -89.062 -10.305 1 25.91 256 GLU B CA 1
ATOM 4168 C C . GLU B 1 256 ? 13.539 -88.938 -10.453 1 25.91 256 GLU B C 1
ATOM 4170 O O . GLU B 1 256 ? 14.023 -88.125 -11.281 1 25.91 256 GLU B O 1
ATOM 4175 N N . GLU B 1 257 ? 14.188 -89.25 -9.414 1 28.91 257 GLU B N 1
ATOM 4176 C CA . GLU B 1 257 ? 15.586 -89.562 -9.234 1 28.91 257 GLU B CA 1
ATOM 4177 C C . GLU B 1 257 ? 16.047 -90.562 -10.312 1 28.91 257 GLU B C 1
ATOM 4179 O O . GLU B 1 257 ? 15.484 -91.625 -10.453 1 28.91 257 GLU B O 1
ATOM 4184 N N . PRO B 1 258 ? 16.328 -90.062 -11.594 1 2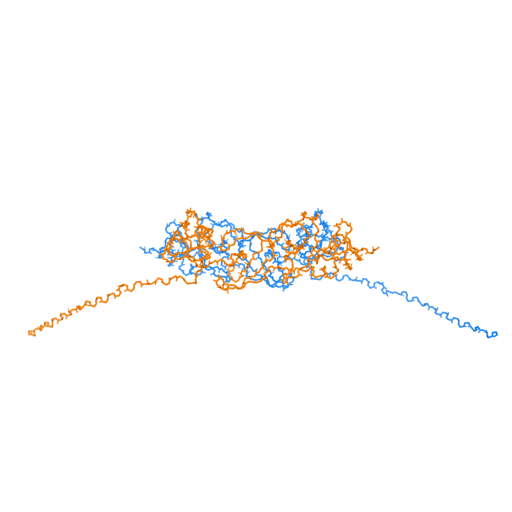7.58 258 PRO B N 1
ATOM 4185 C CA . PRO B 1 258 ? 17.109 -91.125 -12.227 1 27.58 258 PRO B CA 1
ATOM 4186 C C . PRO B 1 258 ? 18.391 -91.438 -11.461 1 27.58 258 PRO B C 1
ATOM 4188 O O . PRO B 1 258 ? 18.922 -90.562 -10.75 1 27.58 258 PRO B O 1
#